Protein AF-A0A9W9X9X0-F1 (afdb_monomer)

InterPro domains:
  IPR000999 Ribonuclease III domain [PF00636] (218-298)
  IPR000999 Ribonuclease III domain [PF00636] (373-520)
  IPR000999 Ribonuclease III domain [PS00517] (373-381)
  IPR000999 Ribonuclease III domain [PS50142] (193-298)
  IPR000999 Ribonuclease III domain [PS50142] (337-520)
  IPR000999 Ribonuclease III domain [SM00535] (200-318)
  IPR000999 Ribonuclease III domain [SM00535] (352-544)
  IPR000999 Ribonuclease III domain [cd00593] (203-317)
  IPR000999 Ribonuclease III domain [cd00593] (353-532)
  IPR036389 Ribonuclease III, endonuclease domain superfamily [G3DSA:1.10.1520.10] (175-314)
  IPR036389 Ribonuclease III, endonuclease domain superfamily [G3DSA:1.10.1520.10] (335-546)
  IPR036389 Ribonuclease III, endonuclease domain superfamily [SSF69065] (193-311)
  IPR036389 Ribonuclease III, endonuclease domain superfamily [SSF69065] (336-536)

Structure (mmCIF, N/CA/C/O backbone):
data_AF-A0A9W9X9X0-F1
#
_entry.id   AF-A0A9W9X9X0-F1
#
loop_
_atom_site.group_PDB
_atom_site.id
_atom_site.type_symbol
_atom_site.label_atom_id
_atom_site.label_alt_id
_atom_site.label_comp_id
_atom_site.label_asym_id
_atom_site.label_entity_id
_atom_site.label_seq_id
_atom_site.pdbx_PDB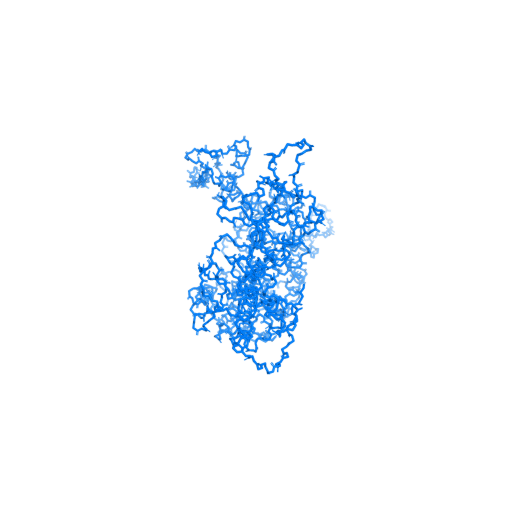_ins_code
_atom_site.Cartn_x
_atom_site.Cartn_y
_atom_site.Cartn_z
_atom_site.occupancy
_atom_site.B_iso_or_equiv
_atom_site.auth_seq_id
_atom_site.auth_comp_id
_atom_site.auth_asym_id
_atom_site.auth_atom_id
_atom_site.pdbx_PDB_model_num
ATOM 1 N N . MET A 1 1 ? 9.976 -15.017 -23.205 1.00 27.47 1 MET A N 1
ATOM 2 C CA . MET A 1 1 ? 11.217 -15.591 -23.759 1.00 27.47 1 MET A CA 1
ATOM 3 C C . MET A 1 1 ? 12.134 -15.856 -22.586 1.00 27.47 1 MET A C 1
ATOM 5 O O . MET A 1 1 ? 12.754 -14.927 -22.081 1.00 27.47 1 MET A O 1
ATOM 9 N N . GLU A 1 2 ? 12.108 -17.084 -22.085 1.00 23.12 2 GLU A N 1
ATOM 10 C CA . GLU A 1 2 ? 12.959 -17.511 -20.978 1.00 23.12 2 GLU A CA 1
ATOM 11 C C . GLU A 1 2 ? 14.360 -17.771 -21.530 1.00 23.12 2 GLU A C 1
ATOM 13 O O . GLU A 1 2 ? 14.533 -18.520 -22.491 1.00 23.12 2 GLU A O 1
ATOM 18 N N . LEU A 1 3 ? 15.359 -17.090 -20.971 1.00 28.30 3 LEU A N 1
ATOM 19 C CA . LEU A 1 3 ? 16.757 -17.308 -21.322 1.00 28.30 3 LEU A CA 1
ATOM 20 C C . LEU A 1 3 ? 17.283 -18.459 -20.468 1.00 28.30 3 LEU A C 1
ATOM 22 O O . LEU A 1 3 ? 17.826 -18.236 -19.388 1.00 28.30 3 LEU A O 1
ATOM 26 N N . HIS A 1 4 ? 17.109 -19.688 -20.956 1.00 26.77 4 HIS A N 1
ATOM 27 C CA . HIS A 1 4 ? 17.802 -20.845 -20.398 1.00 26.77 4 HIS A CA 1
ATOM 28 C C . HIS A 1 4 ? 19.314 -20.667 -20.577 1.00 26.77 4 HIS A C 1
ATOM 30 O O . HIS A 1 4 ? 19.870 -20.949 -21.637 1.00 26.77 4 HIS A O 1
ATOM 36 N N . PHE A 1 5 ? 19.978 -20.210 -19.517 1.00 37.19 5 PHE A N 1
ATOM 37 C CA . PHE A 1 5 ? 21.408 -20.422 -19.343 1.00 37.19 5 PHE A CA 1
ATOM 38 C C . PHE A 1 5 ? 21.626 -21.910 -19.057 1.00 37.19 5 PHE A C 1
ATOM 40 O O . PHE A 1 5 ? 21.462 -22.356 -17.924 1.00 37.19 5 PHE A O 1
ATOM 47 N N . ASP A 1 6 ? 21.980 -22.669 -20.091 1.00 35.34 6 ASP A N 1
ATOM 48 C CA . ASP A 1 6 ? 22.650 -23.957 -19.931 1.00 35.34 6 ASP A CA 1
ATOM 49 C C . ASP A 1 6 ? 24.161 -23.680 -19.820 1.00 35.34 6 ASP A C 1
ATOM 51 O O . ASP A 1 6 ? 24.776 -23.273 -20.812 1.00 35.34 6 ASP A O 1
ATOM 55 N N . PRO A 1 7 ? 24.779 -23.802 -18.628 1.00 39.12 7 PRO A N 1
ATOM 56 C CA . PRO A 1 7 ? 26.187 -23.497 -18.424 1.00 39.12 7 PRO A CA 1
ATOM 57 C C . PRO A 1 7 ? 27.058 -24.659 -18.918 1.00 39.12 7 PRO A C 1
ATOM 59 O O . PRO A 1 7 ? 27.797 -25.276 -18.148 1.00 39.12 7 PRO A O 1
ATOM 62 N N . GLN A 1 8 ? 27.001 -24.950 -20.219 1.00 38.78 8 GLN A N 1
ATOM 63 C CA . GLN A 1 8 ? 27.966 -25.830 -20.866 1.00 38.78 8 GLN A CA 1
ATOM 64 C C . GLN A 1 8 ? 29.332 -25.145 -20.838 1.00 38.78 8 GLN A C 1
ATOM 66 O O . GLN A 1 8 ? 29.659 -24.329 -21.700 1.00 38.78 8 GLN A O 1
ATOM 71 N N . ILE A 1 9 ? 30.138 -25.476 -19.823 1.00 44.56 9 ILE A N 1
ATOM 72 C CA . ILE A 1 9 ? 31.536 -25.050 -19.706 1.00 44.56 9 ILE A CA 1
ATOM 73 C C . ILE A 1 9 ? 32.367 -25.836 -20.730 1.00 44.56 9 ILE A C 1
ATOM 75 O O . ILE A 1 9 ? 33.172 -26.706 -20.398 1.00 44.56 9 ILE A O 1
ATOM 79 N N . LEU A 1 10 ? 32.151 -25.520 -22.005 1.00 43.50 10 LEU A N 1
ATOM 80 C CA . LEU A 1 10 ? 33.090 -25.806 -23.073 1.00 43.50 10 LEU A CA 1
ATOM 81 C C . LEU A 1 10 ? 34.340 -24.971 -22.789 1.00 43.50 10 LEU A C 1
ATOM 83 O O . LEU A 1 10 ? 34.309 -23.742 -22.856 1.00 43.50 10 LEU A O 1
ATOM 87 N N . SER A 1 11 ? 35.436 -25.638 -22.430 1.00 45.41 11 SER A N 1
ATOM 88 C CA . SER A 1 11 ? 36.744 -25.009 -22.246 1.00 45.41 11 SER A CA 1
ATOM 89 C C . SER A 1 11 ? 37.232 -24.462 -23.590 1.00 45.41 11 SER A C 1
ATOM 91 O O . SER A 1 11 ? 37.783 -25.193 -24.411 1.00 45.41 11 SER A O 1
ATOM 93 N N . PHE A 1 12 ? 36.950 -23.184 -23.833 1.00 55.22 12 PHE A N 1
ATOM 94 C CA . PHE A 1 12 ? 37.101 -22.538 -25.132 1.00 55.22 12 PHE A CA 1
ATOM 95 C C . PHE A 1 12 ? 38.526 -22.005 -25.329 1.00 55.22 12 PHE A C 1
ATOM 97 O O . PHE A 1 12 ? 38.893 -20.968 -24.777 1.00 55.22 12 PHE A O 1
ATOM 104 N N . GLU A 1 13 ? 39.330 -22.699 -26.138 1.00 54.78 13 GLU A N 1
ATOM 105 C CA . GLU A 1 13 ? 40.667 -22.244 -26.544 1.00 54.78 13 GLU A CA 1
ATOM 106 C C . GLU A 1 13 ? 40.566 -21.121 -27.594 1.00 54.78 13 GLU A C 1
ATOM 108 O O . GLU A 1 13 ? 40.696 -21.334 -28.798 1.00 54.78 13 GLU A O 1
ATOM 113 N N . THR A 1 14 ? 40.296 -19.893 -27.142 1.00 64.69 14 THR A N 1
ATOM 114 C CA . THR A 1 14 ? 40.203 -18.722 -28.026 1.00 64.69 14 THR A CA 1
ATOM 115 C C . THR A 1 14 ? 41.582 -18.296 -28.529 1.00 64.69 14 THR A C 1
ATOM 117 O O . THR A 1 14 ? 42.473 -17.999 -27.731 1.00 64.69 14 THR A O 1
ATOM 120 N N . THR A 1 15 ? 41.756 -18.149 -29.845 1.00 80.31 15 THR A N 1
ATOM 121 C CA . THR A 1 15 ? 42.927 -17.429 -30.373 1.00 80.31 15 THR A CA 1
ATOM 122 C C . THR A 1 15 ? 42.767 -15.916 -30.175 1.00 80.31 15 THR A C 1
ATOM 124 O O . THR A 1 15 ? 41.651 -15.389 -30.144 1.00 80.31 15 THR A O 1
ATOM 127 N N . VAL A 1 16 ? 43.883 -15.184 -30.088 1.00 82.19 16 VAL A N 1
ATOM 128 C CA . VAL A 1 16 ? 43.871 -13.709 -29.988 1.00 82.19 16 VAL A CA 1
ATOM 129 C C . VAL A 1 16 ? 43.179 -13.069 -31.201 1.00 82.19 16 VAL A C 1
ATOM 131 O O . VAL A 1 16 ? 42.487 -12.063 -31.057 1.00 82.19 16 VAL A O 1
ATOM 134 N N . GLU A 1 17 ? 43.318 -13.676 -32.382 1.00 85.00 17 GLU A N 1
ATOM 135 C CA . GLU A 1 17 ? 42.682 -13.215 -33.617 1.00 85.00 17 GLU A CA 1
ATOM 136 C C . GLU A 1 17 ? 41.160 -13.421 -33.588 1.00 85.00 17 GLU A C 1
ATOM 138 O O . GLU A 1 17 ? 40.409 -12.484 -33.860 1.00 85.00 17 GLU A O 1
ATOM 143 N N . THR A 1 18 ? 40.691 -14.599 -33.163 1.00 85.44 18 THR A N 1
ATOM 144 C CA . THR A 1 18 ? 39.258 -14.873 -32.962 1.00 85.44 18 THR A CA 1
ATOM 145 C C . THR A 1 18 ? 38.640 -13.853 -31.999 1.00 85.44 18 THR A C 1
ATOM 147 O O . THR A 1 18 ? 37.559 -13.329 -32.262 1.00 85.44 18 THR A O 1
ATOM 150 N N . LEU A 1 19 ? 39.346 -13.500 -30.917 1.00 86.19 19 LEU A N 1
ATOM 151 C CA . LEU A 1 19 ? 38.871 -12.517 -29.941 1.00 86.19 19 LEU A CA 1
ATOM 152 C C . LEU A 1 19 ? 38.735 -11.097 -30.533 1.00 86.19 19 LEU A C 1
ATOM 154 O O . LEU A 1 19 ? 37.760 -10.408 -30.222 1.00 86.19 19 LEU A O 1
ATOM 158 N N . ASP A 1 20 ? 39.650 -10.652 -31.407 1.00 88.00 20 ASP A N 1
ATOM 159 C CA . ASP A 1 20 ? 39.483 -9.379 -32.134 1.00 88.00 20 ASP A CA 1
ATOM 160 C C . ASP A 1 20 ? 38.297 -9.431 -33.107 1.00 88.00 20 ASP A C 1
ATOM 162 O O . ASP A 1 20 ? 37.497 -8.497 -33.145 1.00 88.00 20 ASP A O 1
ATOM 166 N N . GLN A 1 21 ? 38.103 -10.538 -33.830 1.00 90.12 21 GLN A N 1
ATOM 167 C CA . GLN A 1 21 ? 36.950 -10.703 -34.723 1.00 90.12 21 GLN A CA 1
ATOM 168 C C . GLN A 1 21 ? 35.612 -10.645 -33.948 1.00 90.12 21 GLN A C 1
ATOM 170 O O . GLN A 1 21 ? 34.657 -9.992 -34.386 1.00 90.12 21 GLN A O 1
ATOM 175 N N . MET A 1 22 ? 35.544 -11.230 -32.746 1.00 89.81 22 MET A N 1
ATOM 176 C CA . MET A 1 22 ? 34.382 -11.121 -31.847 1.00 89.81 22 MET A CA 1
ATOM 177 C C . MET A 1 22 ? 34.167 -9.684 -31.338 1.00 89.81 22 MET A C 1
ATOM 179 O O . MET A 1 22 ? 33.037 -9.179 -31.344 1.00 89.81 22 MET A O 1
ATOM 183 N N . ARG A 1 23 ? 35.243 -8.981 -30.953 1.00 89.94 23 ARG A N 1
ATOM 184 C CA . ARG A 1 23 ? 35.201 -7.559 -30.564 1.00 89.94 23 ARG A CA 1
ATOM 185 C C . ARG A 1 23 ? 34.741 -6.665 -31.719 1.00 89.94 23 ARG A C 1
ATOM 187 O O . ARG A 1 23 ? 33.843 -5.846 -31.530 1.00 89.94 23 ARG A O 1
ATOM 194 N N . ARG A 1 24 ? 35.274 -6.845 -32.931 1.00 89.94 24 ARG A N 1
ATOM 195 C CA . ARG A 1 24 ? 34.877 -6.104 -34.145 1.00 89.94 24 ARG A CA 1
ATOM 196 C C . ARG A 1 24 ? 33.416 -6.329 -34.508 1.00 89.94 24 ARG A C 1
ATOM 198 O O . ARG A 1 24 ? 32.716 -5.361 -34.786 1.00 89.94 24 ARG A O 1
ATOM 205 N N . SER A 1 25 ? 32.927 -7.563 -34.406 1.00 90.56 25 SER A N 1
ATOM 206 C CA . SER A 1 25 ? 31.508 -7.883 -34.620 1.00 90.56 25 SER A CA 1
ATOM 207 C C . SER A 1 25 ? 30.608 -7.153 -33.617 1.00 90.56 25 SER A C 1
ATOM 209 O O . SER A 1 25 ? 29.656 -6.472 -34.003 1.00 90.56 25 SER A O 1
ATOM 211 N N . THR A 1 26 ? 30.981 -7.180 -32.333 1.00 89.81 26 THR A N 1
ATOM 212 C CA . THR A 1 26 ? 30.288 -6.451 -31.256 1.00 89.81 26 THR A CA 1
ATOM 213 C C . THR A 1 26 ? 30.296 -4.933 -31.495 1.00 89.81 26 THR A C 1
ATOM 215 O O . THR A 1 26 ? 29.278 -4.256 -31.326 1.00 89.81 26 THR A O 1
ATOM 218 N N . ALA A 1 27 ? 31.432 -4.384 -31.938 1.00 88.31 27 ALA A N 1
ATOM 219 C CA . ALA A 1 27 ? 31.572 -2.973 -32.281 1.00 88.31 27 ALA A CA 1
ATOM 220 C C . ALA A 1 27 ? 30.703 -2.583 -33.489 1.00 88.31 27 ALA A C 1
ATOM 222 O O . ALA A 1 27 ? 30.034 -1.552 -33.431 1.00 88.31 27 ALA A O 1
ATOM 223 N N . LEU A 1 28 ? 30.652 -3.412 -34.537 1.00 90.06 28 LEU A N 1
ATOM 224 C CA . LEU A 1 28 ? 29.840 -3.202 -35.740 1.00 90.06 28 LEU A CA 1
ATOM 225 C C . LEU A 1 28 ? 28.339 -3.156 -35.406 1.00 90.06 28 LEU A C 1
ATOM 227 O O . LEU A 1 28 ? 27.656 -2.205 -35.802 1.00 90.06 28 LEU A O 1
ATOM 231 N N . TYR A 1 29 ? 27.845 -4.103 -34.595 1.00 89.06 29 TYR A N 1
ATOM 232 C CA . TYR A 1 29 ? 26.467 -4.086 -34.090 1.00 89.06 29 TYR A CA 1
ATOM 233 C C . TYR A 1 29 ? 26.147 -2.807 -33.304 1.00 89.06 29 TYR A C 1
ATOM 235 O O . TYR A 1 29 ? 25.106 -2.198 -33.528 1.00 89.06 29 TYR A O 1
ATOM 243 N N . LEU A 1 30 ? 27.032 -2.363 -32.405 1.00 84.94 30 LEU A N 1
ATOM 244 C CA . LEU A 1 30 ? 26.803 -1.169 -31.578 1.00 84.94 30 LEU A CA 1
ATOM 245 C C . LEU A 1 30 ? 26.976 0.156 -32.347 1.00 84.94 30 LEU A C 1
ATOM 247 O O . LEU A 1 30 ? 26.363 1.165 -31.989 1.00 84.94 30 LEU A O 1
ATOM 251 N N . GLN A 1 31 ? 27.794 0.170 -33.402 1.00 85.19 31 GLN A N 1
ATOM 252 C CA . GLN A 1 31 ? 28.084 1.354 -34.212 1.00 85.19 31 GLN A CA 1
ATOM 253 C C . GLN A 1 31 ? 27.039 1.593 -35.312 1.00 85.19 31 GLN A C 1
ATOM 255 O O . GLN A 1 31 ? 26.758 2.753 -35.631 1.00 85.19 31 GLN A O 1
ATOM 260 N N . SER A 1 32 ? 26.433 0.547 -35.885 1.00 86.19 32 SER A N 1
ATOM 261 C CA . SER A 1 32 ? 25.466 0.718 -36.977 1.00 86.19 32 SER A CA 1
ATOM 262 C C . SER A 1 32 ? 24.240 1.576 -36.581 1.00 86.19 32 SER A C 1
ATOM 264 O O . SER A 1 32 ? 24.042 2.629 -37.192 1.00 86.19 32 SER A O 1
ATOM 266 N N . PRO A 1 33 ? 23.491 1.312 -35.492 1.00 82.94 33 PRO A N 1
ATOM 267 C CA . PRO A 1 33 ? 22.364 2.156 -35.079 1.00 82.94 33 PRO A CA 1
ATOM 268 C C . PRO A 1 33 ? 22.775 3.480 -34.391 1.00 82.94 33 PRO A C 1
ATOM 270 O O . PRO A 1 33 ? 21.943 4.131 -33.753 1.00 82.94 33 PRO A O 1
ATOM 273 N N . SER A 1 34 ? 24.044 3.896 -34.484 1.00 78.25 34 SER A N 1
ATOM 274 C CA . SER A 1 34 ? 24.569 5.154 -33.935 1.00 78.25 34 SER A CA 1
ATOM 275 C C . SER A 1 34 ? 24.926 6.156 -35.040 1.00 78.25 34 SER A C 1
ATOM 277 O O . SER A 1 34 ? 25.466 5.784 -36.083 1.00 78.25 34 SER A O 1
ATOM 279 N N . SER A 1 35 ? 24.673 7.446 -34.797 1.00 75.06 35 SER A N 1
ATOM 280 C CA . SER A 1 35 ? 25.245 8.565 -35.568 1.00 75.06 35 SER A CA 1
ATOM 281 C C . SER A 1 35 ? 26.595 9.042 -35.017 1.00 75.06 35 SER A C 1
ATOM 283 O O . SER A 1 35 ? 27.400 9.601 -35.756 1.00 75.06 35 SER A O 1
ATOM 285 N N . ARG A 1 36 ? 26.881 8.798 -33.730 1.00 68.38 36 ARG A N 1
ATOM 286 C CA . ARG A 1 36 ? 28.192 9.079 -33.125 1.00 68.38 36 ARG A CA 1
ATOM 287 C C . ARG A 1 36 ? 29.185 7.998 -33.537 1.00 68.38 36 ARG A C 1
ATOM 289 O O . ARG A 1 36 ? 28.870 6.815 -33.384 1.00 68.38 36 ARG A O 1
ATOM 296 N N . GLN A 1 37 ? 30.370 8.400 -33.988 1.00 65.00 37 GLN A N 1
ATOM 297 C CA . GLN A 1 37 ? 31.531 7.513 -34.072 1.00 65.00 37 GLN A CA 1
ATOM 298 C C . GLN A 1 37 ? 31.999 7.154 -32.653 1.00 65.00 37 GLN A C 1
ATOM 300 O O . GLN A 1 37 ? 32.090 8.028 -31.789 1.00 65.00 37 GLN A O 1
ATOM 305 N N . ARG A 1 38 ? 32.282 5.873 -32.411 1.00 63.00 38 ARG A N 1
ATOM 306 C CA . ARG A 1 38 ? 33.131 5.425 -31.299 1.00 63.00 38 ARG A CA 1
ATOM 307 C C . ARG A 1 38 ? 34.608 5.627 -31.659 1.00 63.00 38 ARG A C 1
ATOM 309 O O . ARG A 1 38 ? 34.950 5.691 -32.837 1.00 63.00 38 ARG A O 1
ATOM 316 N N . GLY A 1 39 ? 35.463 5.729 -30.641 1.00 61.41 39 GLY A N 1
ATOM 317 C CA . GLY A 1 39 ? 36.909 5.558 -30.815 1.00 61.41 39 GLY A CA 1
ATOM 318 C C . GLY A 1 39 ? 37.282 4.078 -30.953 1.00 61.41 39 GLY A C 1
ATOM 319 O O . GLY A 1 39 ? 36.415 3.211 -30.864 1.00 61.41 39 GLY A O 1
ATOM 320 N N . ASP A 1 40 ? 38.574 3.791 -31.114 1.00 63.09 40 ASP A N 1
ATOM 321 C CA . ASP A 1 40 ? 39.097 2.425 -31.289 1.00 63.09 40 ASP A CA 1
ATOM 322 C C . ASP A 1 40 ? 39.133 1.561 -30.015 1.00 63.09 40 ASP A C 1
ATOM 324 O O . ASP A 1 40 ? 39.643 0.442 -30.049 1.00 63.09 40 ASP A O 1
ATOM 328 N N . ASP A 1 41 ? 38.557 2.032 -28.907 1.00 66.25 41 ASP A N 1
ATOM 329 C CA . ASP A 1 41 ? 38.332 1.188 -27.735 1.00 66.25 41 ASP A CA 1
ATOM 330 C C . ASP A 1 41 ? 37.233 0.150 -28.026 1.00 66.25 41 ASP A C 1
ATOM 332 O O . ASP A 1 41 ? 36.108 0.475 -28.431 1.00 66.25 41 ASP A O 1
ATOM 336 N N . ARG A 1 42 ? 37.601 -1.121 -27.861 1.00 77.94 42 ARG A N 1
ATOM 337 C CA . ARG A 1 42 ? 36.805 -2.305 -28.205 1.00 77.94 42 ARG A CA 1
ATOM 338 C C . ARG A 1 42 ? 36.782 -3.326 -27.070 1.00 77.94 42 ARG A C 1
ATOM 340 O O . ARG A 1 42 ? 36.499 -4.497 -27.325 1.00 77.94 42 ARG A O 1
ATOM 347 N N . ASP A 1 43 ? 37.106 -2.923 -25.840 1.00 78.06 43 ASP A N 1
ATOM 348 C CA . ASP A 1 43 ? 36.960 -3.827 -24.704 1.00 78.06 43 ASP A CA 1
ATOM 349 C C . ASP A 1 43 ? 35.498 -3.875 -24.237 1.00 78.06 43 ASP A C 1
ATOM 351 O O . ASP A 1 43 ? 34.859 -2.851 -23.982 1.00 78.06 43 ASP A O 1
ATOM 355 N N . PHE A 1 44 ? 34.928 -5.080 -24.196 1.00 79.31 44 PHE A N 1
ATOM 356 C CA . PHE A 1 44 ? 33.503 -5.300 -23.957 1.00 79.31 44 PHE A CA 1
ATOM 357 C C . PHE A 1 44 ? 33.308 -6.439 -22.957 1.00 79.31 44 PHE A C 1
ATOM 359 O O . PHE A 1 44 ? 33.818 -7.537 -23.155 1.00 79.31 44 PHE A O 1
ATOM 366 N N . VAL A 1 45 ? 32.510 -6.183 -21.916 1.00 71.94 45 VAL A N 1
ATOM 367 C CA . VAL A 1 45 ? 32.208 -7.147 -20.838 1.00 71.94 45 VAL A CA 1
ATOM 368 C C . VAL A 1 45 ? 31.472 -8.393 -21.355 1.00 71.94 45 VAL A C 1
ATOM 370 O O . VAL A 1 45 ? 31.616 -9.472 -20.790 1.00 71.94 45 VAL A O 1
ATOM 373 N N . ALA A 1 46 ? 30.720 -8.264 -22.452 1.00 81.69 46 ALA A N 1
ATOM 374 C CA . ALA A 1 46 ? 30.180 -9.389 -23.208 1.00 81.69 46 ALA A CA 1
ATOM 375 C C . ALA A 1 46 ? 30.308 -9.126 -24.714 1.00 81.69 46 ALA A C 1
ATOM 377 O O . ALA A 1 46 ? 30.185 -7.985 -25.171 1.00 81.69 46 ALA A O 1
ATOM 378 N N . LEU A 1 47 ? 30.540 -10.195 -25.474 1.00 86.94 47 LEU A N 1
ATOM 379 C CA . LEU A 1 47 ? 30.742 -10.163 -26.920 1.00 86.94 47 LEU A CA 1
ATOM 380 C C . LEU A 1 47 ? 29.492 -10.685 -27.632 1.00 86.94 47 LEU A C 1
ATOM 382 O O . LEU A 1 47 ? 28.927 -11.705 -27.247 1.00 86.94 47 LEU A O 1
ATOM 386 N N . PHE A 1 48 ? 29.075 -9.982 -28.681 1.00 88.25 48 PHE A N 1
ATOM 387 C CA . PHE A 1 48 ? 27.894 -10.293 -29.480 1.00 88.25 48 PHE A CA 1
ATOM 388 C C . PHE A 1 48 ? 28.325 -10.593 -30.916 1.00 88.25 48 PHE A C 1
ATOM 390 O O . PHE A 1 48 ? 28.828 -9.715 -31.622 1.00 88.25 48 PHE A O 1
ATOM 397 N N . ILE A 1 49 ? 28.119 -11.838 -31.344 1.00 90.12 49 ILE A N 1
ATOM 398 C CA . ILE A 1 49 ? 28.452 -12.335 -32.683 1.00 90.12 49 ILE A CA 1
ATOM 399 C C . ILE A 1 49 ? 27.192 -12.789 -33.437 1.00 90.12 49 ILE A C 1
ATOM 401 O O . ILE A 1 49 ? 26.178 -13.085 -32.805 1.00 90.12 49 ILE A O 1
ATOM 405 N N . PRO A 1 50 ? 27.212 -12.811 -34.784 1.00 87.44 50 PRO A N 1
ATOM 406 C CA . PRO A 1 50 ? 26.261 -13.608 -35.564 1.00 87.44 50 PRO A CA 1
ATOM 407 C C . PRO A 1 50 ? 26.299 -15.099 -35.180 1.00 87.44 50 PRO A C 1
ATOM 409 O O . PRO A 1 50 ? 27.322 -15.606 -34.728 1.00 87.44 50 PRO A O 1
ATOM 412 N N . ASP A 1 51 ? 25.187 -15.793 -35.421 1.00 87.56 51 ASP A N 1
ATOM 413 C CA . ASP A 1 51 ? 25.016 -17.236 -35.205 1.00 87.56 51 ASP A CA 1
ATOM 414 C C . ASP A 1 51 ? 25.704 -18.050 -36.325 1.00 87.56 51 ASP A C 1
ATOM 416 O O . ASP A 1 51 ? 25.076 -18.462 -37.300 1.00 87.56 51 ASP A O 1
ATOM 420 N N . ILE A 1 52 ? 27.035 -18.166 -36.234 1.00 86.88 52 ILE A N 1
ATOM 421 C CA . ILE A 1 52 ? 27.937 -18.885 -37.155 1.00 86.88 52 ILE A CA 1
ATOM 422 C C . ILE A 1 52 ? 29.141 -19.459 -36.382 1.00 86.88 52 ILE A C 1
ATOM 424 O O . ILE A 1 52 ? 29.443 -19.004 -35.278 1.00 86.88 52 ILE A O 1
ATOM 428 N N . SER A 1 53 ? 29.887 -20.407 -36.976 1.00 85.00 53 SER A N 1
ATOM 429 C CA . SER A 1 53 ? 31.207 -20.792 -36.434 1.00 85.00 53 SER A CA 1
ATOM 430 C C . SER A 1 53 ? 32.130 -19.572 -36.370 1.00 85.00 53 SER A C 1
ATOM 432 O O . SER A 1 53 ? 32.207 -18.785 -37.318 1.00 85.00 53 SER A O 1
ATOM 434 N N . HIS A 1 54 ? 32.865 -19.453 -35.266 1.00 81.25 54 HIS A N 1
ATOM 435 C CA . HIS A 1 54 ? 33.821 -18.377 -35.012 1.00 81.25 54 HIS A CA 1
ATOM 436 C C . HIS A 1 54 ? 34.985 -18.351 -36.019 1.00 81.25 54 HIS A C 1
ATOM 438 O O . HIS A 1 54 ? 35.601 -17.306 -36.199 1.00 81.25 54 HIS A O 1
ATOM 444 N N . GLU A 1 55 ? 35.247 -19.457 -36.721 1.00 82.12 55 GLU A N 1
ATOM 445 C CA . GLU A 1 55 ? 36.227 -19.544 -37.814 1.00 82.12 55 GLU A CA 1
ATOM 446 C C . GLU A 1 55 ? 35.821 -18.689 -39.031 1.00 82.12 55 GLU A C 1
ATOM 448 O O . GLU A 1 55 ? 36.660 -18.036 -39.645 1.00 82.12 55 GLU A O 1
ATOM 453 N N . HIS A 1 56 ? 34.520 -18.621 -39.343 1.00 87.88 56 HIS A N 1
ATOM 454 C CA . HIS A 1 56 ? 33.985 -17.843 -40.470 1.00 87.88 56 HIS A CA 1
ATOM 455 C C . HIS A 1 56 ? 33.749 -16.361 -40.122 1.00 87.88 56 HIS A C 1
ATOM 457 O O . HIS A 1 56 ? 33.244 -15.590 -40.943 1.00 87.88 56 HIS A O 1
ATOM 463 N N . LEU A 1 57 ? 34.088 -15.928 -38.903 1.00 87.56 57 LEU A N 1
ATOM 464 C CA . LEU A 1 57 ? 33.780 -14.579 -38.427 1.00 87.56 57 LEU A CA 1
ATOM 465 C C . LEU A 1 57 ? 34.606 -13.500 -39.149 1.00 87.56 57 LEU A C 1
ATOM 467 O O . LEU A 1 57 ? 34.097 -12.408 -39.409 1.00 87.56 57 LEU A O 1
ATOM 471 N N . GLY A 1 58 ? 35.838 -13.820 -39.556 1.00 88.88 58 GLY A N 1
ATOM 472 C CA . GLY A 1 58 ? 36.668 -12.963 -40.407 1.00 88.88 58 GLY A CA 1
ATOM 473 C C . GLY A 1 58 ? 36.079 -12.750 -41.808 1.00 88.88 58 GLY A C 1
ATOM 474 O O . GLY A 1 58 ? 36.043 -11.618 -42.294 1.00 88.88 58 GLY A O 1
ATOM 475 N N . GLU A 1 59 ? 35.543 -13.806 -42.430 1.00 91.94 59 GLU A N 1
ATOM 476 C CA . GLU A 1 59 ? 34.845 -13.716 -43.723 1.00 91.94 59 GLU A CA 1
ATOM 477 C C . GLU A 1 59 ? 33.554 -12.897 -43.597 1.00 91.94 59 GLU A C 1
ATOM 479 O O . GLU A 1 59 ? 33.288 -12.002 -44.405 1.00 91.94 59 GLU A O 1
ATOM 484 N N . TRP A 1 60 ? 32.781 -13.143 -42.534 1.00 93.31 60 TRP A N 1
ATOM 485 C CA . TRP A 1 60 ? 31.570 -12.383 -42.238 1.00 93.31 60 TRP A CA 1
ATOM 486 C C . TRP A 1 60 ? 31.867 -10.888 -42.058 1.00 93.31 60 TRP A C 1
ATOM 488 O O . TRP A 1 60 ? 31.151 -10.059 -42.625 1.00 93.31 60 TRP A O 1
ATOM 498 N N . LEU A 1 61 ? 32.938 -10.527 -41.343 1.00 91.19 61 LEU A N 1
ATOM 499 C CA . LEU A 1 61 ? 33.377 -9.135 -41.210 1.00 91.19 61 LEU A CA 1
ATOM 500 C C . LEU A 1 61 ? 33.778 -8.526 -42.560 1.00 91.19 61 LEU A C 1
ATOM 502 O O . LEU A 1 61 ? 33.343 -7.419 -42.867 1.00 91.19 61 LEU A O 1
ATOM 506 N N . ALA A 1 62 ? 34.536 -9.237 -43.400 1.00 91.31 62 ALA A N 1
ATOM 507 C CA . ALA A 1 62 ? 34.945 -8.731 -44.715 1.00 91.31 62 ALA A CA 1
ATOM 508 C C . ALA A 1 62 ? 33.746 -8.377 -45.625 1.00 91.31 62 ALA A C 1
ATOM 510 O O . ALA A 1 62 ? 33.796 -7.395 -46.377 1.00 91.31 62 ALA A O 1
ATOM 511 N N . VAL A 1 63 ? 32.648 -9.135 -45.520 1.00 92.06 63 VAL A N 1
ATOM 512 C CA . VAL A 1 63 ? 31.391 -8.864 -46.234 1.00 92.06 63 VAL A CA 1
ATOM 513 C C . VAL A 1 63 ? 30.604 -7.709 -45.601 1.00 92.06 63 VAL A C 1
ATOM 515 O O . VAL A 1 63 ? 30.140 -6.832 -46.327 1.00 92.06 63 VAL A O 1
ATOM 518 N N . HIS A 1 64 ? 30.453 -7.677 -44.274 1.00 91.25 64 HIS A N 1
ATOM 519 C CA . HIS A 1 64 ? 29.494 -6.792 -43.591 1.00 91.25 64 HIS A CA 1
ATOM 520 C C . HIS A 1 64 ? 30.085 -5.490 -43.023 1.00 91.25 64 HIS A C 1
ATOM 522 O O . HIS A 1 64 ? 29.330 -4.591 -42.643 1.00 91.25 64 HIS A O 1
ATOM 528 N N . GLU A 1 65 ? 31.411 -5.348 -42.976 1.00 88.81 65 GLU A N 1
ATOM 529 C CA . GLU A 1 65 ? 32.086 -4.137 -42.509 1.00 88.81 65 GLU A CA 1
ATOM 530 C C . GLU A 1 65 ? 32.205 -3.079 -43.627 1.00 88.81 65 GLU A C 1
ATOM 532 O O . GLU A 1 65 ? 32.496 -3.365 -44.796 1.00 88.81 65 GLU A O 1
ATOM 537 N N . GLY A 1 66 ? 31.974 -1.816 -43.259 1.00 89.44 66 GLY A N 1
ATOM 538 C CA . GLY A 1 66 ? 31.999 -0.672 -44.172 1.00 89.44 66 GLY A CA 1
ATOM 539 C C . GLY A 1 66 ? 30.632 -0.284 -44.747 1.00 89.44 66 GLY A C 1
ATOM 540 O O . GLY A 1 66 ? 29.575 -0.648 -44.226 1.00 89.44 66 GLY A O 1
ATOM 541 N N . LYS A 1 67 ? 30.667 0.549 -45.794 1.00 91.25 67 LYS A N 1
ATOM 542 C CA . LYS A 1 67 ? 29.500 1.218 -46.393 1.00 91.25 67 LYS A CA 1
ATOM 543 C C . LYS A 1 67 ? 29.686 1.367 -47.901 1.00 91.25 67 LYS A C 1
ATOM 545 O O . LYS A 1 67 ? 30.823 1.451 -48.357 1.00 91.25 67 LYS A O 1
ATOM 550 N N . GLU A 1 68 ? 28.588 1.467 -48.638 1.00 91.94 68 GLU A N 1
ATOM 551 C CA . GLU A 1 68 ? 28.567 1.691 -50.090 1.00 91.94 68 GLU A CA 1
ATOM 552 C C . GLU A 1 68 ? 27.783 2.978 -50.434 1.00 91.94 68 GLU A C 1
ATOM 554 O O . GLU A 1 68 ? 26.826 3.315 -49.726 1.00 91.94 68 GLU A O 1
ATOM 559 N N . PRO A 1 69 ? 28.140 3.727 -51.495 1.00 93.25 69 PRO A N 1
ATOM 560 C CA . PRO A 1 69 ? 27.341 4.853 -51.985 1.00 93.25 69 PRO A CA 1
ATOM 561 C C . PRO A 1 69 ? 25.949 4.404 -52.441 1.00 93.25 69 PRO A C 1
ATOM 563 O O . PRO A 1 69 ? 25.820 3.461 -53.220 1.00 93.25 69 PRO A O 1
ATOM 566 N N . ALA A 1 70 ? 24.887 5.098 -52.016 1.00 90.12 70 ALA A N 1
ATOM 567 C CA . ALA A 1 70 ? 23.517 4.666 -52.318 1.00 90.12 70 ALA A CA 1
ATOM 568 C C . ALA A 1 70 ? 23.210 4.644 -53.830 1.00 90.12 70 ALA A C 1
ATOM 570 O O . ALA A 1 70 ? 22.436 3.806 -54.287 1.00 90.12 70 ALA A O 1
ATOM 571 N N . LEU A 1 71 ? 23.860 5.514 -54.616 1.00 88.56 71 LEU A N 1
ATOM 572 C CA . LEU A 1 71 ? 23.796 5.481 -56.081 1.00 88.56 71 LEU A CA 1
ATOM 573 C C . LEU A 1 71 ? 24.404 4.203 -56.677 1.00 88.56 71 LEU A C 1
ATOM 575 O O . LEU A 1 71 ? 23.833 3.655 -57.612 1.00 88.56 71 LEU A O 1
ATOM 579 N N . GLU A 1 72 ? 25.528 3.711 -56.155 1.00 89.44 72 GLU A N 1
ATOM 580 C CA . GLU A 1 72 ? 26.172 2.488 -56.661 1.00 89.44 72 GLU A CA 1
ATOM 581 C C . GLU A 1 72 ? 25.330 1.251 -56.336 1.00 89.44 72 GLU A C 1
ATOM 583 O O . GLU A 1 72 ? 25.142 0.389 -57.193 1.00 89.44 72 GLU A O 1
ATOM 588 N N . VAL A 1 73 ? 24.735 1.211 -55.138 1.00 89.00 73 VAL A N 1
ATOM 589 C CA . VAL A 1 73 ? 23.793 0.153 -54.746 1.00 89.00 73 VAL A CA 1
ATOM 590 C C . VAL A 1 73 ? 22.568 0.135 -55.670 1.00 89.00 73 VAL A C 1
ATOM 592 O O . VAL A 1 73 ? 22.207 -0.933 -56.158 1.00 89.00 73 VAL A O 1
ATOM 595 N N . TYR A 1 74 ? 21.983 1.300 -55.978 1.00 87.31 74 TYR A N 1
ATOM 596 C CA . TYR A 1 74 ? 20.870 1.414 -56.931 1.00 87.31 74 TYR A CA 1
ATOM 597 C C . TYR A 1 74 ? 21.263 1.013 -58.362 1.00 87.31 74 TYR A C 1
ATOM 599 O O . TYR A 1 74 ? 20.511 0.315 -59.030 1.00 87.31 74 TYR A O 1
ATOM 607 N N . MET A 1 75 ? 22.435 1.429 -58.854 1.00 86.50 75 MET A N 1
ATOM 608 C CA . MET A 1 75 ? 22.882 1.084 -60.214 1.00 86.50 75 MET A CA 1
ATOM 609 C C . MET A 1 75 ? 23.222 -0.406 -60.366 1.00 86.50 75 MET A C 1
ATOM 611 O O . MET A 1 75 ? 23.164 -0.929 -61.478 1.00 86.50 75 MET A O 1
ATOM 615 N N . ARG A 1 76 ? 23.564 -1.087 -59.264 1.00 89.50 76 ARG A N 1
ATOM 616 C CA . ARG A 1 76 ? 23.808 -2.535 -59.214 1.00 89.50 76 ARG A CA 1
ATOM 617 C C . ARG A 1 76 ? 22.511 -3.347 -59.247 1.00 89.50 76 ARG A C 1
ATOM 619 O O . ARG A 1 76 ? 22.459 -4.342 -59.963 1.00 89.50 76 ARG A O 1
ATOM 626 N N . ASP A 1 77 ? 21.486 -2.928 -58.504 1.00 85.12 77 ASP A N 1
ATOM 627 C CA . ASP A 1 77 ? 20.131 -3.488 -58.591 1.00 85.12 77 ASP A CA 1
ATOM 628 C C . ASP A 1 77 ? 19.068 -2.417 -58.247 1.00 85.12 77 ASP A C 1
ATOM 630 O O . ASP A 1 77 ? 18.856 -2.109 -57.070 1.00 85.12 77 ASP A O 1
ATOM 634 N N . PRO A 1 78 ? 18.368 -1.854 -59.253 1.00 81.06 78 PRO A N 1
ATOM 635 C CA . PRO A 1 78 ? 17.287 -0.889 -59.033 1.00 81.06 78 PRO A CA 1
ATOM 636 C C . PRO A 1 78 ? 16.021 -1.483 -58.395 1.00 81.06 78 PRO A C 1
ATOM 638 O O . PRO A 1 78 ? 15.137 -0.733 -57.976 1.00 81.06 78 PRO A O 1
ATOM 641 N N . THR A 1 79 ? 15.885 -2.813 -58.395 1.00 76.75 79 THR A N 1
ATOM 642 C CA . THR A 1 79 ? 14.656 -3.538 -58.039 1.00 76.75 79 THR A CA 1
ATOM 643 C C . THR A 1 79 ? 14.703 -4.147 -56.642 1.00 76.75 79 THR A C 1
ATOM 645 O O . THR A 1 79 ? 13.671 -4.211 -55.971 1.00 76.75 79 THR A O 1
ATOM 648 N N . ALA A 1 80 ? 15.886 -4.540 -56.168 1.00 81.38 80 ALA A N 1
ATOM 649 C CA . ALA A 1 80 ? 16.078 -5.001 -54.802 1.00 81.38 80 ALA A CA 1
ATOM 650 C C . ALA A 1 80 ? 16.091 -3.832 -53.794 1.00 81.38 80 ALA A C 1
ATOM 652 O O . ALA A 1 80 ? 16.677 -2.773 -54.051 1.00 81.38 80 ALA A O 1
ATOM 653 N N . PRO A 1 81 ? 15.504 -4.009 -52.594 1.00 82.62 81 PRO A N 1
ATOM 654 C CA . PRO A 1 81 ? 15.786 -3.122 -51.478 1.00 82.62 81 PRO A CA 1
ATOM 655 C C . PRO A 1 81 ? 17.240 -3.334 -51.008 1.00 82.62 81 PRO A C 1
ATOM 657 O O . PRO A 1 81 ? 17.703 -4.477 -50.942 1.00 82.62 81 PRO A O 1
ATOM 660 N N . PRO A 1 82 ? 17.973 -2.271 -50.633 1.00 84.69 82 PRO A N 1
ATOM 661 C CA . PRO A 1 82 ? 19.292 -2.409 -50.034 1.00 84.69 82 PRO A CA 1
ATOM 662 C C . PRO A 1 82 ? 19.231 -3.196 -48.720 1.00 84.69 82 PRO A C 1
ATOM 664 O O . PRO A 1 82 ? 18.294 -3.058 -47.934 1.00 84.69 82 PRO A O 1
ATOM 667 N N . LEU A 1 83 ? 20.270 -3.995 -48.467 1.00 82.69 83 LEU A N 1
ATOM 668 C CA . LEU A 1 83 ? 20.355 -4.865 -47.291 1.00 82.69 83 LEU A CA 1
ATOM 669 C C . LEU A 1 83 ? 20.369 -4.080 -45.973 1.00 82.69 83 LEU A C 1
ATOM 671 O O . LEU A 1 83 ? 19.691 -4.471 -45.020 1.00 82.69 83 LEU A O 1
ATOM 675 N N . GLY A 1 84 ? 21.167 -3.011 -45.904 1.00 87.88 84 GLY A N 1
ATOM 676 C CA . GLY A 1 84 ? 21.460 -2.274 -44.676 1.00 87.88 84 GLY A CA 1
ATOM 677 C C . GLY A 1 84 ? 20.774 -0.918 -44.534 1.00 87.88 84 GLY A C 1
ATOM 678 O O . GLY A 1 84 ? 19.891 -0.534 -45.301 1.00 87.88 84 GLY A O 1
ATOM 679 N N . ILE A 1 85 ? 21.173 -0.189 -43.492 1.00 91.12 85 ILE A N 1
ATOM 680 C CA . ILE A 1 85 ? 20.599 1.118 -43.149 1.00 91.12 85 ILE A CA 1
ATOM 681 C C . ILE A 1 85 ? 21.160 2.251 -44.016 1.00 91.1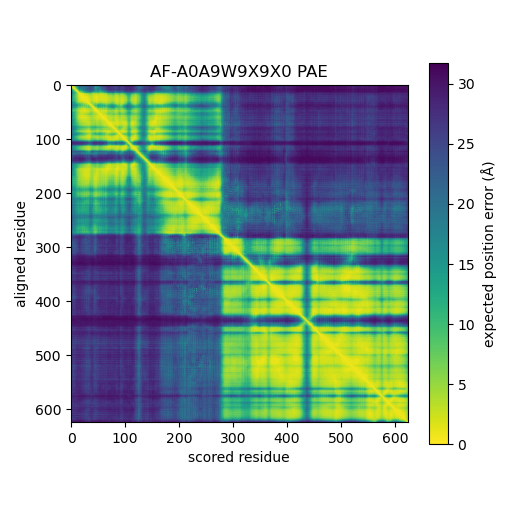2 85 ILE A C 1
ATOM 683 O O . ILE A 1 85 ? 22.343 2.280 -44.346 1.00 91.12 85 ILE A O 1
ATOM 687 N N . VAL A 1 86 ? 20.307 3.227 -44.324 1.00 91.50 86 VAL A N 1
ATOM 688 C CA . VAL A 1 86 ? 20.643 4.448 -45.068 1.00 91.50 86 VAL A CA 1
ATOM 689 C C . VAL A 1 86 ? 21.192 5.501 -44.102 1.00 91.50 86 VAL A C 1
ATOM 691 O O . VAL A 1 86 ? 20.691 5.646 -42.986 1.00 91.50 86 VAL A O 1
ATOM 694 N N . ARG A 1 87 ? 22.194 6.276 -44.524 1.00 89.19 87 ARG A N 1
ATOM 695 C CA . ARG A 1 87 ? 22.735 7.418 -43.774 1.00 89.19 87 ARG A CA 1
ATOM 696 C C . ARG A 1 87 ? 22.848 8.660 -44.639 1.00 89.19 87 ARG A C 1
ATOM 698 O O . ARG A 1 87 ? 23.495 8.629 -45.682 1.00 89.19 87 ARG A O 1
ATOM 705 N N . ASP A 1 88 ? 22.305 9.760 -44.136 1.00 86.44 88 ASP A N 1
ATOM 706 C CA . ASP A 1 88 ? 22.437 11.093 -44.720 1.00 86.44 88 ASP A CA 1
ATOM 707 C C . ASP A 1 88 ? 23.795 11.709 -44.339 1.00 86.44 88 ASP A C 1
ATOM 709 O O . ASP A 1 88 ? 24.014 12.069 -43.177 1.00 86.44 88 ASP A O 1
ATOM 713 N N . GLN A 1 89 ? 24.719 11.846 -45.296 1.00 82.19 89 GLN A N 1
ATOM 714 C CA . GLN A 1 89 ? 26.024 12.460 -45.022 1.00 82.19 89 GLN A CA 1
ATOM 715 C C . GLN A 1 89 ? 25.916 13.956 -44.684 1.00 82.19 89 GLN A C 1
ATOM 717 O O . GLN A 1 89 ? 26.714 14.455 -43.892 1.00 82.19 89 GLN A O 1
ATOM 722 N N . SER A 1 90 ? 24.906 14.660 -45.208 1.00 76.06 90 SER A N 1
ATOM 723 C CA . SER A 1 90 ? 24.667 16.083 -44.925 1.00 76.06 90 SER A CA 1
ATOM 724 C C . SER A 1 90 ? 24.083 16.338 -43.530 1.00 76.06 90 SER A C 1
ATOM 726 O O . SER A 1 90 ? 24.201 17.443 -43.003 1.00 76.06 90 SER A O 1
ATOM 728 N N . LYS A 1 91 ? 23.486 15.314 -42.902 1.00 69.00 91 LYS A N 1
ATOM 729 C CA . LYS A 1 91 ? 22.880 15.376 -41.560 1.00 69.00 91 LYS A CA 1
ATOM 730 C C . LYS A 1 91 ? 23.565 14.413 -40.591 1.00 69.00 91 LYS A C 1
ATOM 732 O O . LYS A 1 91 ? 22.954 13.479 -40.075 1.00 69.00 91 LYS A O 1
ATOM 737 N N . PHE A 1 92 ? 24.852 14.654 -40.339 1.00 74.75 92 PHE A N 1
ATOM 738 C CA . PHE A 1 92 ? 25.644 13.974 -39.302 1.00 74.75 92 PHE A CA 1
ATOM 739 C C . PHE A 1 92 ? 25.618 12.428 -39.373 1.00 74.75 92 PHE A C 1
ATOM 741 O O . PHE A 1 92 ? 25.714 11.757 -38.346 1.00 74.75 92 PHE A O 1
ATOM 748 N N . SER A 1 93 ? 25.486 11.844 -40.574 1.00 79.88 93 SER A N 1
ATOM 749 C CA . SER A 1 93 ? 25.396 10.386 -40.787 1.00 79.88 93 SER A CA 1
ATOM 750 C C . SER A 1 93 ? 24.256 9.693 -40.016 1.00 79.88 93 SER A C 1
ATOM 752 O O . SER A 1 93 ? 24.396 8.533 -39.603 1.00 79.88 93 SER A O 1
ATOM 754 N N . GLU A 1 94 ? 23.129 10.391 -39.820 1.00 82.25 94 GLU A N 1
ATOM 755 C CA . GLU A 1 94 ? 21.960 9.889 -39.086 1.00 82.25 94 GLU A CA 1
ATOM 756 C C . GLU A 1 94 ? 21.412 8.577 -39.700 1.00 82.25 94 GLU A C 1
ATOM 758 O O . GLU A 1 94 ? 21.050 8.568 -40.881 1.00 82.25 94 GLU A O 1
ATOM 763 N N . PRO A 1 95 ? 21.341 7.474 -38.923 1.00 87.69 95 PRO A N 1
ATOM 764 C CA . PRO A 1 95 ? 20.945 6.154 -39.416 1.00 87.69 95 PRO A CA 1
ATOM 765 C C . PRO A 1 95 ? 19.422 5.992 -39.575 1.00 87.69 95 PRO A C 1
ATOM 767 O O . PRO A 1 95 ? 18.640 6.304 -38.672 1.00 87.69 95 PRO A O 1
ATOM 770 N N . ARG A 1 96 ? 18.997 5.490 -40.740 1.00 89.19 96 ARG A N 1
ATOM 771 C CA . ARG A 1 96 ? 17.605 5.464 -41.223 1.00 89.19 96 ARG A CA 1
ATOM 772 C C . ARG A 1 96 ? 17.276 4.127 -41.901 1.00 89.19 96 ARG A C 1
ATOM 774 O O . ARG A 1 96 ? 18.143 3.498 -42.502 1.00 89.19 96 ARG A O 1
ATOM 781 N N . LEU A 1 97 ? 16.023 3.688 -41.816 1.00 88.94 97 LEU A N 1
ATOM 782 C CA . LEU A 1 97 ? 15.528 2.487 -42.496 1.00 88.94 97 LEU A CA 1
ATOM 783 C C . LEU A 1 97 ? 15.078 2.835 -43.916 1.00 88.94 97 LEU A C 1
ATOM 785 O O . LEU A 1 97 ? 14.370 3.819 -44.110 1.00 88.94 97 LEU A O 1
ATOM 789 N N . PHE A 1 98 ? 15.467 2.031 -44.903 1.00 90.94 98 PHE A N 1
ATOM 790 C CA . PHE A 1 98 ? 14.990 2.166 -46.280 1.00 90.94 98 PHE A CA 1
ATOM 791 C C . PHE A 1 98 ? 13.491 1.834 -46.383 1.00 90.94 98 PHE A C 1
ATOM 793 O O . PHE A 1 98 ? 13.056 0.814 -45.852 1.00 90.94 98 PHE A O 1
ATOM 800 N N . ASN A 1 99 ? 12.725 2.662 -47.103 1.00 87.31 99 ASN A N 1
ATOM 801 C CA . ASN A 1 99 ? 11.343 2.362 -47.488 1.00 87.31 99 ASN A CA 1
ATOM 802 C C . ASN A 1 99 ? 11.278 1.936 -48.967 1.00 87.31 99 ASN A C 1
ATOM 804 O O . ASN A 1 99 ? 10.772 0.860 -49.278 1.00 87.31 99 ASN A O 1
ATOM 808 N N . ARG A 1 100 ? 11.758 2.798 -49.878 1.00 87.25 100 ARG A N 1
ATOM 809 C CA . ARG A 1 100 ? 11.768 2.592 -51.341 1.00 87.25 100 ARG A CA 1
ATOM 810 C C . ARG A 1 100 ? 12.700 3.582 -52.044 1.00 87.25 100 ARG A C 1
ATOM 812 O O . ARG A 1 100 ? 12.977 4.660 -51.519 1.00 87.25 100 ARG A O 1
ATOM 819 N N . TRP A 1 101 ? 13.100 3.259 -53.271 1.00 88.81 101 TRP A N 1
ATOM 820 C CA . TRP A 1 101 ? 13.638 4.244 -54.210 1.00 88.81 101 TRP A CA 1
ATOM 821 C C . TRP A 1 101 ? 12.498 5.121 -54.748 1.00 88.81 101 TRP A C 1
ATOM 823 O O . TRP A 1 101 ? 11.420 4.612 -55.057 1.00 88.81 101 TRP A O 1
ATOM 833 N N . ASN A 1 102 ? 12.729 6.428 -54.864 1.00 84.56 102 ASN A N 1
ATOM 834 C CA . ASN A 1 102 ? 11.838 7.365 -55.541 1.00 84.56 102 ASN A CA 1
ATOM 835 C C . ASN A 1 102 ? 12.528 7.855 -56.822 1.00 84.56 102 ASN A C 1
ATOM 837 O O . ASN A 1 102 ? 13.604 8.454 -56.775 1.00 84.56 102 ASN A O 1
ATOM 841 N N . VAL A 1 103 ? 11.925 7.551 -57.972 1.00 81.19 103 VAL A N 1
ATOM 842 C CA . VAL A 1 103 ? 12.500 7.805 -59.299 1.00 81.19 103 VAL A CA 1
ATOM 843 C C . VAL A 1 103 ? 11.460 8.557 -60.137 1.00 81.19 103 VAL A C 1
ATOM 845 O O . VAL A 1 103 ? 10.409 7.989 -60.443 1.00 81.19 103 VAL A O 1
ATOM 848 N N . PRO A 1 104 ? 11.694 9.832 -60.498 1.00 71.94 104 PRO A N 1
ATOM 849 C CA . PRO A 1 104 ? 10.714 10.622 -61.236 1.00 71.94 104 PRO A CA 1
ATOM 850 C C . PRO A 1 104 ? 10.557 10.118 -62.679 1.00 71.94 104 PRO A C 1
ATOM 852 O O . PRO A 1 104 ? 11.534 9.949 -63.403 1.00 71.94 104 PRO A O 1
ATOM 855 N N . ALA A 1 105 ? 9.309 9.929 -63.118 1.00 59.97 105 ALA A N 1
ATOM 856 C CA . ALA A 1 105 ? 8.982 9.283 -64.396 1.00 59.97 105 ALA A CA 1
ATOM 857 C C . ALA A 1 105 ? 9.425 10.053 -65.663 1.00 59.97 105 ALA A C 1
ATOM 859 O O . ALA A 1 105 ? 9.522 9.463 -66.738 1.00 59.97 105 ALA A O 1
ATOM 860 N N . ASN A 1 106 ? 9.707 11.356 -65.558 1.00 57.00 106 ASN A N 1
ATOM 861 C CA . ASN A 1 106 ? 10.182 12.168 -66.681 1.00 57.00 106 ASN A CA 1
ATOM 862 C C . ASN A 1 106 ? 11.711 12.106 -66.787 1.00 57.00 106 ASN A C 1
ATOM 864 O O . ASN A 1 106 ? 12.427 12.856 -66.123 1.00 57.00 106 ASN A O 1
ATOM 868 N N . VAL A 1 107 ? 12.202 11.222 -67.658 1.00 52.44 107 VAL A N 1
ATOM 869 C CA . VAL A 1 107 ? 13.636 10.985 -67.868 1.00 52.44 107 VAL A CA 1
ATOM 870 C C . VAL A 1 107 ? 14.312 12.183 -68.545 1.00 52.44 107 VAL A C 1
ATOM 872 O O . VAL A 1 107 ? 14.326 12.318 -69.768 1.00 52.44 107 VAL A O 1
ATOM 875 N N . SER A 1 108 ? 14.959 13.015 -67.733 1.00 48.47 108 SER A N 1
ATOM 876 C CA . SER A 1 108 ? 16.065 13.879 -68.154 1.00 48.47 108 SER A CA 1
ATOM 877 C C . SER A 1 108 ? 17.346 13.434 -67.442 1.00 48.47 108 SER A C 1
ATOM 879 O O . SER A 1 108 ? 17.287 12.906 -66.332 1.00 48.47 108 SER A O 1
ATOM 881 N N . LYS A 1 109 ? 18.522 13.644 -68.050 1.00 51.81 109 LYS A N 1
ATOM 882 C CA . LYS A 1 109 ? 19.818 13.160 -67.518 1.00 51.81 109 LYS A CA 1
ATOM 883 C C . LYS A 1 109 ? 20.292 13.846 -66.217 1.00 51.81 109 LYS A C 1
ATOM 885 O O . LYS A 1 109 ? 21.424 13.621 -65.804 1.00 51.81 109 LYS A O 1
ATOM 890 N N . SER A 1 110 ? 19.466 14.682 -65.590 1.00 50.22 110 SER A N 1
ATOM 891 C CA . SER A 1 110 ? 19.797 15.465 -64.390 1.00 50.22 110 SER A CA 1
ATOM 892 C C . SER A 1 110 ? 18.765 15.363 -63.260 1.00 50.22 110 SER A C 1
ATOM 894 O O . SER A 1 110 ? 18.923 16.036 -62.243 1.00 50.22 110 SER A O 1
ATOM 896 N N . SER A 1 111 ? 17.724 14.536 -63.394 1.00 55.59 111 SER A N 1
ATOM 897 C CA . SER A 1 111 ? 16.783 14.278 -62.298 1.00 55.59 111 SER A CA 1
ATOM 898 C C . SER A 1 111 ? 17.450 13.388 -61.234 1.00 55.59 111 SER A C 1
ATOM 900 O O . SER A 1 111 ? 17.856 12.273 -61.569 1.00 55.59 111 SER A O 1
ATOM 902 N N . PRO A 1 112 ? 17.606 13.839 -59.973 1.00 75.12 112 PRO A N 1
ATOM 903 C CA . PRO A 1 112 ? 18.278 13.048 -58.948 1.00 75.12 112 PRO A CA 1
ATOM 904 C C . PRO A 1 112 ? 17.438 11.828 -58.559 1.00 75.12 112 PRO A C 1
ATOM 906 O O . PRO A 1 112 ? 16.226 11.929 -58.380 1.00 75.12 112 PRO A O 1
ATOM 909 N N . ILE A 1 113 ? 18.098 10.681 -58.387 1.00 85.00 113 ILE A N 1
ATOM 910 C CA . ILE A 1 113 ? 17.502 9.519 -57.720 1.00 85.00 113 ILE A CA 1
ATOM 911 C C . ILE A 1 113 ? 17.365 9.859 -56.238 1.00 85.00 113 ILE A C 1
ATOM 913 O O . ILE A 1 113 ? 18.316 10.340 -55.611 1.00 85.00 113 ILE A O 1
ATOM 917 N N . GLU A 1 114 ? 16.198 9.588 -55.671 1.00 89.88 114 GLU A N 1
ATOM 918 C CA . GLU A 1 114 ? 15.906 9.817 -54.264 1.00 89.88 114 GLU A CA 1
ATOM 919 C C . GLU A 1 114 ? 15.679 8.489 -53.535 1.00 89.88 114 GLU A C 1
ATOM 921 O O . GLU A 1 114 ? 15.238 7.492 -54.108 1.00 89.88 114 GLU A O 1
ATOM 926 N N . VAL A 1 115 ? 15.973 8.475 -52.239 1.00 88.81 115 VAL A N 1
ATOM 927 C CA . VAL A 1 115 ? 15.643 7.383 -51.328 1.00 88.81 115 VAL A CA 1
ATOM 928 C C . VAL A 1 115 ? 14.599 7.873 -50.335 1.00 88.81 115 VAL A C 1
ATOM 930 O O . VAL A 1 115 ? 14.809 8.857 -49.622 1.00 88.81 115 VAL A O 1
ATOM 933 N N . GLU A 1 116 ? 13.458 7.190 -50.288 1.00 89.75 116 GLU A N 1
ATOM 934 C CA . GLU A 1 116 ? 12.508 7.354 -49.200 1.00 89.75 116 GLU A CA 1
ATOM 935 C C . GLU A 1 116 ? 12.923 6.443 -48.045 1.00 89.75 116 GLU A C 1
ATOM 937 O O . GLU A 1 116 ? 13.160 5.244 -48.217 1.00 89.75 116 GLU A O 1
ATOM 942 N N . CYS A 1 117 ? 13.003 7.018 -46.852 1.00 89.50 117 CYS A N 1
ATOM 943 C CA . CYS A 1 117 ? 13.427 6.335 -45.644 1.00 89.50 117 CYS A CA 1
ATOM 944 C C . CYS A 1 117 ? 12.605 6.774 -44.428 1.00 89.50 117 CYS A C 1
ATOM 946 O O . CYS A 1 117 ? 12.037 7.867 -44.382 1.00 89.50 117 CYS A O 1
ATOM 948 N N . SER A 1 118 ? 12.565 5.924 -43.412 1.00 88.12 118 SER A N 1
ATOM 949 C CA . SER A 1 118 ? 11.978 6.202 -42.102 1.00 88.12 118 SER A CA 1
ATOM 950 C C . SER A 1 118 ? 13.074 6.282 -41.034 1.00 88.12 118 SER A C 1
ATOM 952 O O . SER A 1 118 ? 14.171 5.742 -41.192 1.00 88.12 118 SER A O 1
ATOM 954 N N . SER A 1 119 ? 12.820 6.993 -39.934 1.00 83.25 119 SER A N 1
ATOM 955 C CA . SER A 1 119 ? 13.722 6.938 -38.775 1.00 83.25 119 SER A CA 1
ATOM 956 C C . SER A 1 119 ? 13.784 5.513 -38.216 1.00 83.25 119 SER A C 1
ATOM 958 O O . SER A 1 119 ? 12.766 4.822 -38.173 1.00 83.25 119 SER A O 1
ATOM 960 N N . LEU A 1 120 ? 14.956 5.099 -37.719 1.00 75.31 120 LEU A N 1
ATOM 961 C CA . LEU A 1 120 ? 15.054 3.906 -36.871 1.00 75.31 120 LEU A CA 1
ATOM 962 C C . LEU A 1 120 ? 14.064 3.991 -35.690 1.00 75.31 120 LEU A C 1
ATOM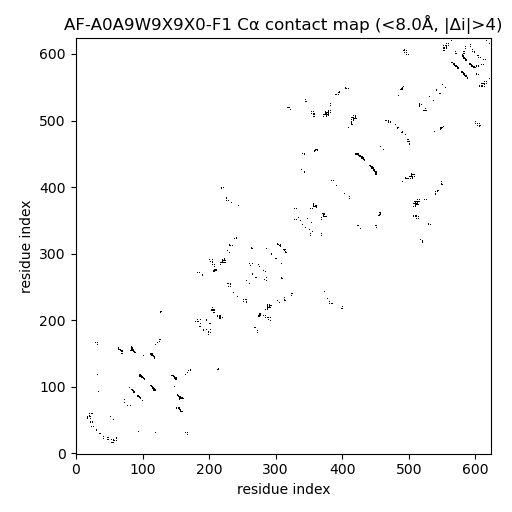 964 O O . LEU A 1 120 ? 13.754 5.100 -35.232 1.00 75.31 120 LEU A O 1
ATOM 968 N N . PRO A 1 121 ? 13.606 2.845 -35.145 1.00 67.88 121 PRO A N 1
ATOM 969 C CA . PRO A 1 121 ? 12.851 2.823 -33.900 1.00 67.88 121 PRO A CA 1
ATOM 970 C C . PRO A 1 121 ? 13.599 3.622 -32.830 1.00 67.88 121 PRO A C 1
ATOM 972 O O . PRO A 1 121 ? 14.773 3.365 -32.550 1.00 67.88 121 PRO A O 1
ATOM 975 N N . ARG A 1 122 ? 12.933 4.622 -32.237 1.00 55.25 122 ARG A N 1
ATOM 976 C CA . ARG A 1 122 ? 13.518 5.369 -31.115 1.00 55.25 122 ARG A CA 1
ATOM 977 C C . ARG A 1 122 ? 13.872 4.380 -30.005 1.00 55.25 122 ARG A C 1
ATOM 979 O O . ARG A 1 122 ? 13.117 3.438 -29.772 1.00 55.25 122 ARG A O 1
ATOM 986 N N . ARG A 1 123 ? 14.951 4.658 -29.265 1.00 52.75 123 ARG A N 1
ATOM 987 C CA . ARG A 1 123 ? 15.294 3.975 -28.004 1.00 52.75 123 ARG A CA 1
ATOM 988 C C . ARG A 1 123 ? 14.233 4.267 -26.925 1.00 52.75 123 ARG A C 1
ATOM 990 O O . ARG A 1 123 ? 14.480 5.024 -25.992 1.00 52.75 123 ARG A O 1
ATOM 997 N N . ARG A 1 124 ? 13.027 3.712 -27.090 1.00 50.75 124 ARG A N 1
ATOM 998 C CA . ARG A 1 124 ? 12.049 3.522 -26.012 1.00 50.75 124 ARG A CA 1
ATOM 999 C C . ARG A 1 124 ? 12.650 2.524 -25.014 1.00 50.75 124 ARG A C 1
ATOM 1001 O O . ARG A 1 124 ? 13.545 1.758 -25.367 1.00 50.75 124 ARG A O 1
ATOM 1008 N N . ASN A 1 125 ? 12.175 2.536 -23.774 1.00 48.25 125 ASN A N 1
ATOM 1009 C CA . ASN A 1 125 ? 12.646 1.600 -22.759 1.00 48.25 125 ASN A CA 1
ATOM 1010 C C . ASN A 1 125 ? 12.140 0.179 -23.082 1.00 48.25 125 ASN A C 1
ATOM 1012 O O . ASN A 1 125 ? 11.013 -0.164 -22.740 1.00 48.25 125 ASN A O 1
ATOM 1016 N N . LEU A 1 126 ? 12.963 -0.635 -23.753 1.00 49.94 126 LEU A N 1
ATOM 1017 C CA . LEU A 1 126 ? 12.619 -2.000 -24.193 1.00 49.94 126 LEU A CA 1
ATOM 1018 C C . LEU A 1 126 ? 12.392 -2.987 -23.027 1.00 49.94 126 LEU A C 1
ATOM 1020 O O . LEU A 1 126 ? 11.970 -4.121 -23.249 1.00 49.94 126 LEU A O 1
ATOM 1024 N N . LEU A 1 127 ? 12.642 -2.557 -21.787 1.00 46.72 127 LEU A N 1
ATOM 1025 C CA . LEU A 1 127 ? 12.308 -3.296 -20.570 1.00 46.72 127 LEU A CA 1
ATOM 1026 C C . LEU A 1 127 ? 10.813 -3.181 -20.213 1.00 46.72 127 LEU A C 1
ATOM 1028 O O . LEU A 1 127 ? 10.290 -4.052 -19.521 1.00 46.72 127 LEU A O 1
ATOM 1032 N N . GLN A 1 128 ? 10.117 -2.140 -20.690 1.00 46.03 128 GLN A N 1
ATOM 1033 C CA . GLN A 1 128 ? 8.689 -1.925 -20.439 1.00 46.03 128 GLN A CA 1
ATOM 1034 C C . GLN A 1 128 ? 7.831 -2.767 -21.389 1.00 46.03 128 GLN A C 1
ATOM 1036 O O . GLN A 1 128 ? 7.941 -2.654 -22.609 1.00 46.03 128 GLN A O 1
ATOM 1041 N N . MET A 1 129 ? 6.917 -3.565 -20.830 1.00 40.06 129 MET A N 1
ATOM 1042 C CA . MET A 1 129 ? 6.109 -4.532 -21.588 1.00 40.06 129 MET A CA 1
ATOM 1043 C C . MET A 1 129 ? 5.235 -3.881 -22.681 1.00 40.06 129 MET A C 1
ATOM 1045 O O . MET A 1 129 ? 5.073 -4.456 -23.753 1.00 40.06 129 MET A O 1
ATOM 1049 N N . ARG A 1 130 ? 4.810 -2.619 -22.486 1.00 40.12 130 ARG A N 1
ATOM 1050 C CA . ARG A 1 130 ? 4.113 -1.790 -23.497 1.00 40.12 130 ARG A CA 1
ATOM 1051 C C . ARG A 1 130 ? 4.886 -1.596 -24.815 1.00 40.12 130 ARG A C 1
ATOM 1053 O O . ARG A 1 130 ? 4.307 -1.127 -25.787 1.00 40.12 130 ARG A O 1
ATOM 1060 N N . ALA A 1 131 ? 6.175 -1.939 -24.882 1.00 39.38 131 ALA A N 1
ATOM 1061 C CA . ALA A 1 131 ? 6.943 -1.947 -26.129 1.00 39.38 131 ALA A CA 1
ATOM 1062 C C . ALA A 1 131 ? 6.703 -3.195 -27.010 1.00 39.38 131 ALA A C 1
ATOM 1064 O O . ALA A 1 131 ? 7.186 -3.217 -28.141 1.00 39.38 131 ALA A O 1
ATOM 1065 N N . MET A 1 132 ? 5.995 -4.220 -26.512 1.00 33.56 132 MET A N 1
ATOM 1066 C CA . MET A 1 132 ? 5.772 -5.503 -27.201 1.00 33.56 132 MET A CA 1
ATOM 1067 C C . MET A 1 132 ? 4.295 -5.868 -27.434 1.00 33.56 132 MET A C 1
ATOM 1069 O O . MET A 1 132 ? 4.039 -6.922 -28.012 1.00 33.56 132 MET A O 1
ATOM 1073 N N . ASN A 1 133 ? 3.333 -4.999 -27.094 1.00 29.72 133 ASN A N 1
ATOM 1074 C CA . ASN A 1 133 ? 1.940 -5.143 -27.544 1.00 29.72 133 ASN A CA 1
ATOM 1075 C C . ASN A 1 133 ? 1.845 -4.837 -29.050 1.00 29.72 133 ASN A C 1
ATOM 1077 O O . ASN A 1 133 ? 1.470 -3.742 -29.469 1.00 29.72 133 ASN A O 1
ATOM 1081 N N . ILE A 1 134 ? 2.224 -5.811 -29.877 1.00 37.00 134 ILE A N 1
ATOM 1082 C CA . ILE A 1 134 ? 1.987 -5.788 -31.319 1.00 37.00 134 ILE A CA 1
ATOM 1083 C C . ILE A 1 134 ? 0.528 -6.193 -31.548 1.00 37.00 134 ILE A C 1
ATOM 1085 O O . ILE A 1 134 ? 0.230 -7.375 -31.658 1.00 37.00 134 ILE A O 1
ATOM 1089 N N . ALA A 1 135 ? -0.331 -5.174 -31.639 1.00 35.72 135 ALA A N 1
ATOM 1090 C CA . ALA A 1 135 ? -1.746 -5.229 -32.012 1.00 35.72 135 ALA A CA 1
ATOM 1091 C C . ALA A 1 135 ? -2.674 -6.070 -31.111 1.00 35.72 135 ALA A C 1
ATOM 1093 O O . ALA A 1 135 ? -2.818 -7.271 -31.302 1.00 35.72 135 ALA A O 1
ATOM 1094 N N . GLU A 1 136 ? -3.429 -5.378 -30.251 1.00 32.59 136 GLU A N 1
ATOM 1095 C CA . GLU A 1 136 ? -4.850 -5.713 -30.039 1.00 32.59 136 GLU A CA 1
ATOM 1096 C C . GLU A 1 136 ? -5.656 -4.462 -29.634 1.00 32.59 136 GLU A C 1
ATOM 1098 O O . GLU A 1 136 ? -6.734 -4.232 -30.177 1.00 32.59 136 GLU A O 1
ATOM 1103 N N . ASP A 1 137 ? -5.074 -3.558 -28.832 1.00 28.03 137 ASP A N 1
ATOM 1104 C CA . ASP A 1 137 ? -5.619 -2.207 -28.622 1.00 28.03 137 ASP A CA 1
ATOM 1105 C C . ASP A 1 137 ? -5.435 -1.294 -29.849 1.00 28.03 137 ASP A C 1
ATOM 1107 O O . ASP A 1 137 ? -4.347 -1.174 -30.417 1.00 28.03 137 ASP A O 1
ATOM 1111 N N . GLY A 1 138 ? -6.512 -0.603 -30.232 1.00 33.84 138 GLY A N 1
ATOM 1112 C CA . GLY A 1 138 ? -6.630 0.180 -31.468 1.00 33.84 138 GLY A CA 1
ATOM 1113 C C . GLY A 1 138 ? -5.966 1.565 -31.490 1.00 33.84 138 GLY A C 1
ATOM 1114 O O . GLY A 1 138 ? -6.430 2.429 -32.235 1.00 33.84 138 GLY A O 1
ATOM 1115 N N . GLU A 1 139 ? -4.906 1.818 -30.714 1.00 29.58 139 GLU A N 1
ATOM 1116 C CA . GLU A 1 139 ? -4.131 3.060 -30.865 1.00 29.58 139 GLU A CA 1
ATOM 1117 C C . GLU A 1 139 ? -3.329 3.035 -32.177 1.00 29.58 139 GLU A C 1
ATOM 1119 O O . GLU A 1 139 ? -2.327 2.332 -32.320 1.00 29.58 139 GLU A O 1
ATOM 1124 N N . THR A 1 140 ? -3.750 3.835 -33.160 1.00 29.91 140 THR A N 1
ATOM 1125 C CA . THR A 1 140 ? -3.028 3.978 -34.430 1.00 29.91 140 THR A CA 1
ATOM 1126 C C . THR A 1 140 ? -1.657 4.628 -34.205 1.00 29.91 140 THR A C 1
ATOM 1128 O O . THR A 1 140 ? -1.587 5.835 -33.962 1.00 29.91 140 THR A O 1
ATOM 1131 N N . ASP A 1 141 ? -0.575 3.843 -34.320 1.00 38.09 141 ASP A N 1
ATOM 1132 C CA . ASP A 1 141 ? 0.819 4.311 -34.207 1.00 38.09 141 ASP A CA 1
ATOM 1133 C C . ASP A 1 141 ? 1.034 5.564 -35.072 1.00 38.09 141 ASP A C 1
ATOM 1135 O O . ASP A 1 141 ? 0.844 5.539 -36.293 1.00 38.09 141 ASP A O 1
ATOM 1139 N N . ALA A 1 142 ? 1.375 6.681 -34.419 1.00 39.06 142 ALA A N 1
ATOM 1140 C CA . ALA A 1 142 ? 1.372 8.003 -35.040 1.00 39.06 142 ALA A CA 1
ATOM 1141 C C . ALA A 1 142 ? 2.242 8.013 -36.312 1.00 39.06 142 ALA A C 1
ATOM 1143 O O . ALA A 1 142 ? 3.361 7.489 -36.286 1.00 39.06 142 ALA A O 1
ATOM 1144 N N . PRO A 1 143 ? 1.760 8.603 -37.427 1.00 45.81 143 PRO A N 1
ATOM 1145 C CA . PRO A 1 143 ? 2.253 8.306 -38.768 1.00 45.81 143 PRO A CA 1
ATOM 1146 C C . PRO A 1 143 ? 3.773 8.436 -38.866 1.00 45.81 143 PRO A C 1
ATOM 1148 O O . PRO A 1 143 ? 4.339 9.520 -38.690 1.00 45.81 143 PRO A O 1
ATOM 1151 N N . LYS A 1 144 ? 4.432 7.301 -39.140 1.00 58.88 144 LYS A N 1
ATOM 1152 C CA . LYS A 1 144 ? 5.893 7.181 -39.212 1.00 58.88 144 LYS A CA 1
ATOM 1153 C C . LYS A 1 144 ? 6.438 8.199 -40.202 1.00 58.88 144 LYS A C 1
ATOM 1155 O O . LYS A 1 144 ? 6.300 8.031 -41.410 1.00 58.88 144 LYS A O 1
ATOM 1160 N N . LYS A 1 145 ? 7.061 9.254 -39.669 1.00 69.75 145 LYS A N 1
ATOM 1161 C CA . LYS A 1 145 ? 7.596 10.366 -40.453 1.00 69.75 145 LYS A CA 1
ATOM 1162 C C . LYS A 1 145 ? 8.589 9.832 -41.486 1.00 69.75 145 LYS A C 1
ATOM 1164 O O . LYS A 1 145 ? 9.689 9.409 -41.129 1.00 69.75 145 LYS A O 1
ATOM 1169 N N . SER A 1 146 ? 8.171 9.827 -42.747 1.00 81.00 146 SER A N 1
ATOM 1170 C CA . SER A 1 146 ? 9.018 9.504 -43.885 1.00 81.00 146 SER A CA 1
ATOM 1171 C C . SER A 1 146 ? 9.861 10.718 -44.271 1.00 81.00 146 SER A C 1
ATOM 1173 O O . SER A 1 146 ? 9.529 11.873 -43.988 1.00 81.00 146 SER A O 1
ATOM 1175 N N . TYR A 1 147 ? 11.007 10.432 -44.871 1.00 84.44 147 TYR A N 1
ATOM 1176 C CA . TYR A 1 147 ? 12.003 11.399 -45.291 1.00 84.44 147 TYR A CA 1
ATOM 1177 C C . TYR A 1 147 ? 12.468 11.006 -46.687 1.00 84.44 147 TYR A C 1
ATOM 1179 O O . TYR A 1 147 ? 12.913 9.879 -46.896 1.00 84.44 147 TYR A O 1
ATOM 1187 N N . VAL A 1 148 ? 12.382 11.941 -47.626 1.00 87.50 148 VAL A N 1
ATOM 1188 C CA . VAL A 1 148 ? 12.926 11.791 -48.976 1.00 87.50 148 VAL A CA 1
ATOM 1189 C C . VAL A 1 148 ? 14.285 12.485 -49.004 1.00 87.50 148 VAL A C 1
ATOM 1191 O O . VAL A 1 148 ? 14.404 13.628 -48.557 1.00 87.50 148 VAL A O 1
ATOM 1194 N N . LEU A 1 149 ? 15.321 11.774 -49.448 1.00 88.12 149 LEU A N 1
ATOM 1195 C CA . LEU A 1 149 ? 16.708 12.242 -49.465 1.00 88.12 149 LEU A CA 1
ATOM 1196 C C . LEU A 1 149 ? 17.339 11.977 -50.842 1.00 88.12 149 LEU A C 1
ATOM 1198 O O . LEU A 1 149 ? 17.096 10.911 -51.405 1.00 88.12 149 LEU A O 1
ATOM 1202 N N . PRO A 1 150 ? 18.201 12.859 -51.379 1.00 89.19 150 PRO A N 1
ATOM 1203 C CA . PRO A 1 150 ? 18.958 12.551 -52.590 1.00 89.19 150 PRO A CA 1
ATOM 1204 C C . PRO A 1 150 ? 19.901 11.365 -52.352 1.00 89.19 150 PRO A C 1
ATOM 1206 O O . PRO A 1 150 ? 20.726 11.402 -51.435 1.00 89.19 150 PRO A O 1
ATOM 1209 N N . ALA A 1 151 ? 19.847 10.338 -53.203 1.00 87.88 151 ALA A N 1
ATOM 1210 C CA . ALA A 1 151 ? 20.733 9.176 -53.102 1.00 87.88 151 ALA A CA 1
ATOM 1211 C C . ALA A 1 151 ? 22.219 9.567 -53.241 1.00 87.88 151 ALA A C 1
ATOM 1213 O O . ALA A 1 151 ? 23.083 8.940 -52.637 1.00 87.88 151 ALA A O 1
ATOM 1214 N N . ALA A 1 152 ? 22.518 10.662 -53.950 1.00 87.88 152 ALA A N 1
ATOM 1215 C CA . ALA A 1 152 ? 23.867 11.222 -54.067 1.00 87.88 152 ALA A CA 1
ATOM 1216 C C . ALA A 1 152 ? 24.458 11.734 -52.733 1.00 87.88 152 ALA A C 1
ATOM 1218 O O . ALA A 1 152 ? 25.672 11.845 -52.609 1.00 87.88 152 ALA A O 1
ATOM 1219 N N . ALA A 1 153 ? 23.614 12.039 -51.739 1.00 87.50 153 ALA A N 1
ATOM 1220 C CA . ALA A 1 153 ? 24.025 12.462 -50.396 1.00 87.50 153 ALA A CA 1
ATOM 1221 C C . ALA A 1 153 ? 24.000 11.309 -49.370 1.00 87.50 153 ALA A C 1
ATOM 1223 O O . ALA A 1 153 ? 24.204 11.538 -48.174 1.00 87.50 153 ALA A O 1
ATOM 1224 N N . CYS A 1 154 ? 23.714 10.080 -49.817 1.00 91.25 154 CYS A N 1
ATOM 1225 C CA . CYS A 1 154 ? 23.469 8.935 -48.950 1.00 91.25 154 CYS A CA 1
ATOM 1226 C C . CYS A 1 154 ? 24.506 7.820 -49.136 1.00 91.25 154 CYS A C 1
ATOM 1228 O O . CYS A 1 154 ? 24.902 7.482 -50.252 1.00 91.25 154 CYS A O 1
ATOM 1230 N N . VAL A 1 155 ? 24.876 7.181 -48.027 1.00 93.06 155 VAL A N 1
ATOM 1231 C CA . VAL A 1 155 ? 25.570 5.882 -48.018 1.00 93.06 155 VAL A CA 1
ATOM 1232 C C . VAL A 1 155 ? 24.720 4.842 -47.306 1.00 93.06 155 VAL A C 1
ATOM 1234 O O . VAL A 1 155 ? 23.837 5.184 -46.518 1.00 93.06 155 VAL A O 1
ATOM 1237 N N . ILE A 1 156 ? 24.991 3.576 -47.588 1.00 92.25 156 ILE A N 1
ATOM 1238 C CA . ILE A 1 156 ? 24.278 2.423 -47.053 1.00 92.25 156 ILE A CA 1
ATOM 1239 C C . ILE A 1 156 ? 25.296 1.559 -46.305 1.00 92.25 156 ILE A C 1
ATOM 1241 O O . ILE A 1 156 ? 26.339 1.221 -46.863 1.00 92.25 156 ILE A O 1
ATOM 1245 N N . ASP A 1 157 ? 25.041 1.244 -45.033 1.00 92.50 157 ASP A N 1
ATOM 1246 C CA . ASP A 1 157 ? 25.876 0.294 -44.280 1.00 92.50 157 ASP A CA 1
ATOM 1247 C C . ASP A 1 157 ? 25.756 -1.102 -44.918 1.00 92.50 157 ASP A C 1
ATOM 1249 O O . ASP A 1 157 ? 24.657 -1.504 -45.296 1.00 92.50 157 ASP A O 1
ATOM 1253 N N . LYS A 1 158 ? 26.848 -1.873 -45.012 1.00 92.25 158 LYS A N 1
ATOM 1254 C CA . LYS A 1 158 ? 26.768 -3.246 -45.551 1.00 92.25 158 LYS A CA 1
ATOM 1255 C C . LYS A 1 158 ? 26.051 -4.225 -44.609 1.00 92.25 158 LYS A C 1
ATOM 1257 O O . LYS A 1 158 ? 25.487 -5.215 -45.068 1.00 92.25 158 LYS A O 1
ATOM 1262 N N . LEU A 1 159 ? 26.056 -3.953 -43.301 1.00 92.69 159 LEU A N 1
ATOM 1263 C CA . LEU A 1 159 ? 25.356 -4.748 -42.289 1.00 92.69 159 LEU A CA 1
ATOM 1264 C C . LEU A 1 159 ? 23.823 -4.694 -42.508 1.00 92.69 159 LEU A C 1
ATOM 1266 O O . LEU A 1 159 ? 23.255 -3.597 -42.470 1.00 92.69 159 LEU A O 1
ATOM 1270 N N . PRO A 1 160 ? 23.130 -5.842 -42.668 1.00 91.94 160 PRO A N 1
ATOM 1271 C CA . PRO A 1 160 ? 21.682 -5.911 -42.828 1.00 91.94 160 PRO A CA 1
ATOM 1272 C C . PRO A 1 160 ? 20.896 -5.101 -41.794 1.00 91.94 160 PRO A C 1
ATOM 1274 O O . PRO A 1 160 ? 21.179 -5.146 -40.597 1.00 91.94 160 PRO A O 1
ATOM 1277 N N . ALA A 1 161 ? 19.827 -4.428 -42.220 1.00 86.75 161 ALA A N 1
ATOM 1278 C CA . ALA A 1 161 ? 19.062 -3.517 -41.370 1.00 86.75 161 ALA A CA 1
ATOM 1279 C C . ALA A 1 161 ? 18.461 -4.210 -40.129 1.00 86.75 161 ALA A C 1
ATOM 1281 O O . ALA A 1 161 ? 18.368 -3.599 -39.067 1.00 86.75 161 ALA A O 1
ATOM 1282 N N . LYS A 1 162 ? 18.128 -5.508 -40.221 1.00 85.50 162 LYS A N 1
ATOM 1283 C CA . LYS A 1 162 ? 17.708 -6.332 -39.070 1.00 85.50 162 LYS A CA 1
ATOM 1284 C C . LYS A 1 162 ? 18.825 -6.492 -38.024 1.00 85.50 162 LYS A C 1
ATOM 1286 O O . LYS A 1 162 ? 18.563 -6.392 -36.830 1.00 85.50 162 LYS A O 1
ATOM 1291 N N . GLN A 1 163 ? 20.065 -6.689 -38.470 1.00 87.56 163 GLN A N 1
ATOM 1292 C CA . GLN A 1 163 ? 21.255 -6.804 -37.619 1.00 87.56 163 GLN A CA 1
ATOM 1293 C C . GLN A 1 163 ? 21.683 -5.438 -37.053 1.00 87.56 163 GLN A C 1
ATOM 1295 O O . GLN A 1 163 ? 22.012 -5.338 -35.873 1.00 87.56 163 GLN A O 1
ATOM 1300 N N . ALA A 1 164 ? 21.567 -4.360 -37.833 1.00 85.25 164 ALA A N 1
ATOM 1301 C CA . ALA A 1 164 ? 21.723 -2.994 -37.328 1.00 85.25 164 ALA A CA 1
ATOM 1302 C C . ALA A 1 164 ? 20.694 -2.660 -36.226 1.00 85.25 164 ALA A C 1
ATOM 1304 O O . ALA A 1 164 ? 21.032 -2.038 -35.220 1.00 85.25 164 ALA A O 1
ATOM 1305 N N . VAL A 1 165 ? 19.442 -3.112 -36.382 1.00 83.56 165 VAL A N 1
ATOM 1306 C CA . VAL A 1 165 ? 18.385 -2.969 -35.367 1.00 83.56 165 VAL A CA 1
ATOM 1307 C C . VAL A 1 165 ? 18.659 -3.824 -34.124 1.00 83.56 165 VAL A C 1
ATOM 1309 O O . VAL A 1 165 ? 18.431 -3.330 -33.023 1.00 83.56 165 VAL A O 1
ATOM 1312 N N . PHE A 1 166 ? 19.214 -5.037 -34.249 1.00 83.94 166 PHE A N 1
ATOM 1313 C CA . PHE A 1 166 ? 19.641 -5.847 -33.092 1.00 83.94 166 PHE A CA 1
ATOM 1314 C C . PHE A 1 166 ? 20.623 -5.095 -32.173 1.00 83.94 166 PHE A C 1
ATOM 1316 O O . PHE A 1 166 ? 20.507 -5.172 -30.950 1.00 83.94 166 PHE A O 1
ATOM 1323 N N . GLY A 1 167 ? 21.502 -4.258 -32.735 1.00 80.50 167 GLY A N 1
ATOM 1324 C CA . GLY A 1 167 ? 22.401 -3.387 -31.969 1.00 80.50 167 GLY A CA 1
ATOM 1325 C C . GLY A 1 167 ? 21.714 -2.421 -30.987 1.00 80.50 167 GLY A C 1
ATOM 1326 O O . GLY A 1 167 ? 22.351 -1.951 -30.045 1.00 80.50 167 GLY A O 1
ATOM 1327 N N . LEU A 1 168 ? 20.413 -2.139 -31.155 1.00 74.94 168 LEU A N 1
ATOM 1328 C CA . LEU A 1 168 ? 19.611 -1.361 -30.197 1.00 74.94 168 LEU A CA 1
ATOM 1329 C C . LEU A 1 168 ? 19.196 -2.169 -28.955 1.00 74.94 168 LEU A C 1
ATOM 1331 O O . LEU A 1 168 ? 18.911 -1.570 -27.919 1.00 74.94 168 LEU A O 1
ATOM 1335 N N . PHE A 1 169 ? 19.165 -3.502 -29.044 1.00 74.88 169 PHE A N 1
ATOM 1336 C CA . PHE A 1 169 ? 18.749 -4.398 -27.960 1.00 74.88 169 PHE A CA 1
ATOM 1337 C C . PHE A 1 169 ? 19.900 -4.764 -27.019 1.00 74.88 169 PHE A C 1
ATOM 1339 O O . PHE A 1 169 ? 19.642 -5.033 -25.850 1.00 74.88 169 PHE A O 1
ATOM 1346 N N . ILE A 1 170 ? 21.157 -4.721 -27.483 1.00 78.00 170 ILE A N 1
ATOM 1347 C CA . ILE A 1 170 ? 22.346 -5.120 -26.703 1.00 78.00 170 ILE A CA 1
ATOM 1348 C C . ILE A 1 170 ? 22.377 -4.464 -25.312 1.00 78.00 170 ILE A C 1
ATOM 1350 O O . ILE A 1 170 ? 22.582 -5.154 -24.317 1.00 78.00 170 ILE A O 1
ATOM 1354 N N . SER A 1 171 ? 22.091 -3.162 -25.203 1.00 69.56 171 SER A N 1
ATOM 1355 C CA . SER A 1 171 ? 22.053 -2.475 -23.901 1.00 69.56 171 SER A CA 1
ATOM 1356 C C . SER A 1 171 ? 20.962 -2.998 -22.956 1.00 69.56 171 SER A C 1
ATOM 1358 O O . SER A 1 171 ? 21.189 -3.036 -21.755 1.00 69.56 171 SER A O 1
ATOM 1360 N N . ALA A 1 172 ? 19.806 -3.427 -23.473 1.00 70.25 172 ALA A N 1
ATOM 1361 C CA . ALA A 1 172 ? 18.716 -3.994 -22.669 1.00 70.25 172 ALA A CA 1
ATOM 1362 C C . ALA A 1 172 ? 18.931 -5.484 -22.331 1.00 70.25 172 ALA A C 1
ATOM 1364 O O . ALA A 1 172 ? 18.380 -5.981 -21.350 1.00 70.25 172 ALA A O 1
ATOM 1365 N N . ILE A 1 173 ? 19.735 -6.197 -23.128 1.00 77.56 173 ILE A N 1
ATOM 1366 C CA . ILE A 1 173 ? 20.201 -7.556 -22.815 1.00 77.56 173 ILE A CA 1
ATOM 1367 C C . ILE A 1 173 ? 21.224 -7.497 -21.672 1.00 77.56 173 ILE A C 1
ATOM 1369 O O . ILE A 1 173 ? 21.102 -8.252 -20.712 1.00 77.56 173 ILE A O 1
ATOM 1373 N N . LEU A 1 174 ? 22.186 -6.570 -21.747 1.00 73.69 174 LEU A N 1
ATOM 1374 C CA . LEU A 1 174 ? 23.193 -6.352 -20.703 1.00 73.69 174 LEU A CA 1
ATOM 1375 C C . LEU A 1 174 ? 22.568 -5.929 -19.366 1.00 73.69 174 LEU A C 1
ATOM 1377 O O . LEU A 1 174 ? 22.900 -6.519 -18.348 1.00 73.69 174 LEU A O 1
ATOM 1381 N N . ASP A 1 175 ? 21.626 -4.983 -19.380 1.00 71.94 175 ASP A N 1
ATOM 1382 C CA . ASP A 1 175 ? 20.876 -4.525 -18.196 1.00 71.94 175 ASP A CA 1
ATOM 1383 C C . ASP A 1 175 ? 20.169 -5.688 -17.465 1.00 71.94 175 ASP A C 1
ATOM 1385 O O . ASP A 1 175 ? 20.332 -5.872 -16.257 1.00 71.94 175 ASP A O 1
ATOM 1389 N N . ARG A 1 176 ? 19.481 -6.566 -18.211 1.00 78.50 176 ARG A N 1
ATOM 1390 C CA . ARG A 1 176 ? 18.851 -7.771 -17.642 1.00 78.50 176 ARG A CA 1
ATOM 1391 C C . ARG A 1 176 ? 19.856 -8.808 -17.145 1.00 78.50 176 ARG A C 1
ATOM 1393 O O . ARG A 1 176 ? 19.594 -9.457 -16.134 1.00 78.50 176 ARG A O 1
ATOM 1400 N N . LEU A 1 177 ? 20.985 -8.973 -17.835 1.00 80.31 177 LEU A N 1
ATOM 1401 C CA . LEU A 1 177 ? 22.048 -9.884 -17.413 1.00 80.31 177 LEU A CA 1
ATOM 1402 C C . LEU A 1 177 ? 22.700 -9.396 -16.109 1.00 80.31 177 LEU A C 1
ATOM 1404 O O . LEU A 1 177 ? 22.876 -10.190 -15.190 1.00 80.31 177 LEU A O 1
ATOM 1408 N N . GLU A 1 178 ? 22.983 -8.097 -15.996 1.00 79.38 178 GLU A N 1
ATOM 1409 C CA . GLU A 1 178 ? 23.499 -7.460 -14.780 1.00 79.38 178 GLU A CA 1
ATOM 1410 C C . GLU A 1 178 ? 22.522 -7.634 -13.611 1.00 79.38 178 GLU A C 1
ATOM 1412 O O . GLU A 1 178 ? 22.908 -8.172 -12.573 1.00 79.38 178 GLU A O 1
ATOM 1417 N N . ALA A 1 179 ? 21.246 -7.279 -13.794 1.00 82.12 179 ALA A N 1
ATOM 1418 C CA . ALA A 1 179 ? 20.222 -7.431 -12.760 1.00 82.12 179 ALA A CA 1
ATOM 1419 C C . ALA A 1 179 ? 20.088 -8.888 -12.273 1.00 82.12 179 ALA A C 1
ATOM 1421 O O . ALA A 1 179 ? 20.005 -9.135 -11.068 1.00 82.12 179 ALA A O 1
ATOM 1422 N N . SER A 1 180 ? 20.134 -9.857 -13.195 1.00 85.50 180 SER A N 1
ATOM 1423 C CA . SER A 1 180 ? 20.107 -11.288 -12.873 1.00 85.50 180 SER A CA 1
ATOM 1424 C C . SER A 1 180 ? 21.353 -11.732 -12.099 1.00 85.50 180 SER A C 1
ATOM 1426 O O . SER A 1 180 ? 21.233 -12.396 -11.072 1.00 85.50 180 SER A O 1
ATOM 1428 N N . LEU A 1 181 ? 22.554 -11.341 -12.541 1.00 82.44 181 LEU A N 1
ATOM 1429 C CA . LEU A 1 181 ? 23.812 -11.693 -11.873 1.00 82.44 181 LEU A CA 1
ATOM 1430 C C . LEU A 1 181 ? 23.922 -11.068 -10.474 1.00 82.44 181 LEU A C 1
ATOM 1432 O O . LEU A 1 181 ? 24.370 -11.737 -9.543 1.00 82.44 181 LEU A O 1
ATOM 1436 N N . VAL A 1 182 ? 23.478 -9.819 -10.293 1.00 83.88 182 VAL A N 1
ATOM 1437 C CA . VAL A 1 182 ? 23.431 -9.156 -8.978 1.00 83.88 182 VAL A CA 1
ATOM 1438 C C . VAL A 1 182 ? 22.436 -9.858 -8.050 1.00 83.88 182 VAL A C 1
ATOM 1440 O O . VAL A 1 182 ? 22.775 -10.125 -6.896 1.00 83.88 182 VAL A O 1
ATOM 1443 N N . ALA A 1 183 ? 21.250 -10.224 -8.546 1.00 85.94 183 ALA A N 1
ATOM 1444 C CA . ALA A 1 183 ? 20.253 -10.954 -7.766 1.00 85.94 183 ALA A CA 1
ATOM 1445 C C . ALA A 1 183 ? 20.726 -12.362 -7.365 1.00 85.94 183 ALA A C 1
ATOM 1447 O O . ALA A 1 183 ? 20.598 -12.731 -6.197 1.00 85.94 183 ALA A O 1
ATOM 1448 N N . HIS A 1 184 ? 21.331 -13.130 -8.281 1.00 85.69 184 HIS A N 1
ATOM 1449 C CA . HIS A 1 184 ? 21.929 -14.432 -7.956 1.00 85.69 184 HIS A CA 1
ATOM 1450 C C . HIS A 1 184 ? 23.037 -14.286 -6.909 1.00 85.69 184 HIS A C 1
ATOM 1452 O O . HIS A 1 184 ? 22.993 -14.949 -5.874 1.00 85.69 184 HIS A O 1
ATOM 1458 N N . ARG A 1 185 ? 23.959 -13.328 -7.096 1.00 86.06 185 ARG A N 1
ATOM 1459 C CA . ARG A 1 185 ? 25.011 -13.029 -6.113 1.00 86.06 185 ARG A CA 1
ATOM 1460 C C . ARG A 1 185 ? 24.427 -12.681 -4.740 1.00 86.06 185 ARG A C 1
ATOM 1462 O O . ARG A 1 185 ? 25.028 -13.048 -3.734 1.00 86.06 185 ARG A O 1
ATOM 1469 N N . LEU A 1 186 ? 23.284 -11.989 -4.667 1.00 84.06 186 LEU A N 1
ATOM 1470 C CA . LEU A 1 186 ? 22.606 -11.671 -3.402 1.00 84.06 186 LEU A CA 1
ATOM 1471 C C . LEU A 1 186 ? 21.999 -12.921 -2.741 1.00 84.06 186 LEU A C 1
ATOM 1473 O O . LEU A 1 186 ? 22.131 -13.096 -1.526 1.00 84.06 186 LEU A O 1
ATOM 1477 N N . ASN A 1 187 ? 21.372 -13.794 -3.537 1.00 85.88 187 ASN A N 1
ATOM 1478 C CA . ASN A 1 187 ? 20.760 -15.043 -3.075 1.00 85.88 187 ASN A CA 1
ATOM 1479 C C . ASN A 1 187 ? 21.814 -16.029 -2.535 1.00 85.88 187 ASN A C 1
ATOM 1481 O O . ASN A 1 187 ? 21.643 -16.610 -1.465 1.00 85.88 187 ASN A O 1
ATOM 1485 N N . ASP A 1 188 ? 22.958 -16.131 -3.218 1.00 85.56 188 ASP A N 1
ATOM 1486 C CA . ASP A 1 188 ? 24.069 -17.018 -2.853 1.00 85.56 188 ASP A CA 1
ATOM 1487 C C . ASP A 1 188 ? 24.947 -16.493 -1.699 1.00 85.56 188 ASP A C 1
ATOM 1489 O O . ASP A 1 188 ? 25.768 -17.246 -1.159 1.00 85.56 188 ASP A O 1
ATOM 1493 N N . THR A 1 189 ? 24.783 -15.223 -1.296 1.00 87.12 189 THR A N 1
ATOM 1494 C CA . THR A 1 189 ? 25.555 -14.580 -0.214 1.00 87.12 189 THR A CA 1
ATOM 1495 C C . THR A 1 189 ? 24.683 -14.160 0.974 1.00 87.12 189 THR A C 1
ATOM 1497 O O . THR A 1 189 ? 24.489 -14.955 1.893 1.00 87.12 189 THR A O 1
ATOM 1500 N N . ILE A 1 190 ? 24.156 -12.932 0.997 1.00 84.62 190 ILE A N 1
ATOM 1501 C CA . ILE A 1 190 ? 23.474 -12.355 2.171 1.00 84.62 190 ILE A CA 1
ATOM 1502 C C . ILE A 1 190 ? 22.159 -13.090 2.464 1.00 84.62 190 ILE A C 1
ATOM 1504 O O . ILE A 1 190 ? 21.848 -13.359 3.626 1.00 84.62 190 ILE A O 1
ATOM 1508 N N . LEU A 1 191 ? 21.410 -13.481 1.427 1.00 83.94 191 LEU A N 1
ATOM 1509 C CA . LEU A 1 191 ? 20.145 -14.214 1.567 1.00 83.94 191 LEU A CA 1
ATOM 1510 C C . LEU A 1 191 ? 20.335 -15.744 1.576 1.00 83.94 191 LEU A C 1
ATOM 1512 O O . LEU A 1 191 ? 19.356 -16.490 1.589 1.00 83.94 191 LEU A O 1
ATOM 1516 N N . LYS A 1 192 ? 21.580 -16.241 1.642 1.00 84.12 192 LYS A N 1
ATOM 1517 C CA . LYS A 1 192 ? 21.878 -17.679 1.622 1.00 84.12 192 LYS A CA 1
ATOM 1518 C C . LYS A 1 192 ? 21.166 -18.409 2.759 1.00 84.12 192 LYS A C 1
ATOM 1520 O O . LYS A 1 192 ? 21.411 -18.133 3.936 1.00 84.12 192 LYS A O 1
ATOM 1525 N N . GLY A 1 193 ? 20.286 -19.345 2.413 1.00 80.00 193 GLY A N 1
ATOM 1526 C CA . GLY A 1 193 ? 19.448 -20.071 3.373 1.00 80.00 193 GLY A CA 1
ATOM 1527 C C . GLY A 1 193 ? 18.126 -19.385 3.751 1.00 80.00 193 GLY A C 1
ATOM 1528 O O . GLY A 1 193 ? 17.456 -19.877 4.649 1.00 80.00 193 GLY A O 1
ATOM 1529 N N . VAL A 1 194 ? 17.733 -18.290 3.086 1.00 85.81 194 VAL A N 1
ATOM 1530 C CA . VAL A 1 194 ? 16.334 -17.805 3.087 1.00 85.81 194 VAL A CA 1
ATOM 1531 C C . VAL A 1 194 ? 15.469 -18.663 2.150 1.00 85.81 194 VAL A C 1
ATOM 1533 O O . VAL A 1 194 ? 14.301 -18.890 2.442 1.00 85.81 194 VAL A O 1
ATOM 1536 N N . GLY A 1 195 ? 16.055 -19.200 1.071 1.00 82.38 195 GLY A N 1
ATOM 1537 C CA . GLY A 1 195 ? 15.392 -20.162 0.182 1.00 82.38 195 GLY A CA 1
ATOM 1538 C C . GLY A 1 195 ? 14.467 -19.530 -0.861 1.00 82.38 195 GLY A C 1
ATOM 1539 O O . GLY A 1 195 ? 13.410 -20.080 -1.143 1.00 82.38 195 GLY A O 1
ATOM 1540 N N . ILE A 1 196 ? 14.841 -18.374 -1.421 1.00 82.88 196 ILE A N 1
ATOM 1541 C CA . ILE A 1 196 ? 14.063 -17.732 -2.489 1.00 82.88 196 ILE A CA 1
ATOM 1542 C C . ILE A 1 196 ? 14.349 -18.460 -3.808 1.00 82.88 196 ILE A C 1
ATOM 1544 O O . ILE A 1 196 ? 15.435 -18.320 -4.372 1.00 82.88 196 ILE A O 1
ATOM 1548 N N . GLU A 1 197 ? 13.380 -19.243 -4.283 1.00 82.94 197 GLU A N 1
ATOM 1549 C CA . GLU A 1 197 ? 13.498 -20.052 -5.506 1.00 82.94 197 GLU A CA 1
ATOM 1550 C C . GLU A 1 197 ? 13.381 -19.195 -6.777 1.00 82.94 197 GLU A C 1
ATOM 1552 O O . GLU A 1 197 ? 14.195 -19.306 -7.694 1.00 82.94 197 GLU A O 1
ATOM 1557 N N . ASN A 1 198 ? 12.398 -18.290 -6.827 1.00 86.25 198 ASN A N 1
ATOM 1558 C CA . ASN A 1 198 ? 12.168 -17.432 -7.987 1.00 86.25 198 ASN A CA 1
ATOM 1559 C C . ASN A 1 198 ? 13.018 -16.151 -7.929 1.00 86.25 198 ASN A C 1
ATOM 1561 O O . ASN A 1 198 ? 12.671 -15.169 -7.263 1.00 86.25 198 ASN A O 1
ATOM 1565 N N . ILE A 1 199 ? 14.107 -16.129 -8.702 1.00 87.31 199 ILE A N 1
ATOM 1566 C CA . ILE A 1 199 ? 15.032 -14.991 -8.755 1.00 87.31 199 ILE A CA 1
ATOM 1567 C C . ILE A 1 199 ? 14.378 -13.689 -9.254 1.00 87.31 199 ILE A C 1
ATOM 1569 O O . ILE A 1 199 ? 14.833 -12.605 -8.891 1.00 87.31 199 ILE A O 1
ATOM 1573 N N . ALA A 1 200 ? 13.269 -13.751 -10.003 1.00 84.06 200 ALA A N 1
ATOM 1574 C CA . ALA A 1 200 ? 12.548 -12.554 -10.445 1.00 84.06 200 ALA A CA 1
ATOM 1575 C C . ALA A 1 200 ? 11.952 -11.755 -9.270 1.00 84.06 200 ALA A C 1
ATOM 1577 O O . ALA A 1 200 ? 11.821 -10.530 -9.362 1.00 84.06 200 ALA A O 1
ATOM 1578 N N . HIS A 1 201 ? 11.643 -12.408 -8.143 1.00 85.31 201 HIS A N 1
ATOM 1579 C CA . HIS A 1 201 ? 11.242 -11.712 -6.921 1.00 85.31 201 HIS A CA 1
ATOM 1580 C C . HIS A 1 201 ? 12.429 -10.975 -6.283 1.00 85.31 201 HIS A C 1
ATOM 1582 O O . HIS A 1 201 ? 12.267 -9.819 -5.896 1.00 85.31 201 HIS A O 1
ATOM 1588 N N . VAL A 1 202 ? 13.629 -11.574 -6.268 1.00 85.69 202 VAL A N 1
ATOM 1589 C CA . VAL A 1 202 ? 14.861 -10.906 -5.804 1.00 85.69 202 VAL A CA 1
ATOM 1590 C C . VAL A 1 202 ? 15.184 -9.700 -6.690 1.00 85.69 202 VAL A C 1
ATOM 1592 O O . VAL A 1 202 ? 15.361 -8.606 -6.163 1.00 85.69 202 VAL A O 1
ATOM 1595 N N . ILE A 1 203 ? 15.170 -9.867 -8.021 1.00 83.69 203 ILE A N 1
ATOM 1596 C CA . ILE A 1 203 ? 15.369 -8.779 -9.000 1.00 83.69 203 ILE A CA 1
ATOM 1597 C C . ILE A 1 203 ? 14.372 -7.639 -8.755 1.00 83.69 203 ILE A C 1
ATOM 1599 O O . ILE A 1 203 ? 14.768 -6.477 -8.698 1.00 83.69 203 ILE A O 1
ATOM 1603 N N . THR A 1 204 ? 13.088 -7.955 -8.569 1.00 83.69 204 THR A N 1
ATOM 1604 C CA . THR A 1 204 ? 12.045 -6.950 -8.311 1.00 83.69 204 THR A CA 1
ATOM 1605 C C . THR A 1 204 ? 12.294 -6.188 -7.006 1.00 83.69 204 THR A C 1
ATOM 1607 O O . THR A 1 204 ? 12.198 -4.964 -6.992 1.00 83.69 204 THR A O 1
ATOM 1610 N N . ALA A 1 205 ? 12.664 -6.888 -5.931 1.00 82.81 205 ALA A N 1
ATOM 1611 C CA . ALA A 1 205 ? 12.911 -6.297 -4.617 1.00 82.81 205 ALA A CA 1
ATOM 1612 C C . ALA A 1 205 ? 14.173 -5.409 -4.570 1.00 82.81 205 ALA A C 1
ATOM 1614 O O . ALA A 1 205 ? 14.189 -4.391 -3.884 1.00 82.81 205 ALA A O 1
ATOM 1615 N N . ILE A 1 206 ? 15.220 -5.728 -5.340 1.00 84.31 206 ILE A N 1
ATOM 1616 C CA . ILE A 1 206 ? 16.395 -4.844 -5.475 1.00 84.31 206 ILE A CA 1
ATOM 1617 C C . ILE A 1 206 ? 16.200 -3.717 -6.505 1.00 84.31 206 ILE A C 1
ATOM 1619 O O . ILE A 1 206 ? 17.054 -2.834 -6.589 1.00 84.31 206 ILE A O 1
ATOM 1623 N N . SER A 1 207 ? 15.114 -3.724 -7.289 1.00 80.25 207 SER A N 1
ATOM 1624 C CA . SER A 1 207 ? 14.864 -2.746 -8.361 1.00 80.25 207 SER A CA 1
ATOM 1625 C C . SER A 1 207 ? 14.145 -1.504 -7.853 1.00 80.25 207 SER A C 1
ATOM 1627 O O . SER A 1 207 ? 12.960 -1.545 -7.515 1.00 80.25 207 SER A O 1
ATOM 1629 N N . ALA A 1 208 ? 14.837 -0.364 -7.867 1.00 72.56 208 ALA A N 1
ATOM 1630 C CA . ALA A 1 208 ? 14.234 0.900 -7.469 1.00 72.56 208 ALA A CA 1
ATOM 1631 C C . ALA A 1 208 ? 13.282 1.466 -8.546 1.00 72.56 208 ALA A C 1
ATOM 1633 O O . ALA A 1 208 ? 13.576 1.348 -9.738 1.00 72.56 208 ALA A O 1
ATOM 1634 N N . PRO A 1 209 ? 12.192 2.172 -8.180 1.00 65.94 209 PRO A N 1
ATOM 1635 C CA . PRO A 1 209 ? 11.282 2.820 -9.135 1.00 65.94 209 PRO A CA 1
ATOM 1636 C C . PRO A 1 209 ? 12.000 3.741 -10.130 1.00 65.94 209 PRO A C 1
ATOM 1638 O O . PRO A 1 209 ? 11.651 3.794 -11.311 1.00 65.94 209 PRO A O 1
ATOM 1641 N N . ILE A 1 210 ? 13.060 4.414 -9.669 1.00 60.81 210 ILE A N 1
ATOM 1642 C CA . ILE A 1 210 ? 13.908 5.301 -10.475 1.00 60.81 210 ILE A CA 1
ATOM 1643 C C . ILE A 1 210 ? 14.694 4.570 -11.583 1.00 60.81 210 ILE A C 1
ATOM 1645 O O . ILE A 1 210 ? 15.032 5.191 -12.593 1.00 60.81 210 ILE A O 1
ATOM 1649 N N . ALA A 1 211 ? 14.925 3.256 -11.456 1.00 61.78 211 ALA A N 1
ATOM 1650 C CA . ALA A 1 211 ? 15.581 2.448 -12.487 1.00 61.78 211 ALA A CA 1
ATOM 1651 C C . ALA A 1 211 ? 14.713 2.283 -13.753 1.00 61.78 211 ALA A C 1
ATOM 1653 O O . ALA A 1 211 ? 15.230 2.205 -14.872 1.00 61.78 211 ALA A O 1
ATOM 1654 N N . GLN A 1 212 ? 13.382 2.308 -13.591 1.00 60.66 212 GLN A N 1
ATOM 1655 C CA . GLN A 1 212 ? 12.393 1.986 -14.631 1.00 60.66 212 GLN A CA 1
ATOM 1656 C C . GLN A 1 212 ? 12.571 0.576 -15.233 1.00 60.66 212 GLN A C 1
ATOM 1658 O O . GLN A 1 212 ? 12.409 0.385 -16.445 1.00 60.66 212 GLN A O 1
ATOM 1663 N N . ALA A 1 213 ? 12.892 -0.400 -14.382 1.00 66.62 213 ALA A N 1
ATOM 1664 C CA . ALA A 1 213 ? 12.777 -1.822 -14.696 1.00 66.62 213 ALA A CA 1
ATOM 1665 C C . ALA A 1 213 ? 11.304 -2.221 -14.957 1.00 66.62 213 ALA A C 1
ATOM 1667 O O . ALA A 1 213 ? 10.383 -1.416 -14.798 1.00 66.62 213 ALA A O 1
ATOM 1668 N N . SER A 1 214 ? 11.067 -3.468 -15.377 1.00 66.88 214 SER A N 1
ATOM 1669 C CA . SER A 1 214 ? 9.713 -3.998 -15.631 1.00 66.88 214 SER A CA 1
ATOM 1670 C C . SER A 1 214 ? 8.837 -4.083 -14.376 1.00 66.88 214 SER A C 1
ATOM 1672 O O . SER A 1 214 ? 7.616 -4.043 -14.481 1.00 66.88 214 SER A O 1
ATOM 1674 N N . THR A 1 215 ? 9.468 -4.211 -13.212 1.00 73.25 215 THR A N 1
ATOM 1675 C CA . THR A 1 215 ? 8.873 -4.313 -11.875 1.00 73.25 215 THR A CA 1
ATOM 1676 C C . THR A 1 215 ? 9.773 -3.558 -10.889 1.00 73.25 215 THR A C 1
ATOM 1678 O O . THR A 1 215 ? 10.943 -3.312 -11.187 1.00 73.25 215 THR A O 1
ATOM 1681 N N . ASN A 1 216 ? 9.245 -3.145 -9.734 1.00 78.25 216 ASN A N 1
ATOM 1682 C CA . ASN A 1 216 ? 10.011 -2.425 -8.713 1.00 78.25 216 ASN A CA 1
ATOM 1683 C C . ASN A 1 216 ? 9.606 -2.853 -7.292 1.00 78.25 216 ASN A C 1
ATOM 1685 O O . ASN A 1 216 ? 8.632 -3.587 -7.108 1.00 78.25 216 ASN A O 1
ATOM 1689 N N . TYR A 1 217 ? 10.339 -2.366 -6.294 1.00 80.12 217 TYR A N 1
ATOM 1690 C CA . TYR A 1 217 ? 10.167 -2.766 -4.902 1.00 80.12 217 TYR A CA 1
ATOM 1691 C C . TYR A 1 217 ? 8.873 -2.293 -4.203 1.00 80.12 217 TYR A C 1
ATOM 1693 O O . TYR A 1 217 ? 8.578 -2.790 -3.125 1.00 80.12 217 TYR A O 1
ATOM 1701 N N . GLN A 1 218 ? 8.080 -1.363 -4.751 1.00 75.12 218 GLN A N 1
ATOM 1702 C CA . GLN A 1 218 ? 7.047 -0.628 -3.983 1.00 75.12 218 GLN A CA 1
ATOM 1703 C C . GLN A 1 218 ? 5.854 -1.483 -3.533 1.00 75.12 218 GLN A C 1
ATOM 1705 O O . GLN A 1 218 ? 5.380 -1.371 -2.403 1.00 75.12 218 GLN A O 1
ATOM 1710 N N . ARG A 1 219 ? 5.366 -2.384 -4.400 1.00 76.94 219 ARG A N 1
ATOM 1711 C CA . ARG A 1 219 ? 4.298 -3.337 -4.024 1.00 76.94 219 ARG A CA 1
ATOM 1712 C C . ARG A 1 219 ? 4.747 -4.227 -2.866 1.00 76.94 219 ARG A C 1
ATOM 1714 O O . ARG A 1 219 ? 3.946 -4.610 -2.024 1.00 76.94 219 ARG A O 1
ATOM 1721 N N . TYR A 1 220 ? 6.030 -4.562 -2.848 1.00 83.38 220 TYR A N 1
ATOM 1722 C CA . TYR A 1 220 ? 6.631 -5.397 -1.829 1.00 83.38 220 TYR A CA 1
ATOM 1723 C C . TYR A 1 220 ? 6.943 -4.618 -0.538 1.00 83.38 220 TYR A C 1
ATOM 1725 O O . TYR A 1 220 ? 6.682 -5.143 0.538 1.00 83.38 220 TYR A O 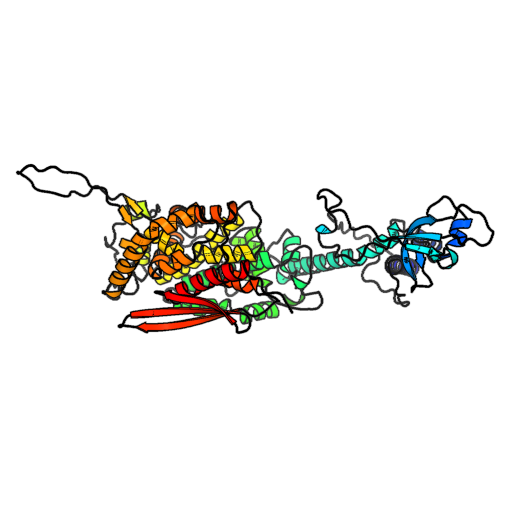1
ATOM 1733 N N . GLU A 1 221 ? 7.474 -3.392 -0.630 1.00 79.19 221 GLU A N 1
ATOM 1734 C CA . GLU A 1 221 ? 7.741 -2.461 0.487 1.00 79.19 221 GLU A CA 1
ATOM 1735 C C . GLU A 1 221 ? 6.527 -2.406 1.421 1.00 79.19 221 GLU A C 1
ATOM 1737 O O . GLU A 1 221 ? 6.588 -2.800 2.583 1.00 79.19 221 GLU A O 1
ATOM 1742 N N . PHE A 1 222 ? 5.376 -2.068 0.844 1.00 74.00 222 PHE A N 1
ATOM 1743 C CA . PHE A 1 222 ? 4.083 -2.006 1.518 1.00 74.00 222 PHE A CA 1
ATOM 1744 C C . PHE A 1 222 ? 3.720 -3.274 2.326 1.00 74.00 222 PHE A C 1
ATOM 1746 O O . PHE A 1 222 ? 3.197 -3.186 3.443 1.00 74.00 222 PHE A O 1
ATOM 1753 N N . PHE A 1 223 ? 4.020 -4.466 1.798 1.00 78.50 223 PHE A N 1
ATOM 1754 C CA . PHE A 1 223 ? 3.769 -5.725 2.507 1.00 78.50 223 PHE A CA 1
ATOM 1755 C C . PHE A 1 223 ? 4.743 -5.949 3.673 1.00 78.50 223 PHE A C 1
ATOM 1757 O O . PHE A 1 223 ? 4.334 -6.442 4.724 1.00 78.50 223 PHE A O 1
ATOM 1764 N N . GLY A 1 224 ? 6.027 -5.620 3.521 1.00 82.31 224 GLY A N 1
ATOM 1765 C CA . GLY A 1 224 ? 7.016 -5.924 4.554 1.00 82.31 224 GLY A CA 1
ATOM 1766 C C . GLY A 1 224 ? 7.189 -4.869 5.636 1.00 82.31 224 GLY A C 1
ATOM 1767 O O . GLY A 1 224 ? 7.631 -5.244 6.717 1.00 82.31 224 GLY A O 1
ATOM 1768 N N . ASP A 1 225 ? 6.770 -3.619 5.423 1.00 82.56 225 ASP A N 1
ATOM 1769 C CA . ASP A 1 225 ? 6.507 -2.668 6.515 1.00 82.56 225 ASP A CA 1
ATOM 1770 C C . ASP A 1 225 ? 5.493 -3.273 7.500 1.00 82.56 225 ASP A C 1
ATOM 1772 O O . ASP A 1 225 ? 5.731 -3.344 8.708 1.00 82.56 225 ASP A O 1
ATOM 1776 N N . SER A 1 226 ? 4.405 -3.830 6.958 1.00 80.44 226 SER A N 1
ATOM 1777 C CA . SER A 1 226 ? 3.356 -4.498 7.735 1.00 80.44 226 SER A CA 1
ATOM 1778 C C . SER A 1 226 ? 3.903 -5.708 8.515 1.00 80.44 226 SER A C 1
ATOM 1780 O O . SER A 1 226 ? 3.661 -5.829 9.716 1.00 80.44 226 SER A O 1
ATOM 1782 N N . VAL A 1 227 ? 4.720 -6.571 7.890 1.00 85.75 227 VAL A N 1
ATOM 1783 C CA . VAL A 1 227 ? 5.349 -7.726 8.574 1.00 85.75 227 VAL A CA 1
ATOM 1784 C C . VAL A 1 227 ? 6.418 -7.305 9.594 1.00 85.75 227 VAL A C 1
ATOM 1786 O O . VAL A 1 227 ? 6.520 -7.918 10.664 1.00 85.75 227 VAL A O 1
ATOM 1789 N N . LEU A 1 228 ? 7.214 -6.275 9.292 1.00 87.94 228 LEU A N 1
ATOM 1790 C CA . LEU A 1 228 ? 8.210 -5.696 10.194 1.00 87.94 228 LEU A CA 1
ATOM 1791 C C . LEU A 1 228 ? 7.530 -5.171 11.462 1.00 87.94 228 LEU A C 1
ATOM 1793 O O . LEU A 1 228 ? 7.891 -5.588 12.565 1.00 87.94 228 LEU A O 1
ATOM 1797 N N . LYS A 1 229 ? 6.498 -4.333 11.302 1.00 87.19 229 LYS A N 1
ATOM 1798 C CA . LYS A 1 229 ? 5.656 -3.831 12.396 1.00 87.19 229 LYS A CA 1
ATOM 1799 C C . LYS A 1 229 ? 5.037 -4.973 13.188 1.00 87.19 229 LYS A C 1
ATOM 1801 O O . LYS A 1 229 ? 5.254 -5.035 14.395 1.00 87.19 229 LYS A O 1
ATOM 1806 N N . PHE A 1 230 ? 4.348 -5.905 12.529 1.00 86.12 230 PHE A N 1
ATOM 1807 C CA . PHE A 1 230 ? 3.710 -7.056 13.174 1.00 86.12 230 PHE A CA 1
ATOM 1808 C C . PHE A 1 230 ? 4.692 -7.847 14.051 1.00 86.12 230 PHE A C 1
ATOM 1810 O O . PHE A 1 230 ? 4.432 -8.078 15.233 1.00 86.12 230 PHE A O 1
ATOM 1817 N N . THR A 1 231 ? 5.853 -8.220 13.508 1.00 89.56 231 THR A N 1
ATOM 1818 C CA . THR A 1 231 ? 6.803 -9.091 14.218 1.00 89.56 231 THR A CA 1
ATOM 1819 C C . THR A 1 231 ? 7.552 -8.341 15.327 1.00 89.56 231 THR A C 1
ATOM 1821 O O . THR A 1 231 ? 7.794 -8.916 16.390 1.00 89.56 231 THR A O 1
ATOM 1824 N N . VAL A 1 232 ? 7.869 -7.050 15.144 1.00 90.44 232 VAL A N 1
ATOM 1825 C CA . VAL A 1 232 ? 8.437 -6.205 16.214 1.00 90.44 232 VAL A CA 1
ATOM 1826 C C . VAL A 1 232 ? 7.421 -5.975 17.333 1.00 90.44 232 VAL A C 1
ATOM 1828 O O . VAL A 1 232 ? 7.778 -6.142 18.500 1.00 90.44 232 VAL A O 1
ATOM 1831 N N . SER A 1 233 ? 6.164 -5.655 17.007 1.00 87.12 233 SER A N 1
ATOM 1832 C CA . SER A 1 233 ? 5.078 -5.505 17.985 1.00 87.12 233 SER A CA 1
ATOM 1833 C C . SER A 1 233 ? 4.871 -6.789 18.785 1.00 87.12 233 SER A C 1
ATOM 1835 O O . SER A 1 233 ? 4.884 -6.739 20.015 1.00 87.12 233 SER A O 1
ATOM 1837 N N . CYS A 1 234 ? 4.787 -7.947 18.118 1.00 82.06 234 CYS A N 1
ATOM 1838 C CA . CYS A 1 234 ? 4.707 -9.249 18.783 1.00 82.06 234 CYS A CA 1
ATOM 1839 C C . CYS A 1 234 ? 5.916 -9.482 19.702 1.00 82.06 234 CYS A C 1
ATOM 1841 O O . CYS A 1 234 ? 5.743 -9.827 20.870 1.00 82.06 234 CYS A O 1
ATOM 1843 N N . GLN A 1 235 ? 7.147 -9.236 19.234 1.00 89.75 235 GLN A N 1
ATOM 1844 C CA . GLN A 1 235 ? 8.335 -9.407 20.077 1.00 89.75 235 GLN A CA 1
ATOM 1845 C C . GLN A 1 235 ? 8.296 -8.519 21.321 1.00 89.75 235 GLN A C 1
ATOM 1847 O O . GLN A 1 235 ? 8.601 -8.994 22.416 1.00 89.75 235 GLN A O 1
ATOM 1852 N N . LEU A 1 236 ? 7.958 -7.241 21.170 1.00 90.12 236 LEU A N 1
ATOM 1853 C CA . LEU A 1 236 ? 7.905 -6.316 22.295 1.00 90.12 236 LEU A CA 1
ATOM 1854 C C . LEU A 1 236 ? 6.817 -6.717 23.290 1.00 90.12 236 LEU A C 1
ATOM 1856 O O . LEU A 1 236 ? 7.094 -6.739 24.488 1.00 90.12 236 LEU A O 1
ATOM 1860 N N . PHE A 1 237 ? 5.637 -7.094 22.798 1.00 82.81 237 PHE A N 1
ATOM 1861 C CA . PHE A 1 237 ? 4.507 -7.548 23.604 1.00 82.81 237 PHE A CA 1
ATOM 1862 C C . PHE A 1 237 ? 4.844 -8.809 24.416 1.00 82.81 237 PHE A C 1
ATOM 1864 O O . PHE A 1 237 ? 4.648 -8.825 25.631 1.00 82.81 237 PHE A O 1
ATOM 1871 N N . PHE A 1 238 ? 5.404 -9.841 23.771 1.00 85.31 238 PHE A N 1
ATOM 1872 C CA . PHE A 1 238 ? 5.711 -11.118 24.424 1.00 85.31 238 PHE A CA 1
ATOM 1873 C C . PHE A 1 238 ? 6.986 -11.082 25.289 1.00 85.31 238 PHE A C 1
ATOM 1875 O O . PHE A 1 238 ? 7.058 -11.813 26.274 1.00 85.31 238 PHE A O 1
ATOM 1882 N N . ARG A 1 239 ? 7.988 -10.237 24.981 1.00 88.69 239 ARG A N 1
ATOM 1883 C CA . ARG A 1 239 ? 9.177 -10.058 25.848 1.00 88.69 239 ARG A CA 1
ATOM 1884 C C . ARG A 1 239 ? 8.934 -9.116 27.034 1.00 88.69 239 ARG A C 1
ATOM 1886 O O . ARG A 1 239 ? 9.615 -9.260 28.044 1.00 88.69 239 ARG A O 1
ATOM 1893 N N . ASN A 1 240 ? 8.009 -8.157 26.929 1.00 87.81 240 ASN A N 1
ATOM 1894 C CA . ASN A 1 240 ? 7.813 -7.099 27.930 1.00 87.81 240 ASN A CA 1
ATOM 1895 C C . ASN A 1 240 ? 6.363 -7.067 28.443 1.00 87.81 240 ASN A C 1
ATOM 1897 O O . ASN A 1 240 ? 5.641 -6.085 28.271 1.00 87.81 240 ASN A O 1
ATOM 1901 N N . THR A 1 241 ? 5.945 -8.138 29.122 1.00 83.69 241 THR A N 1
ATOM 1902 C CA . THR A 1 241 ? 4.578 -8.323 29.659 1.00 83.69 241 THR A CA 1
ATOM 1903 C C . THR A 1 241 ? 4.066 -7.153 30.505 1.00 83.69 241 THR A C 1
ATOM 1905 O O . THR A 1 241 ? 2.865 -6.909 30.554 1.00 83.69 241 THR A O 1
ATOM 1908 N N . ASN A 1 242 ? 4.975 -6.419 31.155 1.00 86.31 242 ASN A N 1
ATOM 1909 C CA . ASN A 1 242 ? 4.664 -5.348 32.103 1.00 86.31 242 ASN A CA 1
ATOM 1910 C C . ASN A 1 242 ? 4.711 -3.940 31.473 1.00 86.31 242 ASN A C 1
ATOM 1912 O O . ASN A 1 242 ? 4.621 -2.949 32.197 1.00 86.31 242 ASN A O 1
ATOM 1916 N N . TRP A 1 243 ? 4.914 -3.817 30.157 1.00 89.12 243 TRP A N 1
ATOM 1917 C CA . TRP A 1 243 ? 4.910 -2.522 29.473 1.00 89.12 243 TRP A CA 1
ATOM 1918 C C . TRP A 1 243 ? 3.499 -2.156 29.004 1.00 89.12 243 TRP A C 1
ATOM 1920 O O . TRP A 1 243 ? 2.821 -2.946 28.345 1.00 89.12 243 TRP A O 1
ATOM 1930 N N . HIS A 1 244 ? 3.079 -0.929 29.321 1.00 83.25 244 HIS A N 1
ATOM 1931 C CA . HIS A 1 244 ? 1.904 -0.311 28.711 1.00 83.25 244 HIS A CA 1
ATOM 1932 C C . HIS A 1 244 ? 2.183 0.082 27.251 1.00 83.25 244 HIS A C 1
ATOM 1934 O O . HIS A 1 244 ? 3.343 0.275 26.865 1.00 83.25 244 HIS A O 1
ATOM 1940 N N . GLU A 1 245 ? 1.110 0.273 26.484 1.00 82.12 245 GLU A N 1
ATOM 1941 C CA . GLU A 1 245 ? 1.095 0.657 25.066 1.00 82.12 245 GLU A CA 1
ATOM 1942 C C . GLU A 1 245 ? 2.136 1.735 24.717 1.00 82.12 245 GLU A C 1
ATOM 1944 O O . GLU A 1 245 ? 2.998 1.481 23.885 1.00 82.12 245 GLU A O 1
ATOM 1949 N N . GLY A 1 246 ? 2.198 2.854 25.448 1.00 87.19 246 GLY A N 1
ATOM 1950 C CA . GLY A 1 246 ? 3.160 3.932 25.170 1.00 87.19 246 GLY A CA 1
ATOM 1951 C C . GLY A 1 246 ? 4.641 3.508 25.124 1.00 87.19 246 GLY A C 1
ATOM 1952 O O . GLY A 1 246 ? 5.383 4.005 24.284 1.00 87.19 246 GLY A O 1
ATOM 1953 N N . TYR A 1 247 ? 5.079 2.550 25.953 1.00 88.88 247 TYR A N 1
ATOM 1954 C CA . TYR A 1 247 ? 6.459 2.026 25.907 1.00 88.88 247 TYR A CA 1
ATOM 1955 C C . TYR A 1 247 ? 6.647 0.975 24.806 1.00 88.88 247 TYR A C 1
ATOM 1957 O O . TYR A 1 247 ? 7.751 0.845 24.274 1.00 88.88 247 TYR A O 1
ATOM 1965 N N . LEU A 1 248 ? 5.590 0.230 24.461 1.00 87.25 248 LEU A N 1
ATOM 1966 C CA . LEU A 1 248 ? 5.592 -0.724 23.351 1.00 87.25 248 LEU A CA 1
ATOM 1967 C C . LEU A 1 248 ? 5.660 0.029 22.015 1.00 87.25 248 LEU A C 1
ATOM 1969 O O . LEU A 1 248 ? 6.571 -0.234 21.238 1.00 87.25 248 LEU A O 1
ATOM 1973 N N . SER A 1 249 ? 4.792 1.020 21.801 1.00 86.81 249 SER A N 1
ATOM 1974 C CA . SER A 1 249 ? 4.791 1.929 20.648 1.00 86.81 249 SER A CA 1
ATOM 1975 C C . SER A 1 249 ? 6.117 2.691 20.529 1.00 86.81 249 SER A C 1
ATOM 1977 O O . SER A 1 249 ? 6.783 2.592 19.502 1.00 86.81 249 SER A O 1
ATOM 1979 N N . GLU A 1 250 ? 6.591 3.354 21.592 1.00 92.44 250 GLU A N 1
ATOM 1980 C CA . GLU A 1 250 ? 7.863 4.093 21.546 1.00 92.44 250 GLU A CA 1
ATOM 1981 C C . GLU A 1 250 ? 9.066 3.168 21.255 1.00 92.44 250 GLU A C 1
ATOM 1983 O O . GLU A 1 250 ? 9.985 3.542 20.523 1.00 92.44 250 GLU A O 1
ATOM 1988 N N . SER A 1 251 ? 9.072 1.938 21.780 1.00 91.56 251 SER A N 1
ATOM 1989 C CA . SER A 1 251 ? 10.147 0.969 21.517 1.00 91.56 251 SER A CA 1
ATOM 1990 C C . SER A 1 251 ? 10.039 0.307 20.143 1.00 91.56 251 SER A C 1
ATOM 1992 O O . SER A 1 251 ? 11.072 0.028 19.534 1.00 91.56 251 SER A O 1
ATOM 1994 N N . ARG A 1 252 ? 8.819 0.092 19.632 1.00 92.62 252 ARG A N 1
ATOM 1995 C CA . ARG A 1 252 ? 8.548 -0.359 18.259 1.00 92.62 252 ARG A CA 1
ATOM 1996 C C . ARG A 1 252 ? 9.113 0.666 17.295 1.00 92.62 252 ARG A C 1
ATOM 1998 O O . ARG A 1 252 ? 9.949 0.317 16.471 1.00 92.62 252 ARG A O 1
ATOM 2005 N N . ASP A 1 253 ? 8.755 1.929 17.481 1.00 90.88 253 ASP A N 1
ATOM 2006 C CA . ASP A 1 253 ? 9.132 3.030 16.598 1.00 90.88 253 ASP A CA 1
ATOM 2007 C C . ASP A 1 253 ? 10.649 3.316 16.648 1.00 90.88 253 ASP A C 1
ATOM 2009 O O . ASP A 1 253 ? 11.240 3.684 15.636 1.00 90.88 253 ASP A O 1
ATOM 2013 N N . LYS A 1 254 ? 11.322 3.039 17.780 1.00 90.12 254 LYS A N 1
ATOM 2014 C CA . LYS A 1 254 ? 12.800 3.015 17.913 1.00 90.12 254 LYS A CA 1
ATOM 2015 C C . LYS A 1 254 ? 13.480 1.784 17.283 1.00 90.12 254 LYS A C 1
ATOM 2017 O O . LYS A 1 254 ? 14.685 1.826 17.016 1.00 90.12 254 LYS A O 1
ATOM 2022 N N . LEU A 1 255 ? 12.764 0.675 17.090 1.00 87.25 255 LEU A N 1
ATOM 2023 C CA . LEU A 1 255 ? 13.271 -0.553 16.457 1.00 87.25 255 LEU A CA 1
ATOM 2024 C C . LEU A 1 255 ? 13.078 -0.531 14.937 1.00 87.25 255 LEU A C 1
ATOM 2026 O O . LEU A 1 255 ? 14.014 -0.851 14.210 1.00 87.25 255 LEU A O 1
ATOM 2030 N N . ILE A 1 256 ? 11.910 -0.092 14.462 1.00 89.62 256 ILE A N 1
ATOM 2031 C CA . ILE A 1 256 ? 11.592 0.047 13.030 1.00 89.62 256 ILE A CA 1
ATOM 2032 C C . ILE A 1 256 ? 12.042 1.394 12.443 1.00 89.62 256 ILE A C 1
ATOM 2034 O O . ILE A 1 256 ? 11.783 1.669 11.278 1.00 89.62 256 ILE A O 1
ATOM 2038 N N . GLN A 1 257 ? 12.708 2.253 13.225 1.00 84.75 257 GLN A N 1
ATOM 2039 C CA . GLN A 1 257 ? 13.122 3.580 12.765 1.00 84.75 257 GLN A CA 1
ATOM 2040 C C . GLN A 1 257 ? 13.959 3.476 11.481 1.00 84.75 257 GLN A C 1
ATOM 2042 O O . GLN A 1 257 ? 14.986 2.796 11.465 1.00 84.75 257 GLN A O 1
ATOM 2047 N N . ASN A 1 258 ? 13.590 4.203 10.423 1.00 79.19 258 ASN A N 1
ATOM 2048 C CA . ASN A 1 258 ? 14.238 4.099 9.107 1.00 79.19 258 ASN A CA 1
ATOM 2049 C C . ASN A 1 258 ? 15.760 4.367 9.171 1.00 79.19 258 ASN A C 1
ATOM 2051 O O . ASN A 1 258 ? 16.527 3.810 8.391 1.00 79.19 258 ASN A O 1
ATOM 2055 N N . THR A 1 259 ? 16.224 5.171 10.135 1.00 80.06 259 THR A N 1
ATOM 2056 C CA . THR A 1 259 ? 17.650 5.414 10.437 1.00 80.06 259 THR A CA 1
ATOM 2057 C C . THR A 1 259 ? 18.386 4.183 10.979 1.00 80.06 259 THR A C 1
ATOM 2059 O O . THR A 1 259 ? 19.578 4.023 10.715 1.00 80.06 259 THR A O 1
ATOM 2062 N N . ARG A 1 260 ? 17.697 3.312 11.726 1.00 84.69 260 ARG A N 1
ATOM 2063 C CA . ARG A 1 260 ? 18.202 2.025 12.223 1.00 84.69 260 ARG A CA 1
ATOM 2064 C C . ARG A 1 260 ? 18.151 0.960 11.133 1.00 84.69 260 ARG A C 1
ATOM 2066 O O . ARG A 1 260 ? 19.159 0.294 10.922 1.00 84.69 260 ARG A O 1
ATOM 2073 N N . LEU A 1 261 ? 17.041 0.860 10.397 1.00 83.12 261 LEU A N 1
ATOM 2074 C CA . LEU A 1 261 ? 16.906 -0.062 9.259 1.00 83.12 261 LEU A CA 1
ATOM 2075 C C . LEU A 1 261 ? 17.971 0.212 8.185 1.00 83.12 261 LEU A C 1
ATOM 2077 O O . LEU A 1 261 ? 18.659 -0.703 7.740 1.00 83.12 261 LEU A O 1
ATOM 2081 N N . ALA A 1 262 ? 18.179 1.485 7.829 1.00 73.81 262 ALA A N 1
ATOM 2082 C CA . ALA A 1 262 ? 19.214 1.887 6.878 1.00 73.81 262 ALA A CA 1
ATOM 2083 C C . ALA A 1 262 ? 20.639 1.602 7.382 1.00 73.81 262 ALA A C 1
ATOM 2085 O O . ALA A 1 262 ? 21.522 1.339 6.568 1.00 73.81 262 ALA A O 1
ATOM 2086 N N . ARG A 1 263 ? 20.875 1.624 8.704 1.00 75.56 263 ARG A N 1
ATOM 2087 C CA . ARG A 1 263 ? 22.156 1.199 9.287 1.00 75.56 263 ARG A CA 1
ATOM 2088 C C . ARG A 1 263 ? 22.332 -0.316 9.192 1.00 75.56 263 ARG A C 1
ATOM 2090 O O . ARG A 1 263 ? 23.353 -0.742 8.677 1.00 75.56 263 ARG A O 1
ATOM 2097 N N . ALA A 1 264 ? 21.336 -1.114 9.577 1.00 78.88 264 ALA A N 1
ATOM 2098 C CA . ALA A 1 264 ? 21.402 -2.573 9.447 1.00 78.88 264 ALA A CA 1
ATOM 2099 C C . ALA A 1 264 ? 21.641 -3.016 7.988 1.00 78.88 264 ALA A C 1
ATOM 2101 O O . ALA A 1 264 ? 22.468 -3.887 7.730 1.00 78.88 264 ALA A O 1
ATOM 2102 N N . ALA A 1 265 ? 20.995 -2.362 7.016 1.00 77.44 265 ALA A N 1
ATOM 2103 C CA . ALA A 1 265 ? 21.215 -2.618 5.591 1.00 77.44 265 ALA A CA 1
ATOM 2104 C C . ALA A 1 265 ? 22.644 -2.277 5.112 1.00 77.44 265 ALA A C 1
ATOM 2106 O O . ALA A 1 265 ? 23.159 -2.950 4.219 1.00 77.44 265 ALA A O 1
ATOM 2107 N N . LEU A 1 266 ? 23.279 -1.258 5.706 1.00 75.88 266 LEU A N 1
ATOM 2108 C CA . LEU A 1 266 ? 24.675 -0.881 5.457 1.00 75.88 266 LEU A CA 1
ATOM 2109 C C . LEU A 1 266 ? 25.665 -1.835 6.131 1.00 75.88 266 LEU A C 1
ATOM 2111 O O . LEU A 1 266 ? 26.618 -2.272 5.492 1.00 75.88 266 LEU A O 1
ATOM 2115 N N . ASP A 1 267 ? 25.417 -2.199 7.388 1.00 79.62 267 ASP A N 1
ATOM 2116 C CA . ASP A 1 267 ? 26.254 -3.125 8.158 1.00 79.62 267 ASP A CA 1
ATOM 2117 C C . ASP A 1 267 ? 26.237 -4.545 7.542 1.00 79.62 267 ASP A C 1
ATOM 2119 O O . ASP A 1 267 ? 27.225 -5.273 7.620 1.00 79.62 267 ASP A O 1
ATOM 2123 N N . LEU A 1 268 ? 25.138 -4.917 6.867 1.00 80.06 268 LEU A N 1
ATOM 2124 C CA . LEU A 1 268 ? 25.007 -6.130 6.044 1.00 80.06 268 LEU A CA 1
ATOM 2125 C C . LEU A 1 268 ? 25.539 -5.977 4.602 1.00 80.06 268 LEU A C 1
ATOM 2127 O O . LEU A 1 268 ? 25.630 -6.974 3.887 1.00 80.06 268 LEU A O 1
ATOM 2131 N N . GLY A 1 269 ? 25.858 -4.762 4.142 1.00 78.62 269 GLY A N 1
ATOM 2132 C CA . GLY A 1 269 ? 26.320 -4.481 2.774 1.00 78.62 269 GLY A CA 1
ATOM 2133 C C . GLY A 1 269 ? 25.269 -4.673 1.669 1.00 78.62 269 GLY A C 1
ATOM 2134 O O . GLY A 1 269 ? 25.630 -4.804 0.496 1.00 78.62 269 GLY A O 1
ATOM 2135 N N . ILE A 1 270 ? 23.974 -4.701 2.013 1.00 80.06 270 ILE A N 1
ATOM 2136 C CA . ILE A 1 270 ? 22.860 -4.911 1.066 1.00 80.06 270 ILE A CA 1
ATOM 2137 C C . ILE A 1 270 ? 22.772 -3.763 0.053 1.00 80.06 270 ILE A C 1
ATOM 2139 O O . ILE A 1 270 ? 22.395 -3.982 -1.097 1.00 80.06 270 ILE A O 1
ATOM 2143 N N . ASP A 1 271 ? 23.168 -2.550 0.440 1.00 77.81 271 ASP A N 1
ATOM 2144 C CA . ASP A 1 271 ? 23.165 -1.376 -0.435 1.00 77.81 271 ASP A CA 1
ATOM 2145 C C . ASP A 1 271 ? 24.029 -1.557 -1.699 1.00 77.81 271 ASP A C 1
ATOM 2147 O O . ASP A 1 271 ? 23.667 -1.041 -2.756 1.00 77.81 271 ASP A O 1
ATOM 2151 N N . SER A 1 272 ? 25.086 -2.375 -1.632 1.00 79.38 272 SER A N 1
ATOM 2152 C CA . SER A 1 272 ? 25.932 -2.762 -2.777 1.00 79.38 272 SER A CA 1
ATOM 2153 C C . SER A 1 272 ? 25.265 -3.702 -3.803 1.00 79.38 272 SER A C 1
ATOM 2155 O O . SER A 1 272 ? 25.858 -4.012 -4.842 1.00 79.38 272 SER A O 1
ATOM 2157 N N . PHE A 1 273 ? 24.040 -4.161 -3.526 1.00 80.12 273 PHE A N 1
ATOM 2158 C CA . PHE A 1 273 ? 23.218 -4.990 -4.414 1.00 80.12 273 PHE A CA 1
ATOM 2159 C C . PHE A 1 273 ? 21.944 -4.281 -4.892 1.00 80.12 273 PHE A C 1
ATOM 2161 O O . PHE A 1 273 ? 21.249 -4.808 -5.758 1.00 80.12 273 PHE A O 1
ATOM 2168 N N . VAL A 1 274 ? 21.611 -3.102 -4.354 1.00 74.69 274 VAL A N 1
ATOM 2169 C CA . VAL A 1 274 ? 20.398 -2.384 -4.762 1.00 74.69 274 VAL A CA 1
ATOM 2170 C C . VAL A 1 274 ? 20.614 -1.723 -6.118 1.00 74.69 274 VAL A C 1
ATOM 2172 O O . VAL A 1 274 ? 21.479 -0.857 -6.278 1.00 74.69 274 VAL A O 1
ATOM 2175 N N . LEU A 1 275 ? 19.740 -2.042 -7.072 1.00 69.06 275 LEU A N 1
ATOM 2176 C CA . LEU A 1 275 ? 19.652 -1.396 -8.378 1.00 69.06 275 LEU A CA 1
ATOM 2177 C C . LEU A 1 275 ? 18.979 -0.018 -8.224 1.00 69.06 275 LEU A C 1
ATOM 2179 O O . LEU A 1 275 ? 17.898 0.257 -8.740 1.00 69.06 275 LEU A O 1
ATOM 2183 N N . THR A 1 276 ? 19.664 0.881 -7.509 1.00 54.16 276 THR A N 1
ATOM 2184 C CA . THR A 1 276 ? 19.328 2.313 -7.362 1.00 54.16 276 THR A CA 1
ATOM 2185 C C . THR A 1 276 ? 19.551 3.114 -8.654 1.00 54.16 276 THR A C 1
ATOM 2187 O O . THR A 1 276 ? 19.418 4.340 -8.688 1.00 54.16 276 THR A O 1
ATOM 2190 N N . SER A 1 277 ? 19.945 2.436 -9.730 1.00 48.09 277 SER A N 1
ATOM 2191 C CA . SER A 1 277 ? 20.471 3.036 -10.942 1.00 48.09 277 SER A CA 1
ATOM 2192 C C . SER A 1 277 ? 19.386 3.508 -11.907 1.00 48.09 277 SER A C 1
ATOM 2194 O O . SER A 1 277 ? 18.925 2.762 -12.760 1.00 48.09 277 SER A O 1
ATOM 2196 N N . ARG A 1 278 ? 19.188 4.825 -11.950 1.00 57.84 278 ARG A N 1
ATOM 2197 C CA . ARG A 1 278 ? 19.610 5.566 -13.159 1.00 57.84 278 ARG A CA 1
ATOM 2198 C C . ARG A 1 278 ? 20.750 6.529 -12.834 1.00 57.84 278 ARG A C 1
ATOM 2200 O O . ARG A 1 278 ? 20.758 7.673 -13.267 1.00 57.84 278 ARG A O 1
ATOM 2207 N N . PHE A 1 279 ? 21.698 6.001 -12.054 1.00 34.50 279 PHE A N 1
ATOM 2208 C CA . PHE A 1 279 ? 22.666 6.708 -11.216 1.00 34.50 279 PHE A CA 1
ATOM 2209 C C . PHE A 1 279 ? 22.051 7.398 -9.974 1.00 34.50 279 PHE A C 1
ATOM 2211 O O . PHE A 1 279 ? 22.044 8.619 -9.880 1.00 34.50 279 PHE A O 1
ATOM 2218 N N . THR A 1 280 ? 21.652 6.584 -8.978 1.00 33.22 280 THR A N 1
ATOM 2219 C CA . THR A 1 280 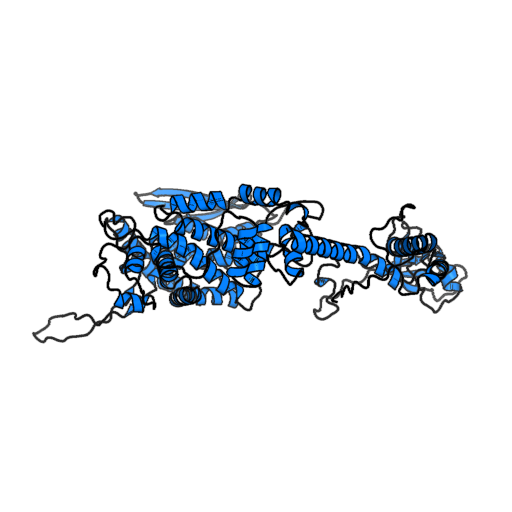? 21.505 6.917 -7.530 1.00 33.22 280 THR A CA 1
ATOM 2220 C C . THR A 1 280 ? 20.411 7.925 -7.094 1.00 33.22 280 THR A C 1
ATOM 2222 O O . THR A 1 280 ? 20.098 8.850 -7.836 1.00 33.22 280 THR A O 1
ATOM 2225 N N . PRO A 1 281 ? 19.941 7.907 -5.821 1.00 41.28 281 PRO A N 1
ATOM 2226 C CA . PRO A 1 281 ? 19.558 6.785 -4.933 1.00 41.28 281 PRO A CA 1
ATOM 2227 C C . PRO A 1 281 ? 18.134 7.040 -4.314 1.00 41.28 281 PRO A C 1
ATOM 2229 O O . PRO A 1 281 ? 17.414 7.864 -4.866 1.00 41.28 281 PRO A O 1
ATOM 2232 N N . ARG A 1 282 ? 17.588 6.452 -3.222 1.00 34.56 282 ARG A N 1
ATOM 2233 C CA . ARG A 1 282 ? 17.932 5.396 -2.225 1.00 34.56 282 ARG A CA 1
ATOM 2234 C C . ARG A 1 282 ? 16.619 4.888 -1.548 1.00 34.56 282 ARG A C 1
ATOM 2236 O O . ARG A 1 282 ? 15.564 5.419 -1.856 1.00 34.56 282 ARG A O 1
ATOM 2243 N N . ASN A 1 283 ? 16.751 4.019 -0.533 1.00 35.47 283 ASN A N 1
ATOM 2244 C CA . ASN A 1 283 ? 15.749 3.576 0.464 1.00 35.47 283 ASN A CA 1
ATOM 2245 C C . ASN A 1 283 ? 14.662 2.587 -0.025 1.00 35.47 283 ASN A C 1
ATOM 2247 O O . ASN A 1 283 ? 14.762 2.068 -1.131 1.00 35.47 283 ASN A O 1
ATOM 2251 N N . ASP A 1 284 ? 13.756 2.207 0.890 1.00 54.75 284 ASP A N 1
ATOM 2252 C CA . ASP A 1 284 ? 12.528 1.397 0.716 1.00 54.75 284 ASP A CA 1
ATOM 2253 C C . ASP A 1 284 ? 12.698 -0.132 0.451 1.00 54.75 284 ASP A C 1
ATOM 2255 O O . ASP A 1 284 ? 11.756 -0.918 0.545 1.00 54.75 284 ASP A O 1
ATOM 2259 N N . VAL A 1 285 ? 13.919 -0.611 0.186 1.00 58.84 285 VAL A N 1
ATOM 2260 C CA . VAL A 1 285 ? 14.187 -2.016 -0.219 1.00 58.84 285 VAL A CA 1
ATOM 2261 C C . VAL A 1 285 ? 13.988 -3.084 0.869 1.00 58.84 285 VAL A C 1
ATOM 2263 O O . VAL A 1 285 ? 13.623 -4.213 0.541 1.00 58.84 285 VAL A O 1
ATOM 2266 N N . VAL A 1 286 ? 14.267 -2.804 2.146 1.00 57.38 286 VAL A N 1
ATOM 2267 C CA . VAL A 1 286 ? 14.301 -3.856 3.196 1.00 57.38 286 VAL A CA 1
ATOM 2268 C C . VAL A 1 286 ? 12.911 -4.436 3.436 1.00 57.38 286 VAL A C 1
ATOM 2270 O O . VAL A 1 286 ? 12.718 -5.651 3.414 1.00 57.38 286 VAL A O 1
ATOM 2273 N N . GLU A 1 287 ? 11.941 -3.542 3.582 1.00 60.69 287 GLU A N 1
ATOM 2274 C CA . GLU A 1 287 ? 10.518 -3.851 3.650 1.00 60.69 287 GLU A CA 1
ATOM 2275 C C . GLU A 1 287 ? 10.096 -4.641 2.396 1.00 60.69 287 GLU A C 1
ATOM 2277 O O . GLU A 1 287 ? 9.376 -5.630 2.488 1.00 60.69 287 GLU A O 1
ATOM 2282 N N . SER A 1 288 ? 10.669 -4.350 1.226 1.00 67.12 288 SER A N 1
ATOM 2283 C CA . SER A 1 288 ? 10.355 -5.111 0.015 1.00 67.12 288 SER A CA 1
ATOM 2284 C C . SER A 1 288 ? 10.734 -6.599 0.074 1.00 67.12 288 SER A C 1
ATOM 2286 O O . SER A 1 288 ? 9.936 -7.472 -0.268 1.00 67.12 288 SER A O 1
ATOM 2288 N N . LEU A 1 289 ? 11.917 -6.943 0.578 1.00 63.94 289 LEU A N 1
ATOM 2289 C CA . LEU A 1 289 ? 12.346 -8.344 0.619 1.00 63.94 289 LEU A CA 1
ATOM 2290 C C . LEU A 1 289 ? 11.474 -9.174 1.581 1.00 63.94 289 LEU A C 1
ATOM 2292 O O . LEU A 1 289 ? 11.121 -10.313 1.271 1.00 63.94 289 LEU A O 1
ATOM 2296 N N . ILE A 1 290 ? 11.048 -8.572 2.697 1.00 70.62 290 ILE A N 1
ATOM 2297 C CA . ILE A 1 290 ? 10.131 -9.191 3.666 1.00 70.62 290 ILE A CA 1
ATOM 2298 C C . ILE A 1 290 ? 8.736 -9.385 3.046 1.00 70.62 290 ILE A C 1
ATOM 2300 O O . ILE A 1 290 ? 8.122 -10.443 3.206 1.00 70.62 290 ILE A O 1
ATOM 2304 N N . GLY A 1 291 ? 8.241 -8.385 2.312 1.00 68.00 291 GLY A N 1
ATOM 2305 C CA . GLY A 1 291 ? 6.939 -8.429 1.651 1.00 68.00 291 GLY A CA 1
ATOM 2306 C C . GLY A 1 291 ? 6.852 -9.467 0.533 1.00 68.00 291 GLY A C 1
ATOM 2307 O O . GLY A 1 291 ? 5.872 -10.208 0.453 1.00 68.00 291 GLY A O 1
ATOM 2308 N N . ALA A 1 292 ? 7.906 -9.590 -0.277 1.00 70.25 292 ALA A N 1
ATOM 2309 C CA . ALA A 1 292 ? 8.030 -10.652 -1.275 1.00 70.25 292 ALA A CA 1
ATOM 2310 C C . ALA A 1 292 ? 7.952 -12.045 -0.627 1.00 70.25 292 ALA A C 1
ATOM 2312 O O . ALA A 1 292 ? 7.201 -12.904 -1.085 1.00 70.25 292 ALA A O 1
ATOM 2313 N N . ALA A 1 293 ? 8.670 -12.244 0.485 1.00 75.31 293 ALA A N 1
ATOM 2314 C CA . ALA A 1 293 ? 8.663 -13.499 1.232 1.00 75.31 293 ALA A CA 1
ATOM 2315 C C . ALA A 1 293 ? 7.288 -13.827 1.855 1.00 75.31 293 ALA A C 1
ATOM 2317 O O . ALA A 1 293 ? 6.947 -15.002 1.984 1.00 75.31 293 ALA A O 1
ATOM 2318 N N . TYR A 1 294 ? 6.470 -12.823 2.197 1.00 77.56 294 TYR A N 1
ATOM 2319 C CA . TYR A 1 294 ? 5.085 -13.044 2.634 1.00 77.56 294 TYR A CA 1
ATOM 2320 C C . TYR A 1 294 ? 4.187 -13.562 1.505 1.00 77.56 294 TYR A C 1
ATOM 2322 O O . TYR A 1 294 ? 3.421 -14.498 1.718 1.00 77.56 294 TYR A O 1
ATOM 2330 N N . VAL A 1 295 ? 4.303 -13.012 0.294 1.00 75.19 295 VAL A N 1
ATOM 2331 C CA . VAL A 1 295 ? 3.524 -13.485 -0.867 1.00 75.19 295 VAL A CA 1
ATOM 2332 C C . VAL A 1 295 ? 3.971 -14.889 -1.309 1.00 75.19 295 VAL A C 1
ATOM 2334 O O . VAL A 1 295 ? 3.139 -15.718 -1.662 1.00 75.19 295 VAL A O 1
ATOM 2337 N N . ASP A 1 296 ? 5.270 -15.183 -1.229 1.00 75.94 296 ASP A N 1
ATOM 2338 C CA . ASP A 1 296 ? 5.891 -16.453 -1.647 1.00 75.94 296 ASP A CA 1
ATOM 2339 C C . ASP A 1 296 ? 5.697 -17.626 -0.650 1.00 75.94 296 ASP A C 1
ATOM 2341 O O . ASP A 1 296 ? 5.908 -18.792 -0.990 1.00 75.94 296 ASP A O 1
ATOM 2345 N N . GLY A 1 297 ? 5.306 -17.376 0.605 1.00 73.44 297 GLY A N 1
ATOM 2346 C CA . GLY A 1 297 ? 5.087 -18.465 1.576 1.00 73.44 297 GLY A CA 1
ATOM 2347 C C . GLY A 1 297 ? 4.523 -18.060 2.934 1.00 73.44 297 GLY A C 1
ATOM 2348 O O . GLY A 1 297 ? 4.787 -18.726 3.942 1.00 73.44 297 GLY A O 1
ATOM 2349 N N . GLY A 1 298 ? 3.758 -16.973 2.971 1.00 75.88 298 GLY A N 1
ATOM 2350 C CA . GLY A 1 298 ? 3.075 -16.473 4.154 1.00 75.88 298 GLY A CA 1
ATOM 2351 C C . GLY A 1 298 ? 4.013 -16.046 5.281 1.00 75.88 298 GLY A C 1
ATOM 2352 O O . GLY A 1 298 ? 5.221 -15.848 5.119 1.00 75.88 298 GLY A O 1
ATOM 2353 N N . ILE A 1 299 ? 3.435 -15.932 6.478 1.00 76.12 299 ILE A N 1
ATOM 2354 C CA . ILE A 1 299 ? 4.105 -15.348 7.644 1.00 76.12 299 ILE A CA 1
ATOM 2355 C C . ILE A 1 299 ? 5.416 -16.055 8.029 1.00 76.12 299 ILE A C 1
ATOM 2357 O O . ILE A 1 299 ? 6.335 -15.400 8.511 1.00 76.12 299 ILE A O 1
ATOM 2361 N N . ARG A 1 300 ? 5.559 -17.363 7.761 1.00 79.56 300 ARG A N 1
ATOM 2362 C CA . ARG A 1 300 ? 6.773 -18.128 8.103 1.00 79.56 300 ARG A CA 1
ATOM 2363 C C . ARG A 1 300 ? 7.979 -17.761 7.230 1.00 79.56 300 ARG A C 1
ATOM 2365 O O . ARG A 1 300 ? 9.052 -17.522 7.782 1.00 79.56 300 ARG A O 1
ATOM 2372 N N . LYS A 1 301 ? 7.818 -17.650 5.902 1.00 79.88 301 LYS A N 1
ATOM 2373 C CA . LYS A 1 301 ? 8.893 -17.143 5.023 1.00 79.88 301 LYS A CA 1
ATOM 2374 C C . LYS A 1 301 ? 9.192 -15.669 5.328 1.00 79.88 301 LYS A C 1
ATOM 2376 O O . LYS A 1 301 ? 10.357 -15.290 5.429 1.00 79.88 301 LYS A O 1
ATOM 2381 N N . ALA A 1 302 ? 8.157 -14.860 5.564 1.00 79.94 302 ALA A N 1
ATOM 2382 C CA . ALA A 1 302 ? 8.305 -13.439 5.879 1.00 79.94 302 ALA A CA 1
ATOM 2383 C C . ALA A 1 302 ? 9.083 -13.187 7.188 1.00 79.94 302 ALA A C 1
ATOM 2385 O O . ALA A 1 302 ? 10.016 -12.386 7.211 1.00 79.94 302 ALA A O 1
ATOM 2386 N N . GLN A 1 303 ? 8.774 -13.921 8.263 1.00 79.06 303 GLN A N 1
ATOM 2387 C CA . GLN A 1 303 ? 9.513 -13.845 9.528 1.00 79.06 303 GLN A CA 1
ATOM 2388 C C . GLN A 1 303 ? 10.956 -14.351 9.394 1.00 79.06 303 GLN A C 1
ATOM 2390 O O . GLN A 1 303 ? 11.863 -13.725 9.936 1.00 79.06 303 GLN A O 1
ATOM 2395 N N . ALA A 1 304 ? 11.199 -15.432 8.641 1.00 78.94 304 ALA A N 1
ATOM 2396 C CA . ALA A 1 304 ? 12.556 -15.914 8.363 1.00 78.94 304 ALA A CA 1
ATOM 2397 C C . ALA A 1 304 ? 13.398 -14.877 7.592 1.00 78.94 304 ALA A C 1
ATOM 2399 O O . ALA A 1 304 ? 14.575 -14.679 7.900 1.00 78.94 304 ALA A O 1
ATOM 2400 N N . CYS A 1 305 ? 12.781 -14.173 6.638 1.00 73.44 305 CYS A N 1
ATOM 2401 C CA . CYS A 1 305 ? 13.389 -13.054 5.922 1.00 73.44 305 CYS A CA 1
ATOM 2402 C C . CYS A 1 305 ? 13.697 -11.878 6.869 1.00 73.44 305 CYS A C 1
ATOM 2404 O O . CYS A 1 305 ? 14.818 -11.377 6.900 1.00 73.44 305 CYS A O 1
ATOM 2406 N N . LEU A 1 306 ? 12.747 -11.497 7.728 1.00 74.12 306 LEU A N 1
ATOM 2407 C CA . LEU A 1 306 ? 12.935 -10.426 8.707 1.00 74.12 306 LEU A CA 1
ATOM 2408 C C . LEU A 1 306 ? 14.031 -10.736 9.743 1.00 74.12 306 LEU A C 1
ATOM 2410 O O . LEU A 1 306 ? 14.860 -9.873 10.018 1.00 74.12 306 LEU A O 1
ATOM 2414 N N . HIS A 1 307 ? 14.097 -11.960 10.273 1.00 78.25 307 HIS A N 1
ATOM 2415 C CA . HIS A 1 307 ? 15.155 -12.379 11.205 1.00 78.25 307 HIS A CA 1
ATOM 2416 C C . HIS A 1 307 ? 16.556 -12.344 10.562 1.00 78.25 307 HIS A C 1
ATOM 2418 O O . HIS A 1 307 ? 17.552 -12.155 11.258 1.00 78.25 307 HIS A O 1
ATOM 2424 N N . ARG A 1 308 ? 16.656 -12.456 9.226 1.00 71.50 308 ARG A N 1
ATOM 2425 C CA . ARG A 1 308 ? 17.916 -12.243 8.492 1.00 71.50 308 ARG A CA 1
ATOM 2426 C C . ARG A 1 308 ? 18.338 -10.767 8.450 1.00 71.50 308 ARG A C 1
ATOM 2428 O O . ARG A 1 308 ? 19.538 -10.509 8.413 1.00 71.50 308 ARG A O 1
ATOM 2435 N N . PHE A 1 309 ? 17.396 -9.821 8.466 1.00 65.06 309 PHE A N 1
ATOM 2436 C CA . PHE A 1 309 ? 17.688 -8.378 8.469 1.00 65.06 309 PHE A CA 1
ATOM 2437 C C . PHE A 1 309 ? 17.847 -7.784 9.872 1.00 65.06 309 PHE A C 1
ATOM 2439 O O . PHE A 1 309 ? 18.649 -6.872 10.052 1.00 65.06 309 PHE A O 1
ATOM 2446 N N . LEU A 1 310 ? 17.104 -8.298 10.855 1.00 67.44 310 LEU A N 1
ATOM 2447 C CA . LEU A 1 310 ? 17.137 -7.871 12.256 1.00 67.44 310 LEU A CA 1
ATOM 2448 C C . LEU A 1 310 ? 17.246 -9.102 13.179 1.00 67.44 310 LEU A C 1
ATOM 2450 O O . LEU A 1 310 ? 16.233 -9.574 13.707 1.00 67.44 310 LEU A O 1
ATOM 2454 N N . PRO A 1 311 ? 18.462 -9.651 13.383 1.00 69.06 311 PRO A N 1
ATOM 2455 C CA . PRO A 1 311 ? 18.681 -10.850 14.197 1.00 69.06 311 PRO A CA 1
ATOM 2456 C C . PRO A 1 311 ? 18.254 -10.713 15.667 1.00 69.06 311 PRO A C 1
ATOM 2458 O O . PRO A 1 311 ? 18.075 -11.720 16.349 1.00 69.06 311 PRO A O 1
ATOM 2461 N N . GLU A 1 312 ? 18.056 -9.490 16.174 1.00 63.81 312 GLU A N 1
ATOM 2462 C CA . GLU A 1 312 ? 17.492 -9.247 17.507 1.00 63.81 312 GLU A CA 1
ATOM 2463 C C . GLU A 1 312 ? 15.996 -9.602 17.634 1.00 63.81 312 GLU A C 1
ATOM 2465 O O . GLU A 1 312 ? 15.474 -9.638 18.759 1.00 63.81 312 GLU A O 1
ATOM 2470 N N . ILE A 1 313 ? 15.308 -9.844 16.509 1.00 63.31 313 ILE A N 1
ATOM 2471 C CA . ILE A 1 313 ? 13.910 -10.287 16.424 1.00 63.31 313 ILE A CA 1
ATOM 2472 C C . ILE A 1 313 ? 13.843 -11.814 16.445 1.00 63.31 313 ILE A C 1
ATOM 2474 O O . ILE A 1 313 ? 14.269 -12.470 15.500 1.00 63.31 313 ILE A O 1
ATOM 2478 N N . ASN A 1 314 ? 13.261 -12.385 17.499 1.00 64.06 314 ASN A N 1
ATOM 2479 C CA . ASN A 1 314 ? 12.929 -13.806 17.554 1.00 64.06 314 ASN A CA 1
ATOM 2480 C C . ASN A 1 314 ? 11.795 -14.146 16.576 1.00 64.06 314 ASN A C 1
ATOM 2482 O O . ASN A 1 314 ? 10.808 -13.419 16.472 1.00 64.06 314 ASN A O 1
ATOM 2486 N N . LEU A 1 315 ? 11.909 -15.308 15.933 1.00 64.94 315 LEU A N 1
ATOM 2487 C CA . LEU A 1 315 ? 10.837 -15.918 15.147 1.00 64.94 315 LEU A CA 1
ATOM 2488 C C . LEU A 1 315 ? 9.686 -16.382 16.049 1.00 64.94 315 LEU A C 1
ATOM 2490 O O . LEU A 1 315 ? 9.928 -16.938 17.124 1.00 64.94 315 LEU A O 1
ATOM 2494 N N . PHE A 1 316 ? 8.447 -16.249 15.570 1.00 61.72 316 PHE A N 1
ATOM 2495 C CA . PHE A 1 316 ? 7.294 -16.872 16.213 1.00 61.72 316 PHE A CA 1
ATOM 2496 C C . PHE A 1 316 ? 7.108 -18.281 15.664 1.00 61.72 316 PHE A C 1
ATOM 2498 O O . PHE A 1 316 ? 6.829 -18.489 14.486 1.00 61.72 316 PHE A O 1
ATOM 2505 N N . THR A 1 317 ? 7.289 -19.264 16.540 1.00 54.78 317 THR A N 1
ATOM 2506 C CA . THR A 1 317 ? 6.837 -20.636 16.295 1.00 54.78 317 THR A CA 1
ATOM 2507 C C . THR A 1 317 ? 5.399 -20.774 16.798 1.00 54.78 317 THR A C 1
ATOM 2509 O O . THR A 1 317 ? 4.964 -19.986 17.635 1.00 54.78 317 THR A O 1
ATOM 2512 N N . ASN A 1 318 ? 4.642 -21.717 16.231 1.00 47.91 318 ASN A N 1
ATOM 2513 C CA . ASN A 1 318 ? 3.170 -21.700 16.212 1.00 47.91 318 ASN A CA 1
ATOM 2514 C C . ASN A 1 318 ? 2.448 -21.742 17.580 1.00 47.91 318 ASN A C 1
ATOM 2516 O O . ASN A 1 318 ? 1.228 -21.610 17.609 1.00 47.91 318 ASN A O 1
ATOM 2520 N N . ASP A 1 319 ? 3.156 -21.911 18.694 1.00 49.03 319 ASP A N 1
ATOM 2521 C CA . ASP A 1 319 ? 2.567 -21.972 20.030 1.00 49.03 319 ASP A CA 1
ATOM 2522 C C . ASP A 1 319 ? 2.518 -20.585 20.692 1.00 49.03 319 ASP A C 1
ATOM 2524 O O . ASP A 1 319 ? 3.298 -20.285 21.603 1.00 49.03 319 ASP A O 1
ATOM 2528 N N . ILE A 1 320 ? 1.536 -19.753 20.309 1.00 54.09 320 ILE A N 1
ATOM 2529 C CA . ILE A 1 320 ? 1.067 -18.653 21.176 1.00 54.09 320 ILE A CA 1
ATOM 2530 C C . ILE A 1 320 ? 0.341 -19.290 22.372 1.00 54.09 320 ILE A C 1
ATOM 2532 O O . ILE A 1 320 ? -0.883 -19.381 22.435 1.00 54.09 320 ILE A O 1
ATOM 2536 N N . SER A 1 321 ? 1.129 -19.814 23.309 1.00 45.12 321 SER A N 1
ATOM 2537 C CA . SER A 1 321 ? 0.630 -20.448 24.524 1.00 45.12 321 SER A CA 1
ATOM 2538 C C . SER A 1 321 ? 0.021 -19.400 25.468 1.00 45.12 321 SER A C 1
ATOM 2540 O O . SER A 1 321 ? 0.659 -18.370 25.700 1.00 45.12 321 SER A O 1
ATOM 2542 N N . PRO A 1 322 ? -1.121 -19.681 26.133 1.00 46.09 322 PRO A N 1
ATOM 2543 C CA . PRO A 1 322 ? -1.725 -18.787 27.137 1.00 46.09 322 PRO A CA 1
ATOM 2544 C C . PRO A 1 322 ? -0.828 -18.423 28.339 1.00 46.09 322 PRO A C 1
ATOM 2546 O O . PRO A 1 322 ? -1.167 -17.546 29.125 1.00 46.09 322 PRO A O 1
ATOM 2549 N N . LEU A 1 323 ? 0.341 -19.060 28.469 1.00 40.59 323 LEU A N 1
ATOM 2550 C CA . LEU A 1 323 ? 1.361 -18.854 29.508 1.00 40.59 323 LEU A CA 1
ATOM 2551 C C . LEU A 1 323 ? 1.969 -17.435 29.576 1.00 40.59 323 LEU A C 1
ATOM 2553 O O . LEU A 1 323 ? 2.795 -17.190 30.453 1.00 40.59 323 LEU A O 1
ATOM 2557 N N . ILE A 1 324 ? 1.618 -16.522 28.662 1.00 43.56 324 ILE A N 1
ATOM 2558 C CA . ILE A 1 324 ? 2.214 -15.173 28.576 1.00 43.56 324 ILE A CA 1
ATOM 2559 C C . ILE A 1 324 ? 1.319 -14.085 29.212 1.00 43.56 324 ILE A C 1
ATOM 2561 O O . ILE A 1 324 ? 1.770 -12.955 29.408 1.00 43.56 324 ILE A O 1
ATOM 2565 N N . LEU A 1 325 ? 0.089 -14.416 29.627 1.00 48.72 325 LEU A N 1
ATOM 2566 C CA . LEU A 1 325 ? -0.646 -13.587 30.587 1.00 48.72 325 LEU A CA 1
ATOM 2567 C C . LEU A 1 325 ? -0.324 -14.030 32.025 1.00 48.72 325 LEU A C 1
ATOM 2569 O O . LEU A 1 325 ? -0.287 -15.232 32.302 1.00 48.72 325 LEU A O 1
ATOM 2573 N N . PRO A 1 326 ? -0.130 -13.096 32.978 1.00 45.91 326 PRO A N 1
ATOM 2574 C CA . PRO A 1 326 ? -0.178 -13.452 34.390 1.00 45.91 326 PRO A CA 1
ATOM 2575 C C . PRO A 1 326 ? -1.590 -13.979 34.705 1.00 45.91 326 PRO A C 1
ATOM 2577 O O . PRO A 1 326 ? -2.564 -13.363 34.269 1.00 45.91 326 PRO A O 1
ATOM 2580 N N . PRO A 1 327 ? -1.742 -15.090 35.451 1.00 43.66 327 PRO A N 1
ATOM 2581 C CA . PRO A 1 327 ? -3.045 -15.714 35.652 1.00 43.66 327 PRO A CA 1
ATOM 2582 C C . PRO A 1 327 ? -4.022 -14.737 36.316 1.00 43.66 327 PRO A C 1
ATOM 2584 O O . PRO A 1 327 ? -3.794 -14.286 37.445 1.00 43.66 327 PRO A O 1
ATOM 2587 N N . GLY A 1 328 ? -5.107 -14.416 35.604 1.00 49.47 328 GLY A N 1
ATOM 2588 C CA . GLY A 1 328 ? -6.149 -13.507 36.073 1.00 49.47 328 GLY A CA 1
ATOM 2589 C C . GLY A 1 328 ? -6.697 -13.967 37.422 1.00 49.47 328 GLY A C 1
ATOM 2590 O O . GLY A 1 328 ? -7.073 -15.130 37.591 1.00 49.47 328 GLY A O 1
ATOM 2591 N N . LYS A 1 329 ? -6.721 -13.069 38.414 1.00 48.41 329 LYS A N 1
ATOM 2592 C CA . LYS A 1 329 ? -7.087 -13.403 39.800 1.00 48.41 329 LYS A CA 1
ATOM 2593 C C . LYS A 1 329 ? -8.596 -13.613 39.953 1.00 48.41 329 LYS A C 1
ATOM 2595 O O . LYS A 1 329 ? -9.287 -12.773 40.518 1.00 48.41 329 LYS A O 1
ATOM 2600 N N . GLY A 1 330 ? -9.087 -14.758 39.483 1.00 49.47 330 GLY A N 1
ATOM 2601 C CA . GLY A 1 330 ? -10.458 -15.216 39.706 1.00 49.47 330 GLY A CA 1
ATOM 2602 C C . GLY A 1 330 ? -11.513 -14.292 39.100 1.00 49.47 330 GLY A C 1
ATOM 2603 O O . GLY A 1 330 ? -12.389 -13.820 39.823 1.00 49.47 330 GLY A O 1
ATOM 2604 N N . VAL A 1 331 ? -11.436 -14.044 37.787 1.00 51.38 331 VAL A N 1
ATOM 2605 C CA . VAL A 1 331 ? -12.414 -13.232 37.038 1.00 51.38 331 VAL A CA 1
ATOM 2606 C C . VAL A 1 331 ? -13.767 -13.958 36.998 1.00 51.38 331 VAL A C 1
ATOM 2608 O O . VAL A 1 331 ? -14.077 -14.710 36.080 1.00 51.38 331 VAL A O 1
ATOM 2611 N N . SER A 1 332 ? -14.562 -13.771 38.051 1.00 46.62 332 SER A N 1
ATOM 2612 C CA . SER A 1 332 ? -15.848 -14.439 38.254 1.00 46.62 332 SER A CA 1
ATOM 2613 C C . SER A 1 332 ? -17.005 -13.530 37.844 1.00 46.62 332 SER A C 1
ATOM 2615 O O . SER A 1 332 ? -17.279 -12.529 38.503 1.00 46.62 332 SER A O 1
ATOM 2617 N N . ASN A 1 333 ? -17.710 -13.910 36.775 1.00 52.94 333 ASN A N 1
ATOM 2618 C CA . ASN A 1 333 ? -19.052 -13.428 36.415 1.00 52.94 333 ASN A CA 1
ATOM 2619 C C . ASN A 1 333 ? -19.229 -11.900 36.243 1.00 52.94 333 ASN A C 1
ATOM 2621 O O . ASN A 1 333 ? -20.348 -11.398 36.350 1.00 52.94 333 ASN A O 1
ATOM 2625 N N . LEU A 1 334 ? -18.160 -11.151 35.947 1.00 60.06 334 LEU A N 1
ATOM 2626 C CA . LEU A 1 334 ? -18.222 -9.693 35.740 1.00 60.06 334 LEU A CA 1
ATOM 2627 C C . LEU A 1 334 ? -18.887 -9.281 34.413 1.00 60.06 334 LEU A C 1
ATOM 2629 O O . LEU A 1 334 ? -19.343 -8.143 34.294 1.00 60.06 334 LEU A O 1
ATOM 2633 N N . ILE A 1 335 ? -18.953 -10.183 33.428 1.00 65.75 335 ILE A N 1
ATOM 2634 C CA . ILE A 1 335 ? -19.617 -9.981 32.133 1.00 65.75 335 ILE A CA 1
ATOM 2635 C C . ILE A 1 335 ? -20.394 -11.257 31.760 1.00 65.75 335 ILE A C 1
ATOM 2637 O O . ILE A 1 335 ? -19.962 -12.368 32.060 1.00 65.75 335 ILE A O 1
ATOM 2641 N N . ASN A 1 336 ? -21.543 -11.130 31.082 1.00 73.12 336 ASN A N 1
ATOM 2642 C CA . ASN A 1 336 ? -22.262 -12.291 30.541 1.00 73.12 336 ASN A CA 1
ATOM 2643 C C . ASN A 1 336 ? -21.598 -12.784 29.240 1.00 73.12 336 ASN A C 1
ATOM 2645 O O . ASN A 1 336 ? -21.978 -12.398 28.132 1.00 73.12 336 ASN A O 1
ATOM 2649 N N . HIS A 1 337 ? -20.597 -13.652 29.395 1.00 71.81 337 HIS A N 1
ATOM 2650 C CA . HIS A 1 337 ? -19.813 -14.204 28.289 1.00 71.81 337 HIS A CA 1
ATOM 2651 C C . HIS A 1 337 ? -20.646 -15.002 27.274 1.00 71.81 337 HIS A C 1
ATOM 2653 O O . HIS A 1 337 ? -20.329 -14.961 26.091 1.00 71.81 337 HIS A O 1
ATOM 2659 N N . HIS A 1 338 ? -21.732 -15.671 27.684 1.00 73.50 338 HIS A N 1
ATOM 2660 C CA . HIS A 1 338 ? -22.594 -16.411 26.751 1.00 73.50 338 HIS A CA 1
ATOM 2661 C C . HIS A 1 338 ? -23.323 -15.484 25.770 1.00 73.50 338 HIS A C 1
ATOM 2663 O O . HIS A 1 338 ? -23.355 -15.768 24.573 1.00 73.50 338 HIS A O 1
ATOM 2669 N N . ARG A 1 339 ? -23.852 -14.349 26.247 1.00 76.81 339 ARG A N 1
ATOM 2670 C CA . ARG A 1 339 ? -24.485 -13.342 25.376 1.00 76.81 339 ARG A CA 1
ATOM 2671 C C . ARG A 1 339 ? -23.467 -12.702 24.424 1.00 76.81 339 ARG A C 1
ATOM 2673 O O . ARG A 1 339 ? -23.750 -12.541 23.239 1.00 76.81 339 ARG A O 1
ATOM 2680 N N . LEU A 1 340 ? -22.260 -12.399 24.912 1.00 83.00 340 LEU A N 1
ATOM 2681 C CA . LEU A 1 340 ? -21.183 -11.868 24.069 1.00 83.00 340 LEU A CA 1
ATOM 2682 C C . LEU A 1 340 ? -20.647 -12.875 23.045 1.00 83.00 340 LEU A C 1
ATOM 2684 O O . LEU A 1 340 ? -20.323 -12.470 21.934 1.00 83.00 340 LEU A O 1
ATOM 2688 N N . ALA A 1 341 ? -20.584 -14.167 23.372 1.00 84.88 341 ALA A N 1
ATOM 2689 C CA . ALA A 1 341 ? -20.108 -15.193 22.446 1.00 84.88 341 ALA A CA 1
ATOM 2690 C C . ALA A 1 341 ? -20.995 -15.312 21.194 1.00 84.88 341 ALA A C 1
ATOM 2692 O O . ALA A 1 341 ? -20.480 -15.578 20.111 1.00 84.88 341 ALA A O 1
ATOM 2693 N N . GLY A 1 342 ? -22.305 -15.056 21.316 1.00 82.94 342 GLY A N 1
ATOM 2694 C CA . GLY A 1 342 ? -23.213 -14.940 20.169 1.00 82.94 342 GLY A CA 1
ATOM 2695 C C . GLY A 1 342 ? -23.001 -13.653 19.362 1.00 82.94 342 GLY A C 1
ATOM 2696 O O . GLY A 1 342 ? -22.912 -13.706 18.140 1.00 82.94 342 GLY A O 1
ATOM 2697 N N . LEU A 1 343 ? -22.856 -12.514 20.048 1.00 87.31 343 LEU A N 1
ATOM 2698 C CA . LEU A 1 343 ? -22.659 -11.187 19.447 1.00 87.31 343 LEU A CA 1
ATOM 2699 C C . LEU A 1 343 ? -21.343 -11.068 18.656 1.00 87.31 343 LEU A C 1
ATOM 2701 O O . LEU A 1 343 ? -21.319 -10.583 17.530 1.00 87.31 343 LEU A O 1
ATOM 2705 N N . ILE A 1 344 ? -20.248 -11.538 19.249 1.00 91.38 344 ILE A N 1
ATOM 2706 C CA . ILE A 1 344 ? -18.911 -11.598 18.641 1.00 91.38 344 ILE A CA 1
ATOM 2707 C C . ILE A 1 344 ? -18.825 -12.793 17.674 1.00 91.38 344 ILE A C 1
ATOM 2709 O O . ILE A 1 344 ? -18.028 -12.793 16.736 1.00 91.38 344 ILE A O 1
ATOM 2713 N N . GLY A 1 345 ? -19.657 -13.819 17.883 1.00 89.88 345 GLY A N 1
ATOM 2714 C CA . GLY A 1 345 ? -19.628 -15.093 17.161 1.00 89.88 345 GLY A CA 1
ATOM 2715 C C . GLY A 1 345 ? -18.304 -15.848 17.319 1.00 89.88 345 GLY A C 1
ATOM 2716 O O . GLY A 1 345 ? -17.889 -16.564 16.409 1.00 89.88 345 GLY A O 1
ATOM 2717 N N . TYR A 1 346 ? -17.645 -15.671 18.467 1.00 92.62 346 TYR A N 1
ATOM 2718 C CA . TYR A 1 346 ? -16.464 -16.411 18.900 1.00 92.62 346 TYR A CA 1
ATOM 2719 C C . TYR A 1 346 ? -16.637 -16.811 20.369 1.00 92.62 346 TYR A C 1
ATOM 2721 O O . TYR A 1 346 ? -17.074 -16.006 21.192 1.00 92.62 346 TYR A O 1
ATOM 2729 N N . THR A 1 347 ? -16.302 -18.057 20.707 1.00 91.00 347 THR A N 1
ATOM 2730 C CA . THR A 1 347 ? -16.356 -18.563 22.087 1.00 91.00 347 THR A CA 1
ATOM 2731 C C . THR A 1 347 ? -14.938 -18.659 22.635 1.00 91.00 347 THR A C 1
ATOM 2733 O O . THR A 1 347 ? -14.177 -19.533 22.229 1.00 91.00 347 THR A O 1
ATOM 2736 N N . PHE A 1 348 ? -14.604 -17.753 23.553 1.00 88.06 348 PHE A N 1
ATOM 2737 C CA . PHE A 1 348 ? -13.300 -17.697 24.210 1.00 88.06 348 PHE A CA 1
ATOM 2738 C C . PHE A 1 348 ? -13.034 -18.932 25.077 1.00 88.06 348 PHE A C 1
ATOM 2740 O O . PHE A 1 348 ? -13.915 -19.381 25.816 1.00 88.06 348 PHE A O 1
ATOM 2747 N N . LYS A 1 349 ? -11.798 -19.435 25.027 1.00 87.06 349 LYS A N 1
ATOM 2748 C CA . LYS A 1 349 ? -11.267 -20.456 25.942 1.00 87.06 349 LYS A CA 1
ATOM 2749 C C . LYS A 1 349 ? -10.916 -19.827 27.292 1.00 87.06 349 LYS A C 1
ATOM 2751 O O . LYS A 1 349 ? -11.158 -20.450 28.323 1.00 87.06 349 LYS A O 1
ATOM 2756 N N . ASP A 1 350 ? -10.395 -18.598 27.279 1.00 84.06 350 ASP A N 1
ATOM 2757 C CA . ASP A 1 350 ? -10.207 -17.752 28.459 1.00 84.06 350 ASP A CA 1
ATOM 2758 C C . ASP A 1 350 ? -11.137 -16.516 28.425 1.00 84.06 350 ASP A C 1
ATOM 2760 O O . ASP A 1 350 ? -10.845 -15.515 27.760 1.00 84.06 350 ASP A O 1
ATOM 2764 N N . PRO A 1 351 ? -12.256 -16.534 29.176 1.00 82.94 351 PRO A N 1
ATOM 2765 C CA . PRO A 1 351 ? -13.153 -15.386 29.312 1.00 82.94 351 PRO A CA 1
ATOM 2766 C C . PRO A 1 351 ? -12.512 -14.130 29.938 1.00 82.94 351 PRO A C 1
ATOM 2768 O O . PRO A 1 351 ? -13.080 -13.036 29.819 1.00 82.94 351 PRO A O 1
ATOM 2771 N N . ALA A 1 352 ? -11.344 -14.236 30.585 1.00 80.81 352 ALA A N 1
ATOM 2772 C CA . ALA A 1 352 ? -10.634 -13.077 31.123 1.00 80.81 352 ALA A CA 1
ATOM 2773 C C . ALA A 1 352 ? -10.132 -12.143 30.008 1.00 80.81 352 ALA A C 1
ATOM 2775 O O . ALA A 1 352 ? -10.252 -10.928 30.159 1.00 80.81 352 ALA A O 1
ATOM 2776 N N . LEU A 1 353 ? -9.691 -12.680 28.860 1.00 86.06 353 LEU A N 1
ATOM 2777 C CA . LEU A 1 353 ? -9.259 -11.889 27.694 1.00 86.06 353 LEU A CA 1
ATOM 2778 C C . LEU A 1 353 ? -10.375 -10.971 27.175 1.00 86.06 353 LEU A C 1
ATOM 2780 O O . LEU A 1 353 ? -10.157 -9.785 26.934 1.00 86.06 353 LEU A O 1
ATOM 2784 N N . LEU A 1 354 ? -11.599 -11.497 27.078 1.00 89.19 354 LEU A N 1
ATOM 2785 C CA . LEU A 1 354 ? -12.783 -10.718 26.708 1.00 89.19 354 LEU A CA 1
ATOM 2786 C C . LEU A 1 354 ? -13.170 -9.687 27.787 1.00 89.19 354 LEU A C 1
ATOM 2788 O O . LEU A 1 354 ? -13.760 -8.654 27.478 1.00 89.19 354 LEU A O 1
ATOM 2792 N N . THR A 1 355 ? -12.829 -9.943 29.052 1.00 86.69 355 THR A N 1
ATOM 2793 C CA . THR A 1 355 ? -13.050 -8.980 30.143 1.00 86.69 355 THR A CA 1
ATOM 2794 C C . THR A 1 355 ? -12.043 -7.829 30.085 1.00 86.69 355 THR A C 1
ATOM 2796 O O . THR A 1 355 ? -12.435 -6.677 30.259 1.00 86.69 355 THR A O 1
ATOM 2799 N N . GLU A 1 356 ? -10.771 -8.117 29.794 1.00 87.12 356 GLU A N 1
ATOM 2800 C CA . GLU A 1 356 ? -9.711 -7.120 29.581 1.00 87.12 356 GLU A CA 1
ATOM 2801 C C . GLU A 1 356 ? -10.031 -6.229 28.370 1.00 87.12 356 GLU A C 1
ATOM 2803 O O . GLU A 1 356 ? -10.062 -5.007 28.511 1.00 87.12 356 GLU A O 1
ATOM 2808 N N . ALA A 1 357 ? -10.405 -6.820 27.226 1.00 90.69 357 ALA A N 1
ATOM 2809 C CA . ALA A 1 357 ? -10.815 -6.090 26.016 1.00 90.69 357 ALA A CA 1
ATOM 2810 C C . ALA A 1 357 ? -12.009 -5.142 26.238 1.00 90.69 357 ALA A C 1
ATOM 2812 O O . ALA A 1 357 ? -12.126 -4.105 25.594 1.00 90.69 357 ALA A O 1
ATOM 2813 N N . LEU A 1 358 ? -12.892 -5.460 27.186 1.00 90.94 358 LEU A N 1
ATOM 2814 C CA . LEU A 1 358 ? -14.051 -4.632 27.522 1.00 90.94 358 LEU A CA 1
ATOM 2815 C C . LEU A 1 358 ? -13.836 -3.776 28.781 1.00 90.94 358 LEU A C 1
ATOM 2817 O O . LEU A 1 358 ? -14.810 -3.308 29.367 1.00 90.94 358 LEU A O 1
ATOM 2821 N N . THR A 1 359 ? -12.587 -3.524 29.196 1.00 88.06 359 THR A N 1
ATOM 2822 C CA . THR A 1 359 ? -12.259 -2.685 30.363 1.00 88.06 359 THR A CA 1
ATOM 2823 C C . THR A 1 359 ? -11.481 -1.425 29.973 1.00 88.06 359 THR A C 1
ATOM 2825 O O . THR A 1 359 ? -10.298 -1.472 29.649 1.00 88.06 359 THR A O 1
ATOM 2828 N N . HIS A 1 360 ? -12.133 -0.261 30.048 1.00 89.25 360 HIS A N 1
ATOM 2829 C CA . HIS A 1 360 ? -11.495 1.038 29.811 1.00 89.25 360 HIS A CA 1
ATOM 2830 C C . HIS A 1 360 ? -10.573 1.436 30.976 1.00 89.25 360 HIS A C 1
ATOM 2832 O O . HIS A 1 360 ? -10.917 1.237 32.145 1.00 89.25 360 HIS A O 1
ATOM 2838 N N . ALA A 1 361 ? -9.446 2.091 30.668 1.00 85.69 361 ALA A N 1
ATOM 2839 C CA . ALA A 1 361 ? -8.390 2.475 31.617 1.00 85.69 361 ALA A CA 1
ATOM 2840 C C . ALA A 1 361 ? -8.866 3.266 32.855 1.00 85.69 361 ALA A C 1
ATOM 2842 O O . ALA A 1 361 ? -8.256 3.185 33.913 1.00 85.69 361 ALA A O 1
ATOM 2843 N N . SER A 1 362 ? -10.007 3.956 32.760 1.00 83.88 362 SER A N 1
ATOM 2844 C CA . SER A 1 362 ? -10.696 4.610 33.890 1.00 83.88 362 SER A CA 1
ATOM 2845 C C . SER A 1 362 ? -11.064 3.690 35.062 1.00 83.88 362 SER A C 1
ATOM 2847 O O . SER A 1 362 ? -11.444 4.179 36.121 1.00 83.88 362 SER A O 1
ATOM 2849 N N . CYS A 1 363 ? -11.060 2.368 34.874 1.00 78.06 363 CYS A N 1
ATOM 2850 C CA . CYS A 1 363 ? -11.441 1.387 35.892 1.00 78.06 363 CYS A CA 1
ATOM 2851 C C . CYS A 1 363 ? -10.336 1.156 36.940 1.00 78.06 363 CYS A C 1
ATOM 2853 O O . CYS A 1 363 ? -10.074 0.023 37.322 1.00 78.06 363 CYS A O 1
ATOM 2855 N N . GLU A 1 364 ? -9.730 2.237 37.439 1.00 59.66 364 GLU A N 1
ATOM 2856 C CA . GLU A 1 364 ? -8.566 2.260 38.345 1.00 59.66 364 GLU A CA 1
ATOM 2857 C C . GLU A 1 364 ? -8.752 1.454 39.649 1.00 59.66 364 GLU A C 1
ATOM 2859 O O . GLU A 1 364 ? -7.778 1.081 40.299 1.00 59.66 364 GLU A O 1
ATOM 2864 N N . TYR A 1 365 ? -10.000 1.169 40.034 1.00 55.31 365 TYR A N 1
ATOM 2865 C CA . TYR A 1 365 ? -10.345 0.381 41.220 1.00 55.31 365 TYR A CA 1
ATOM 2866 C C . TYR A 1 365 ? -10.427 -1.136 40.974 1.00 55.31 365 TYR A C 1
ATOM 2868 O O . TYR A 1 365 ? -10.537 -1.895 41.940 1.00 55.31 365 TYR A O 1
ATOM 2876 N N . ASP A 1 366 ? -10.378 -1.605 39.723 1.00 62.69 366 ASP A N 1
ATOM 2877 C CA . ASP A 1 366 ? -10.378 -3.038 39.426 1.00 62.69 366 ASP A CA 1
ATOM 2878 C C . ASP A 1 366 ? -8.962 -3.622 39.515 1.00 62.69 366 ASP A C 1
ATOM 2880 O O . ASP A 1 366 ? -8.155 -3.542 38.594 1.00 62.69 366 ASP A O 1
ATOM 2884 N N . THR A 1 367 ? -8.665 -4.256 40.648 1.00 58.81 367 THR A N 1
ATOM 2885 C CA . THR A 1 367 ? -7.385 -4.946 40.881 1.00 58.81 367 THR A CA 1
ATOM 2886 C C . THR A 1 367 ? -7.341 -6.379 40.322 1.00 58.81 367 THR A C 1
ATOM 2888 O O . THR A 1 367 ? -6.372 -7.102 40.572 1.00 58.81 367 THR A O 1
ATOM 2891 N N . SER A 1 368 ? -8.373 -6.805 39.581 1.00 60.19 368 SER A N 1
ATOM 2892 C CA . SER A 1 368 ? -8.512 -8.150 39.001 1.00 60.19 368 SER A CA 1
ATOM 2893 C C . SER A 1 368 ? -8.354 -8.210 37.473 1.00 60.19 368 SER A C 1
ATOM 2895 O O . SER A 1 368 ? -7.997 -9.274 36.965 1.00 60.19 368 SER A O 1
ATOM 2897 N N . THR A 1 369 ? -8.541 -7.095 36.752 1.00 66.19 369 THR A N 1
ATOM 2898 C CA . THR A 1 369 ? -8.446 -7.012 35.277 1.00 66.19 369 THR A CA 1
ATOM 2899 C C . THR A 1 369 ? -7.572 -5.844 34.815 1.00 66.19 369 THR A C 1
ATOM 2901 O O . THR A 1 369 ? -7.653 -4.763 35.391 1.00 66.19 369 THR A O 1
ATOM 2904 N N . GLN A 1 370 ? -6.792 -6.020 33.743 1.00 75.62 370 GLN A N 1
ATOM 2905 C CA . GLN A 1 370 ? -6.085 -4.914 33.076 1.00 75.62 370 GLN A CA 1
ATOM 2906 C C . GLN A 1 370 ? -7.038 -4.073 32.201 1.00 75.62 370 GLN A C 1
ATOM 2908 O O . GLN A 1 370 ? -8.214 -4.412 32.047 1.00 75.62 370 GLN A O 1
ATOM 2913 N N . SER A 1 371 ? -6.530 -2.976 31.626 1.00 83.88 371 SER A N 1
ATOM 2914 C CA . SER A 1 371 ? -7.239 -2.200 30.601 1.00 83.88 371 SER A CA 1
ATOM 2915 C C . SER A 1 371 ? -7.023 -2.768 29.195 1.00 83.88 371 SER A C 1
ATOM 2917 O O . SER A 1 371 ? -5.990 -3.372 28.903 1.00 83.88 371 SER A O 1
ATOM 2919 N N . TYR A 1 372 ? -7.965 -2.493 28.290 1.00 88.88 372 TYR A N 1
ATOM 2920 C CA . TYR A 1 372 ? -7.958 -3.000 26.916 1.00 88.88 372 TYR A CA 1
ATOM 2921 C C . TYR A 1 372 ? -6.747 -2.574 26.067 1.00 88.88 372 TYR A C 1
ATOM 2923 O O . TYR A 1 372 ? -6.503 -3.162 25.018 1.00 88.88 372 TYR A O 1
ATOM 2931 N N . GLN A 1 373 ? -5.977 -1.566 26.488 1.00 84.12 373 GLN A N 1
ATOM 2932 C CA . GLN A 1 373 ? -4.994 -0.854 25.654 1.00 84.12 373 GLN A CA 1
ATOM 2933 C C . GLN A 1 373 ? -3.862 -1.747 25.118 1.00 84.12 373 GLN A C 1
ATOM 2935 O O . GLN A 1 373 ? -3.318 -1.515 24.041 1.00 84.12 373 GLN A O 1
ATOM 2940 N N . ARG A 1 374 ? -3.498 -2.808 25.853 1.00 84.81 374 ARG A N 1
ATOM 2941 C CA . ARG A 1 374 ? -2.506 -3.792 25.380 1.00 84.81 374 ARG A CA 1
ATOM 2942 C C . ARG A 1 374 ? -3.067 -4.700 24.280 1.00 84.81 374 ARG A C 1
ATOM 2944 O O . ARG A 1 374 ? -2.302 -5.171 23.443 1.00 84.81 374 ARG A O 1
ATOM 2951 N N . LEU A 1 375 ? -4.379 -4.931 24.284 1.00 88.81 375 LEU A N 1
ATOM 2952 C CA . LEU A 1 375 ? -5.097 -5.713 23.280 1.00 88.81 375 LEU A CA 1
ATOM 2953 C C . LEU A 1 375 ? -5.473 -4.849 22.070 1.00 88.81 375 LEU A C 1
ATOM 2955 O O . LEU A 1 375 ? -5.388 -5.339 20.954 1.00 88.81 375 LEU A O 1
ATOM 2959 N N . GLU A 1 376 ? -5.808 -3.571 22.275 1.00 93.25 376 GLU A N 1
ATOM 2960 C CA . GLU A 1 376 ? -5.976 -2.539 21.235 1.00 93.25 376 GLU A CA 1
ATOM 2961 C C . GLU A 1 376 ? -4.727 -2.451 20.345 1.00 93.25 376 GLU A C 1
ATOM 2963 O O . GLU A 1 376 ? -4.811 -2.680 19.143 1.00 93.25 376 GLU A O 1
ATOM 2968 N N . PHE A 1 377 ? -3.548 -2.239 20.945 1.00 84.38 377 PHE A N 1
ATOM 2969 C CA . PHE A 1 377 ? -2.258 -2.167 20.241 1.00 84.38 377 PHE A CA 1
ATOM 2970 C C . PHE A 1 377 ? -1.938 -3.409 19.389 1.00 84.38 377 PHE A C 1
ATOM 2972 O O . PHE A 1 377 ? -1.323 -3.306 18.327 1.00 84.38 377 PHE A O 1
ATOM 2979 N N . LEU A 1 378 ? -2.322 -4.598 19.861 1.00 86.38 378 LEU A N 1
ATOM 2980 C CA . LEU A 1 378 ? -2.172 -5.842 19.102 1.00 86.38 378 LEU A CA 1
ATOM 2981 C C . LEU A 1 378 ? -3.252 -5.961 18.014 1.00 86.38 378 LEU A C 1
ATOM 2983 O O . LEU A 1 378 ? -2.973 -6.408 16.905 1.00 86.38 378 LEU A O 1
ATOM 2987 N N . GLY A 1 379 ? -4.472 -5.549 18.343 1.00 93.38 379 GLY A N 1
ATOM 2988 C CA . GLY A 1 379 ? -5.657 -5.576 17.503 1.00 93.38 379 GLY A CA 1
ATOM 2989 C C . GLY A 1 379 ? -5.574 -4.691 16.272 1.00 93.38 379 GLY A C 1
ATOM 2990 O O . GLY A 1 379 ? -5.945 -5.153 15.203 1.00 93.38 379 GLY A O 1
ATOM 2991 N N . ASP A 1 380 ? -5.029 -3.481 16.399 1.00 92.75 380 ASP A N 1
ATOM 2992 C CA . ASP A 1 380 ? -4.687 -2.577 15.290 1.00 92.75 380 ASP A CA 1
ATOM 2993 C C . ASP A 1 380 ? -3.814 -3.296 14.245 1.00 92.75 380 ASP A C 1
ATOM 2995 O O . ASP A 1 380 ? -4.200 -3.441 13.085 1.00 92.75 380 ASP A O 1
ATOM 2999 N N . ALA A 1 381 ? -2.699 -3.893 14.680 1.00 87.81 381 ALA A N 1
ATOM 3000 C CA . ALA A 1 381 ? -1.796 -4.640 13.802 1.00 87.81 381 ALA A CA 1
ATOM 3001 C C . ALA A 1 381 ? -2.424 -5.920 13.204 1.00 87.81 381 ALA A C 1
ATOM 3003 O O . ALA A 1 381 ? -2.069 -6.324 12.094 1.00 87.81 381 ALA A O 1
ATOM 3004 N N . VAL A 1 382 ? -3.351 -6.575 13.915 1.00 92.44 382 VAL A N 1
ATOM 3005 C CA . VAL A 1 382 ? -4.099 -7.741 13.404 1.00 92.44 382 VAL A CA 1
ATOM 3006 C C . VAL A 1 382 ? -5.179 -7.312 12.404 1.00 92.44 382 VAL A C 1
ATOM 3008 O O . VAL A 1 382 ? -5.343 -7.970 11.376 1.00 92.44 382 VAL A O 1
ATOM 3011 N N . LEU A 1 383 ? -5.876 -6.201 12.658 1.00 95.81 383 LEU A N 1
ATOM 3012 C CA . LEU A 1 383 ? -6.861 -5.604 11.757 1.00 95.81 383 LEU A CA 1
ATOM 3013 C C . LEU A 1 383 ? -6.197 -5.214 10.441 1.00 95.81 383 LEU A C 1
ATOM 3015 O O . LEU A 1 383 ? -6.683 -5.599 9.381 1.00 95.81 383 LEU A O 1
ATOM 3019 N N . ASP A 1 384 ? -5.046 -4.547 10.518 1.00 91.12 384 ASP A N 1
ATOM 3020 C CA . ASP A 1 384 ? -4.198 -4.222 9.376 1.00 91.12 384 ASP A CA 1
ATOM 3021 C C . ASP A 1 384 ? -3.908 -5.466 8.522 1.00 91.12 384 ASP A C 1
ATOM 3023 O O . ASP A 1 384 ? -4.185 -5.472 7.323 1.00 91.12 384 ASP A O 1
ATOM 3027 N N . MET A 1 385 ? -3.423 -6.553 9.133 1.00 88.25 385 MET A N 1
ATOM 3028 C CA . MET A 1 385 ? -3.113 -7.800 8.421 1.00 88.25 385 MET A CA 1
ATOM 3029 C C . MET A 1 385 ? -4.350 -8.453 7.782 1.00 88.25 385 MET A C 1
ATOM 3031 O O . MET A 1 385 ? -4.264 -8.934 6.650 1.00 88.25 385 MET A O 1
ATOM 3035 N N . VAL A 1 386 ? -5.504 -8.448 8.461 1.00 93.12 386 VAL A N 1
ATOM 3036 C CA . VAL A 1 386 ? -6.766 -8.981 7.916 1.00 93.12 386 VAL A CA 1
ATOM 3037 C C . VAL A 1 386 ? -7.263 -8.127 6.746 1.00 93.12 386 VAL A C 1
ATOM 3039 O O . VAL A 1 386 ? -7.585 -8.666 5.689 1.00 93.12 386 VAL A O 1
ATOM 3042 N N . VAL A 1 387 ? -7.269 -6.799 6.880 1.00 93.94 387 VAL A N 1
ATOM 3043 C CA . VAL A 1 387 ? -7.672 -5.875 5.806 1.00 93.94 387 VAL A CA 1
ATOM 3044 C C . VAL A 1 387 ? -6.721 -5.984 4.609 1.00 93.94 387 VAL A C 1
ATOM 3046 O O . VAL A 1 387 ? -7.183 -5.997 3.468 1.00 93.94 387 VAL A O 1
ATOM 3049 N N . MET A 1 388 ? -5.409 -6.143 4.830 1.00 86.94 388 MET A N 1
ATOM 3050 C CA . MET A 1 388 ? -4.453 -6.371 3.737 1.00 86.94 388 MET A CA 1
ATOM 3051 C C . MET A 1 388 ? -4.716 -7.694 3.015 1.00 86.94 388 MET A C 1
ATOM 3053 O O . MET A 1 388 ? -4.626 -7.730 1.789 1.00 86.94 388 MET A O 1
ATOM 3057 N N . ALA A 1 389 ? -5.095 -8.756 3.734 1.00 87.38 389 ALA A N 1
ATOM 3058 C CA . ALA A 1 389 ? -5.494 -10.018 3.117 1.00 87.38 389 ALA A CA 1
ATOM 3059 C C . ALA A 1 389 ? -6.777 -9.872 2.274 1.00 87.38 389 ALA A C 1
ATOM 3061 O O . ALA A 1 389 ? -6.813 -10.376 1.153 1.00 87.38 389 ALA A O 1
ATOM 3062 N N . VAL A 1 390 ? -7.791 -9.134 2.751 1.00 91.31 390 VAL A N 1
ATOM 3063 C CA . VAL A 1 390 ? -9.029 -8.864 1.988 1.00 91.31 390 VAL A CA 1
ATOM 3064 C C . VAL A 1 390 ? -8.729 -8.110 0.688 1.00 91.31 390 VAL A C 1
ATOM 3066 O O . VAL A 1 390 ? -9.206 -8.515 -0.370 1.00 91.31 390 VAL A O 1
ATOM 3069 N N . ILE A 1 391 ? -7.924 -7.041 0.743 1.00 90.94 391 ILE A N 1
ATOM 3070 C CA . ILE A 1 391 ? -7.581 -6.243 -0.447 1.00 90.94 391 ILE A CA 1
ATOM 3071 C C . ILE A 1 391 ? -6.715 -7.065 -1.416 1.00 90.94 391 ILE A C 1
ATOM 3073 O O . ILE A 1 391 ? -6.975 -7.065 -2.615 1.00 90.94 391 ILE A O 1
ATOM 3077 N N . ALA A 1 392 ? -5.709 -7.793 -0.920 1.00 83.56 392 ALA A N 1
ATOM 3078 C CA . ALA A 1 392 ? -4.789 -8.564 -1.761 1.00 83.56 392 ALA A CA 1
ATOM 3079 C C . ALA A 1 392 ? -5.412 -9.831 -2.381 1.00 83.56 392 ALA A C 1
ATOM 3081 O O . ALA A 1 392 ? -4.902 -10.315 -3.390 1.00 83.56 392 ALA A O 1
ATOM 3082 N N . ALA A 1 393 ? -6.492 -10.362 -1.798 1.00 85.94 393 ALA A N 1
ATOM 3083 C CA . ALA A 1 393 ? -7.265 -11.474 -2.354 1.00 85.94 393 ALA A CA 1
ATOM 3084 C C . ALA A 1 393 ? -8.352 -11.028 -3.354 1.00 85.94 393 ALA A C 1
ATOM 3086 O O . ALA A 1 393 ? -8.995 -11.876 -3.976 1.00 85.94 393 ALA A O 1
ATOM 3087 N N . HIS A 1 394 ? -8.586 -9.721 -3.514 1.00 88.12 394 HIS A N 1
ATOM 3088 C CA . HIS A 1 394 ? -9.584 -9.212 -4.449 1.00 88.12 394 HIS A CA 1
ATOM 3089 C C . HIS A 1 394 ? -9.099 -9.361 -5.909 1.00 88.12 394 HIS A C 1
ATOM 3091 O O . HIS A 1 394 ? -7.955 -9.017 -6.204 1.00 88.12 394 HIS A O 1
ATOM 3097 N N . PRO A 1 395 ? -9.936 -9.825 -6.860 1.00 84.44 395 PRO A N 1
ATOM 3098 C CA . PRO A 1 395 ? -9.503 -10.118 -8.235 1.00 84.44 395 PRO A CA 1
ATOM 3099 C C . PRO A 1 395 ? -9.216 -8.879 -9.106 1.00 84.44 395 PRO A C 1
ATOM 3101 O O . PRO A 1 395 ? -8.788 -9.022 -10.249 1.00 84.44 395 PRO A O 1
ATOM 3104 N N . VAL A 1 396 ? -9.464 -7.670 -8.596 1.00 86.00 396 VAL A N 1
ATOM 3105 C CA . VAL A 1 396 ? -9.130 -6.404 -9.268 1.00 86.00 396 VAL A CA 1
ATOM 3106 C C . VAL A 1 396 ? -7.742 -5.963 -8.809 1.00 86.00 396 VAL A C 1
ATOM 3108 O O . VAL A 1 396 ? -7.575 -5.596 -7.647 1.00 86.00 396 VAL A O 1
ATOM 3111 N N . GLU A 1 397 ? -6.754 -5.975 -9.709 1.00 77.25 397 GLU A N 1
ATOM 3112 C CA . GLU A 1 397 ? -5.424 -5.438 -9.402 1.00 77.25 397 GLU A CA 1
ATOM 3113 C C . GLU A 1 397 ? -5.479 -3.927 -9.120 1.00 77.25 397 GLU A C 1
ATOM 3115 O O . GLU A 1 397 ? -6.201 -3.174 -9.776 1.00 77.25 397 GLU A O 1
ATOM 3120 N N . MET A 1 398 ? -4.694 -3.481 -8.136 1.00 79.12 398 MET A N 1
ATOM 3121 C CA . MET A 1 398 ? -4.696 -2.107 -7.639 1.00 79.12 398 MET A CA 1
ATOM 3122 C C . MET A 1 398 ? -3.269 -1.640 -7.312 1.00 79.12 398 MET A C 1
ATOM 3124 O O . MET A 1 398 ? -2.474 -2.391 -6.748 1.00 79.12 398 MET A O 1
ATOM 3128 N N . ASP A 1 399 ? -2.948 -0.387 -7.644 1.00 77.25 399 ASP A N 1
ATOM 3129 C CA . ASP A 1 399 ? -1.658 0.236 -7.321 1.00 77.25 399 ASP A CA 1
ATOM 3130 C C . ASP A 1 399 ? -1.513 0.564 -5.818 1.00 77.25 399 ASP A C 1
ATOM 3132 O O . ASP A 1 399 ? -2.490 0.860 -5.126 1.00 77.25 399 ASP A O 1
ATOM 3136 N N . GLN A 1 400 ? -0.263 0.629 -5.331 1.00 76.19 400 GLN A N 1
ATOM 3137 C CA . GLN A 1 400 ? 0.101 0.951 -3.934 1.00 76.19 400 GLN A CA 1
ATOM 3138 C C . GLN A 1 400 ? -0.605 2.211 -3.395 1.00 76.19 400 GLN A C 1
ATOM 3140 O O . GLN A 1 400 ? -1.045 2.233 -2.246 1.00 76.19 400 GLN A O 1
ATOM 3145 N N . GLY A 1 401 ? -0.722 3.265 -4.212 1.00 81.75 401 GLY A N 1
ATOM 3146 C CA . GLY A 1 401 ? -1.347 4.533 -3.820 1.00 81.75 401 GLY A CA 1
ATOM 3147 C C . GLY A 1 401 ? -2.829 4.366 -3.456 1.00 81.75 401 GLY A C 1
ATOM 3148 O O . GLY A 1 401 ? -3.192 4.605 -2.302 1.00 81.75 401 GLY A O 1
ATOM 3149 N N . PRO A 1 402 ? -3.683 3.921 -4.397 1.00 84.62 402 PRO A N 1
ATOM 3150 C CA . PRO A 1 402 ? -5.061 3.535 -4.108 1.00 84.62 402 PRO A CA 1
ATOM 3151 C C . PRO A 1 402 ? -5.203 2.498 -2.981 1.00 84.62 402 PRO A C 1
ATOM 3153 O O . PRO A 1 402 ? -6.036 2.716 -2.107 1.00 84.62 402 PRO A O 1
ATOM 3156 N N . MET A 1 403 ? -4.360 1.455 -2.907 1.00 86.12 403 MET A N 1
ATOM 3157 C CA . MET A 1 403 ? -4.398 0.479 -1.797 1.00 86.12 403 MET A CA 1
ATOM 3158 C C . MET A 1 403 ? -4.171 1.138 -0.427 1.00 86.12 403 MET A C 1
ATOM 3160 O O . MET A 1 403 ? -4.871 0.838 0.538 1.00 86.12 403 MET A O 1
ATOM 3164 N N . THR A 1 404 ? -3.219 2.071 -0.338 1.00 85.25 404 THR A N 1
ATOM 3165 C CA . THR A 1 404 ? -2.907 2.818 0.893 1.00 85.25 404 THR A CA 1
ATOM 3166 C C . THR A 1 404 ? -4.043 3.771 1.280 1.00 85.25 404 THR A C 1
ATOM 3168 O O . THR A 1 404 ? -4.360 3.927 2.458 1.00 85.25 404 THR A O 1
ATOM 3171 N N . LEU A 1 405 ? -4.688 4.406 0.297 1.00 90.31 405 LEU A N 1
ATOM 3172 C CA . LEU A 1 405 ? -5.838 5.286 0.526 1.00 90.31 405 LEU A CA 1
ATOM 3173 C C . LEU A 1 405 ? -7.082 4.496 0.952 1.00 90.31 405 LEU A C 1
ATOM 3175 O O . LEU A 1 405 ? -7.784 4.921 1.868 1.00 90.31 405 LEU A O 1
ATOM 3179 N N . LEU A 1 406 ? -7.303 3.322 0.352 1.00 93.38 406 LEU A N 1
ATOM 3180 C CA . LEU A 1 406 ? -8.322 2.366 0.768 1.00 93.38 406 LEU A CA 1
ATOM 3181 C C . LEU A 1 406 ? -8.093 1.949 2.222 1.00 93.38 406 LEU A C 1
ATOM 3183 O O . LEU A 1 406 ? -8.970 2.186 3.053 1.00 93.38 406 LEU A O 1
ATOM 3187 N N . LYS A 1 407 ? -6.890 1.452 2.548 1.00 92.56 407 LYS A N 1
ATOM 3188 C CA . LYS A 1 407 ? -6.471 1.079 3.908 1.00 92.56 407 LYS A CA 1
ATOM 3189 C C . LYS A 1 407 ? -6.827 2.153 4.940 1.00 92.56 407 LYS A C 1
ATOM 3191 O O . LYS A 1 407 ? -7.568 1.867 5.871 1.00 92.56 407 LYS A O 1
ATOM 3196 N N . HIS A 1 408 ? -6.367 3.390 4.746 1.00 90.94 408 HIS A N 1
ATOM 3197 C CA . HIS A 1 408 ? -6.603 4.491 5.693 1.00 90.94 408 HIS A CA 1
ATOM 3198 C C . HIS A 1 408 ? -8.066 4.972 5.773 1.00 90.94 408 HIS A C 1
ATOM 3200 O O . HIS A 1 408 ? -8.415 5.713 6.694 1.00 90.94 408 HIS A O 1
ATOM 3206 N N . SER A 1 409 ? -8.921 4.594 4.817 1.00 92.62 409 SER A N 1
ATOM 3207 C CA . SER A 1 409 ? -10.364 4.864 4.882 1.00 92.62 409 SER A CA 1
ATOM 3208 C C . SER A 1 409 ? -11.137 3.770 5.627 1.00 92.62 409 SER A C 1
ATOM 3210 O O . SER A 1 409 ? -12.084 4.087 6.337 1.00 92.62 409 SER A O 1
ATOM 3212 N N . VAL A 1 410 ? -10.721 2.501 5.523 1.00 93.62 410 VAL A N 1
ATOM 3213 C CA . VAL A 1 410 ? -11.421 1.368 6.162 1.00 93.62 410 VAL A CA 1
ATOM 3214 C C . VAL A 1 410 ? -10.875 1.034 7.554 1.00 93.62 410 VAL A C 1
ATOM 3216 O O . VAL A 1 410 ? -11.639 0.674 8.445 1.00 93.62 410 VAL A O 1
ATOM 3219 N N . VAL A 1 411 ? -9.576 1.240 7.786 1.00 92.25 411 VAL A N 1
ATOM 3220 C CA . VAL A 1 411 ? -8.957 1.254 9.120 1.00 92.25 411 VAL A CA 1
ATOM 3221 C C . VAL A 1 411 ? -9.028 2.691 9.647 1.00 92.25 411 VAL A C 1
ATOM 3223 O O . VAL A 1 411 ? -8.049 3.437 9.653 1.00 92.25 411 VAL A O 1
ATOM 3226 N N . ASN A 1 412 ? -10.244 3.125 9.994 1.00 91.81 412 ASN A N 1
ATOM 3227 C CA . ASN A 1 412 ? -10.531 4.484 10.449 1.00 91.81 412 ASN A CA 1
ATOM 3228 C C . ASN A 1 412 ? -11.407 4.475 11.706 1.00 91.81 412 ASN A C 1
ATOM 3230 O O . ASN A 1 412 ? -12.473 3.860 11.714 1.00 91.81 412 ASN A O 1
ATOM 3234 N N . ALA A 1 413 ? -11.005 5.227 12.735 1.00 92.50 413 ALA A N 1
ATOM 3235 C CA . ALA A 1 413 ? -11.688 5.248 14.028 1.00 92.50 413 ALA A CA 1
ATOM 3236 C C . ALA A 1 413 ? -13.194 5.576 13.937 1.00 92.50 413 ALA A C 1
ATOM 3238 O O . ALA A 1 413 ? -13.984 4.958 14.644 1.00 92.50 413 ALA A O 1
ATOM 3239 N N . ASN A 1 414 ? -13.629 6.479 13.044 1.00 94.56 414 ASN A N 1
ATOM 3240 C CA . ASN A 1 414 ? -15.059 6.790 12.901 1.00 94.56 414 ASN A CA 1
ATOM 3241 C C . ASN A 1 414 ? -15.858 5.638 12.260 1.00 94.56 414 A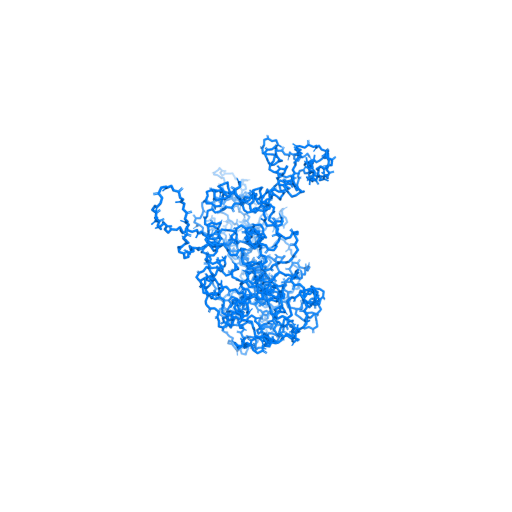SN A C 1
ATOM 3243 O O . ASN A 1 414 ? -17.007 5.418 12.642 1.00 94.56 414 ASN A O 1
ATOM 3247 N N . LEU A 1 415 ? -15.265 4.893 11.320 1.00 96.25 415 LEU A N 1
ATOM 3248 C CA . LEU A 1 415 ? -15.910 3.745 10.671 1.00 96.25 415 LEU A CA 1
ATOM 3249 C C . LEU A 1 415 ? -15.951 2.529 11.604 1.00 96.25 415 LEU A C 1
ATOM 3251 O O . LEU A 1 415 ? -16.993 1.895 11.750 1.00 96.25 415 LEU A O 1
ATOM 3255 N N . LEU A 1 416 ? -14.838 2.236 12.281 1.00 96.88 416 LEU A N 1
ATOM 3256 C CA . LEU A 1 416 ? -14.753 1.151 13.262 1.00 96.88 416 LEU A CA 1
ATOM 3257 C C . LEU A 1 416 ? -15.682 1.412 14.455 1.00 96.88 416 LEU A C 1
ATOM 3259 O O . LEU A 1 416 ? -16.376 0.501 14.901 1.00 96.88 416 LEU A O 1
ATOM 3263 N N . ALA A 1 417 ? -15.785 2.663 14.912 1.00 95.94 417 ALA A N 1
ATOM 3264 C CA . ALA A 1 417 ? -16.771 3.062 15.909 1.00 95.94 417 ALA A CA 1
ATOM 3265 C C . ALA A 1 417 ? -18.218 2.911 15.414 1.00 95.94 417 ALA A C 1
ATOM 3267 O O . ALA A 1 417 ? -19.063 2.444 16.174 1.00 95.94 417 ALA A O 1
ATOM 3268 N N . PHE A 1 418 ? -18.517 3.259 14.158 1.00 96.94 418 PHE A N 1
ATOM 3269 C CA . PHE A 1 418 ? -19.845 3.046 13.575 1.00 96.94 418 PHE A CA 1
ATOM 3270 C C . PHE A 1 418 ? -20.209 1.553 13.545 1.00 96.94 418 PHE A C 1
ATOM 3272 O O . PHE A 1 418 ? -21.254 1.173 14.068 1.00 96.94 418 PHE A O 1
ATOM 3279 N N . PHE A 1 419 ? -19.314 0.683 13.068 1.00 96.38 419 PHE A N 1
ATOM 3280 C CA . PHE A 1 419 ? -19.532 -0.767 13.117 1.00 96.38 419 PHE A CA 1
ATOM 3281 C C . PHE A 1 419 ? -19.615 -1.317 14.556 1.00 96.38 419 PHE A C 1
ATOM 3283 O O . PHE A 1 419 ? -20.409 -2.216 14.818 1.00 96.38 419 PHE A O 1
ATOM 3290 N N . CYS A 1 420 ? -18.895 -0.739 15.524 1.00 95.56 420 CYS A N 1
ATOM 3291 C CA . CYS A 1 420 ? -19.036 -1.060 16.952 1.00 95.56 420 CYS A CA 1
ATOM 3292 C C . CYS A 1 420 ? -20.416 -0.689 17.523 1.00 95.56 420 CYS A C 1
ATOM 3294 O O . CYS A 1 420 ? -20.940 -1.379 18.403 1.00 95.56 420 CYS A O 1
ATOM 3296 N N . MET A 1 421 ? -21.016 0.396 17.023 1.00 93.50 421 MET A N 1
ATOM 3297 C CA . MET A 1 421 ? -22.363 0.832 17.394 1.00 93.50 421 MET A CA 1
ATOM 3298 C C . MET A 1 421 ? -23.454 -0.005 16.721 1.00 93.50 421 MET A C 1
ATOM 3300 O O . MET A 1 421 ? -24.453 -0.313 17.372 1.00 93.50 421 MET A O 1
ATOM 3304 N N . GLU A 1 422 ? -23.240 -0.428 15.477 1.00 94.19 422 GLU A N 1
ATOM 3305 C CA . GLU A 1 422 ? -24.159 -1.278 14.714 1.00 94.19 422 GLU A CA 1
ATOM 3306 C C . GLU A 1 422 ? -24.116 -2.761 15.110 1.00 94.19 422 GLU A C 1
ATOM 3308 O O . GLU A 1 422 ? -25.143 -3.437 15.023 1.00 94.19 422 GLU A O 1
ATOM 3313 N N . LEU A 1 423 ? -22.976 -3.274 15.592 1.00 92.44 423 LEU A N 1
ATOM 3314 C CA . LEU A 1 423 ? -22.837 -4.667 16.021 1.00 92.44 423 LEU A CA 1
ATOM 3315 C C . LEU A 1 423 ? -23.771 -4.971 17.203 1.00 92.44 423 LEU A C 1
ATOM 3317 O O . LEU A 1 423 ? -23.496 -4.618 18.358 1.00 92.44 423 LEU A O 1
ATOM 3321 N N . CYS A 1 424 ? -24.865 -5.668 16.896 1.00 89.38 424 CYS A N 1
ATOM 3322 C CA . CYS A 1 424 ? -25.914 -6.036 17.834 1.00 89.38 424 CYS A CA 1
ATOM 3323 C C . CYS A 1 424 ? -26.389 -7.487 17.674 1.00 89.38 424 CYS A C 1
ATOM 3325 O O . CYS A 1 424 ? -26.176 -8.134 16.649 1.00 89.38 424 CYS A O 1
ATOM 3327 N N . ALA A 1 425 ? -27.020 -8.001 18.728 1.00 83.31 425 ALA A N 1
ATOM 3328 C CA . ALA A 1 425 ? -27.649 -9.313 18.776 1.00 83.31 425 ALA A CA 1
ATOM 3329 C C . ALA A 1 425 ? -28.945 -9.242 19.605 1.00 83.31 425 ALA A C 1
ATOM 3331 O O . ALA A 1 425 ? -29.005 -8.471 20.572 1.00 83.31 425 ALA A O 1
ATOM 3332 N N . PRO A 1 426 ? -29.973 -10.046 19.269 1.00 76.00 426 PRO A N 1
ATOM 3333 C CA . PRO A 1 426 ? -31.232 -10.053 20.005 1.00 76.00 426 PRO A CA 1
ATOM 3334 C C . PRO A 1 426 ? -31.026 -10.536 21.446 1.00 76.00 426 PRO A C 1
ATOM 3336 O O . PRO A 1 426 ? -30.375 -11.556 21.679 1.00 76.00 426 PRO A O 1
ATOM 3339 N N . ASP A 1 427 ? -31.602 -9.817 22.409 1.00 69.94 427 ASP A N 1
ATOM 3340 C CA . ASP A 1 427 ? -31.630 -10.235 23.810 1.00 69.94 427 ASP A CA 1
ATOM 3341 C C . ASP A 1 427 ? -32.625 -11.396 24.026 1.00 69.94 427 ASP A C 1
ATOM 3343 O O . ASP A 1 427 ? -33.588 -11.597 23.278 1.00 69.94 427 ASP A O 1
ATOM 3347 N N . GLU A 1 428 ? -32.408 -12.143 25.104 1.00 66.81 428 GLU A N 1
ATOM 3348 C CA . GLU A 1 428 ? -33.406 -13.017 25.706 1.00 66.81 428 GLU A CA 1
ATOM 3349 C C . GLU A 1 428 ? -34.662 -12.189 26.060 1.00 66.81 428 GLU A C 1
ATOM 3351 O O . GLU A 1 428 ? -34.549 -11.043 26.507 1.00 66.81 428 GLU A O 1
ATOM 3356 N N . PRO A 1 429 ? -35.878 -12.732 25.866 1.00 59.50 429 PRO A N 1
ATOM 3357 C CA . PRO A 1 429 ? -37.110 -11.953 25.949 1.00 59.50 429 PRO A CA 1
ATOM 3358 C C . PRO A 1 429 ? -37.339 -11.377 27.349 1.00 59.50 429 PRO A C 1
ATOM 3360 O O . PRO A 1 429 ? -37.658 -12.096 28.298 1.00 59.50 429 PRO A O 1
ATOM 3363 N N . SER A 1 430 ? -37.247 -10.055 27.461 1.00 57.81 430 SER A N 1
ATOM 3364 C CA . SER A 1 430 ? -37.503 -9.339 28.709 1.00 57.81 430 SER A CA 1
ATOM 3365 C C . SER A 1 430 ? -39.007 -9.261 29.007 1.00 57.81 430 SER A C 1
ATOM 3367 O O . SER A 1 430 ? -39.841 -9.125 28.106 1.00 57.81 430 SER A O 1
ATOM 3369 N N . HIS A 1 431 ? -39.372 -9.377 30.287 1.00 54.41 431 HIS A N 1
ATOM 3370 C CA . HIS A 1 431 ? -40.759 -9.294 30.751 1.00 54.41 431 HIS A CA 1
ATOM 3371 C C . HIS A 1 431 ? -41.073 -7.881 31.251 1.00 54.41 431 HIS A C 1
ATOM 3373 O O . HIS A 1 431 ? -40.617 -7.484 32.322 1.00 54.41 431 HIS A O 1
ATOM 3379 N N . VAL A 1 432 ? -41.892 -7.137 30.505 1.00 56.22 432 VAL A N 1
ATOM 3380 C CA . VAL A 1 432 ? -42.392 -5.817 30.920 1.00 56.22 432 VAL A CA 1
ATOM 3381 C C . VAL A 1 432 ? -43.861 -5.933 31.321 1.00 56.22 432 VAL A C 1
ATOM 3383 O O . VAL A 1 432 ? -44.684 -6.435 30.559 1.00 56.22 432 VAL A O 1
ATOM 3386 N N . THR A 1 433 ? -44.202 -5.457 32.518 1.00 49.38 433 THR A N 1
ATOM 3387 C CA . THR A 1 433 ? -45.585 -5.359 32.999 1.00 49.38 433 THR A CA 1
ATOM 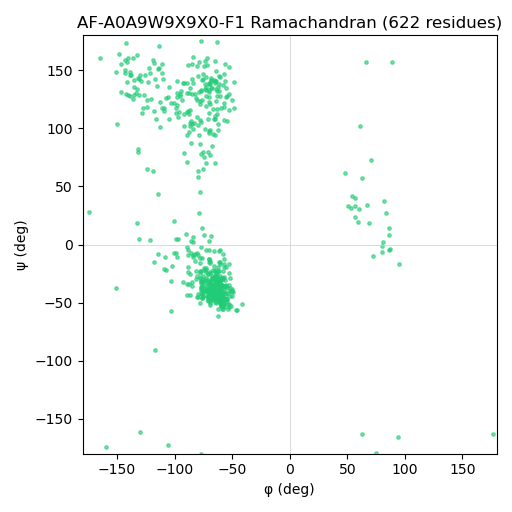3388 C C . THR A 1 433 ? -46.175 -3.985 32.691 1.00 49.38 433 THR A C 1
ATOM 3390 O O . THR A 1 433 ? -45.531 -2.956 32.890 1.00 49.38 433 THR A O 1
ATOM 3393 N N . GLN A 1 434 ? -47.438 -3.947 32.263 1.00 49.69 434 GLN A N 1
ATOM 3394 C CA . GLN A 1 434 ? -48.212 -2.709 32.182 1.00 49.69 434 GLN A CA 1
ATOM 3395 C C . GLN A 1 434 ? -49.642 -2.958 32.668 1.00 49.69 434 GLN A C 1
ATOM 3397 O O . GLN A 1 434 ? -50.304 -3.895 32.229 1.00 49.69 434 GLN A O 1
ATOM 3402 N N . PHE A 1 435 ? -50.112 -2.131 33.604 1.00 55.81 435 PHE A N 1
ATOM 3403 C CA . PHE A 1 435 ? -51.409 -2.313 34.253 1.00 55.81 435 PHE A CA 1
ATOM 3404 C C . PHE A 1 435 ? -52.501 -1.450 33.619 1.00 55.81 435 PHE A C 1
ATOM 3406 O O . PHE A 1 435 ? -52.483 -0.229 33.742 1.00 55.81 435 PHE A O 1
ATOM 3413 N N . THR A 1 436 ? -53.537 -2.105 33.098 1.00 50.09 436 THR A N 1
ATOM 3414 C CA . THR A 1 436 ? -54.922 -1.641 33.262 1.00 50.09 436 THR A CA 1
ATOM 3415 C C . THR A 1 436 ? -55.786 -2.833 33.683 1.00 50.09 436 THR A C 1
ATOM 3417 O O . THR A 1 436 ? -55.659 -3.927 33.144 1.00 50.09 436 THR A O 1
ATOM 3420 N N . ASN A 1 437 ? -56.635 -2.640 34.695 1.00 54.28 437 ASN A N 1
ATOM 3421 C CA . ASN A 1 437 ? -57.694 -3.570 35.120 1.00 54.28 437 ASN A CA 1
ATOM 3422 C C . ASN A 1 437 ? -57.291 -5.036 35.430 1.00 54.28 437 ASN A C 1
ATOM 3424 O O . ASN A 1 437 ? -58.036 -5.966 35.139 1.00 54.28 437 ASN A O 1
ATOM 3428 N N . GLY A 1 438 ? -56.162 -5.241 36.119 1.00 58.41 438 GLY A N 1
ATOM 3429 C CA . GLY A 1 438 ? -55.964 -6.406 37.004 1.00 58.41 438 GLY A CA 1
ATOM 3430 C C . GLY A 1 438 ? -55.576 -7.754 36.378 1.00 58.41 438 GLY A C 1
ATOM 3431 O O . GLY A 1 438 ? -55.359 -8.704 37.126 1.00 58.41 438 GLY A O 1
ATOM 3432 N N . GLY A 1 439 ? -55.447 -7.859 35.053 1.00 55.97 439 GLY A N 1
ATOM 3433 C CA . GLY A 1 439 ? -54.885 -9.041 34.385 1.00 55.97 439 GLY A CA 1
ATOM 3434 C C . GLY A 1 439 ? -53.372 -8.923 34.159 1.00 55.97 439 GLY A C 1
ATOM 3435 O O . GLY A 1 439 ? -52.895 -7.866 33.752 1.00 55.97 439 GLY A O 1
ATOM 3436 N N . ILE A 1 440 ? -52.614 -10.004 34.378 1.00 59.69 440 ILE A N 1
ATOM 3437 C CA . ILE A 1 440 ? -51.186 -10.071 34.018 1.00 59.69 440 ILE A CA 1
ATOM 3438 C C . ILE A 1 440 ? -51.060 -10.645 32.602 1.00 59.69 440 ILE A C 1
ATOM 3440 O O . ILE A 1 440 ? -51.128 -11.857 32.419 1.00 59.69 440 ILE A O 1
ATOM 3444 N N . ASN A 1 441 ? -50.830 -9.781 31.612 1.00 58.38 441 ASN A N 1
ATOM 3445 C CA . ASN A 1 441 ? -50.396 -10.198 30.278 1.00 58.38 441 ASN A CA 1
ATOM 3446 C C . ASN A 1 441 ? -48.870 -10.093 30.180 1.00 58.38 441 ASN A C 1
ATOM 3448 O O . ASN A 1 441 ? -48.316 -8.995 30.219 1.00 58.38 441 ASN A O 1
ATOM 3452 N N . LEU A 1 442 ? -48.195 -11.235 30.038 1.00 57.50 442 LEU A N 1
ATOM 3453 C CA . LEU A 1 442 ? -46.761 -11.303 29.761 1.00 57.50 442 LEU A CA 1
ATOM 3454 C C . LEU A 1 442 ? -46.532 -11.180 28.251 1.00 57.50 442 LEU A C 1
ATOM 3456 O O . LEU A 1 442 ? -46.748 -12.139 27.512 1.00 57.50 442 LEU A O 1
ATOM 3460 N N . VAL A 1 443 ? -46.084 -10.010 27.794 1.00 59.75 443 VAL A N 1
ATOM 3461 C CA . VAL A 1 443 ? -45.618 -9.817 26.413 1.00 59.75 443 VAL A CA 1
ATOM 3462 C C . VAL A 1 443 ? -44.086 -9.896 26.406 1.00 59.75 443 VAL A C 1
ATOM 3464 O O . VAL A 1 443 ? -43.451 -9.072 27.067 1.00 59.75 443 VAL A O 1
ATOM 3467 N N . PRO A 1 444 ? -43.467 -10.869 25.711 1.00 54.94 444 PRO A N 1
ATOM 3468 C CA . PRO A 1 444 ? -42.013 -10.937 25.591 1.00 54.94 444 PRO A CA 1
ATOM 3469 C C . PRO A 1 444 ? -41.500 -9.801 24.698 1.00 54.94 444 PRO A C 1
ATOM 3471 O O . PRO A 1 444 ? -41.953 -9.651 23.562 1.00 54.94 444 PRO A O 1
ATOM 3474 N N . ARG A 1 445 ? -40.536 -9.015 25.193 1.00 57.06 445 ARG A N 1
ATOM 3475 C CA . ARG A 1 445 ? -39.873 -7.961 24.415 1.00 57.06 445 ARG A CA 1
ATOM 3476 C C . ARG A 1 445 ? -38.432 -8.350 24.094 1.00 57.06 445 ARG A C 1
ATOM 3478 O O . ARG A 1 445 ? -37.607 -8.488 24.997 1.00 57.06 445 ARG A O 1
ATOM 3485 N N . TYR A 1 446 ? -38.150 -8.485 22.802 1.00 61.69 446 TYR A N 1
ATOM 3486 C CA . TYR A 1 446 ? -36.810 -8.684 22.254 1.00 61.69 446 TYR A CA 1
ATOM 3487 C C . TYR A 1 446 ? -36.183 -7.314 21.973 1.00 61.69 446 TYR A C 1
ATOM 3489 O O . TYR A 1 446 ? -36.440 -6.709 20.933 1.00 61.69 446 TYR A O 1
ATOM 3497 N N . ASP A 1 447 ? -35.409 -6.802 22.927 1.00 68.19 447 ASP A N 1
ATOM 3498 C CA . ASP A 1 447 ? -34.548 -5.638 22.702 1.00 68.19 447 ASP A CA 1
ATOM 3499 C C . ASP A 1 447 ? -33.209 -6.083 22.079 1.00 68.19 447 ASP A C 1
ATOM 3501 O O . ASP A 1 447 ? -32.854 -7.260 22.124 1.00 68.19 447 ASP A O 1
ATOM 3505 N N . GLN A 1 448 ? -32.466 -5.159 21.465 1.00 79.06 448 GLN A N 1
ATOM 3506 C CA . GLN A 1 448 ? -31.143 -5.436 20.887 1.00 79.06 448 GLN A CA 1
ATOM 3507 C C . GLN A 1 448 ? -30.033 -5.095 21.889 1.00 79.06 448 GLN A C 1
ATOM 3509 O O . GLN A 1 448 ? -30.018 -4.001 22.467 1.00 79.06 448 GLN A O 1
ATOM 3514 N N . ILE A 1 449 ? -29.071 -6.004 22.070 1.00 83.75 449 ILE A N 1
ATOM 3515 C CA . ILE A 1 449 ? -27.846 -5.744 22.835 1.00 83.75 449 ILE A CA 1
ATOM 3516 C C . ILE A 1 449 ? -26.721 -5.382 21.865 1.00 83.75 449 ILE A C 1
ATOM 3518 O O . ILE A 1 449 ? -26.478 -6.119 20.917 1.00 83.75 449 ILE A O 1
ATOM 3522 N N . HIS A 1 450 ? -26.013 -4.281 22.121 1.00 89.25 450 HIS A N 1
ATOM 3523 C CA . HIS A 1 450 ? -24.901 -3.797 21.291 1.00 89.25 450 HIS A CA 1
ATOM 3524 C C . HIS A 1 450 ? -23.563 -3.947 22.029 1.00 89.25 450 HIS A C 1
ATOM 3526 O O . HIS A 1 450 ? -23.528 -3.780 23.252 1.00 89.25 450 HIS A O 1
ATOM 3532 N N . LEU A 1 451 ? -22.462 -4.203 21.310 1.00 90.69 451 LEU A N 1
ATOM 3533 C CA . LEU A 1 451 ? -21.161 -4.534 21.925 1.00 90.69 451 LEU A CA 1
ATOM 3534 C C . LEU A 1 451 ? -20.640 -3.425 22.850 1.00 90.69 451 LEU A C 1
ATOM 3536 O O . LEU A 1 451 ? -20.256 -3.694 23.989 1.00 90.69 451 LEU A O 1
ATOM 3540 N N . TRP A 1 452 ? -20.709 -2.168 22.407 1.00 90.00 452 TRP A N 1
ATOM 3541 C CA . TRP A 1 452 ? -20.238 -1.007 23.171 1.00 90.00 452 TRP A CA 1
ATOM 3542 C C . TRP A 1 452 ? -20.898 -0.842 24.551 1.00 90.00 452 TRP A C 1
ATOM 3544 O O . TRP A 1 452 ? -20.308 -0.238 25.449 1.00 90.00 452 TRP A O 1
ATOM 3554 N N . ARG A 1 453 ? -22.097 -1.409 24.766 1.00 88.56 453 ARG A N 1
ATOM 3555 C CA . ARG A 1 453 ? -22.811 -1.349 26.056 1.00 88.56 453 ARG A CA 1
ATOM 3556 C C . ARG A 1 453 ? -22.147 -2.184 27.151 1.00 88.56 453 ARG A C 1
ATOM 3558 O O . ARG A 1 453 ? -22.462 -1.987 28.322 1.00 88.56 453 ARG A O 1
ATOM 3565 N N . PHE A 1 454 ? -21.240 -3.088 26.785 1.00 88.62 454 PHE A N 1
ATOM 3566 C CA . PHE A 1 454 ? -20.458 -3.890 27.722 1.00 88.62 454 PHE A CA 1
ATOM 3567 C C . PHE A 1 454 ? -19.137 -3.223 28.146 1.00 88.62 454 PHE A C 1
ATOM 3569 O O . PHE A 1 454 ? -18.450 -3.781 29.000 1.00 88.62 454 PHE A O 1
ATOM 3576 N N . LEU A 1 455 ? -18.783 -2.038 27.616 1.00 89.06 455 LEU A N 1
ATOM 3577 C CA . LEU A 1 455 ? -17.554 -1.339 28.010 1.00 89.06 455 LEU A CA 1
ATOM 3578 C C . LEU A 1 455 ? -17.596 -0.913 29.487 1.00 89.06 455 LEU A C 1
ATOM 3580 O O . LEU A 1 455 ? -18.259 0.057 29.876 1.00 89.06 455 LEU A O 1
ATOM 3584 N N . ARG A 1 456 ? -16.807 -1.603 30.308 1.00 87.25 456 ARG A N 1
ATOM 3585 C CA . ARG A 1 456 ? -16.603 -1.318 31.727 1.00 87.25 456 ARG A CA 1
ATOM 3586 C C . ARG A 1 456 ? -15.805 -0.023 31.849 1.00 87.25 456 ARG A C 1
ATOM 3588 O O . ARG A 1 456 ? -14.643 0.048 31.451 1.00 87.25 456 ARG A O 1
ATOM 3595 N N . SER A 1 457 ? -16.443 1.010 32.391 1.00 84.94 457 SER A N 1
ATOM 3596 C CA . SER A 1 457 ? -15.881 2.353 32.566 1.00 84.94 457 SER A CA 1
ATOM 3597 C C . SER A 1 457 ? -16.346 2.980 33.883 1.00 84.94 457 SER A C 1
ATOM 3599 O O . SER A 1 457 ? -17.448 2.705 34.369 1.00 84.94 457 SER A O 1
ATOM 3601 N N . HIS A 1 458 ? -15.506 3.843 34.457 1.00 76.69 458 HIS A N 1
ATOM 3602 C CA . HIS A 1 458 ? -15.797 4.595 35.679 1.00 76.69 458 HIS A CA 1
ATOM 3603 C C . HIS A 1 458 ? -15.680 6.107 35.425 1.00 76.69 458 HIS A C 1
ATOM 3605 O O . HIS A 1 458 ? -14.933 6.559 34.560 1.00 76.69 458 HIS A O 1
ATOM 3611 N N . GLY A 1 459 ? -16.436 6.894 36.194 1.00 70.00 459 GLY A N 1
ATOM 3612 C CA . GLY A 1 459 ? -16.534 8.349 36.034 1.00 70.00 459 GLY A CA 1
ATOM 3613 C C . GLY A 1 459 ? -17.636 8.803 35.052 1.00 70.00 459 GLY A C 1
ATOM 3614 O O . GLY A 1 459 ? -18.079 8.028 34.202 1.00 70.00 459 GLY A O 1
ATOM 3615 N N . PRO A 1 460 ? -18.126 10.054 35.170 1.00 68.44 460 PRO A N 1
ATOM 3616 C CA . PRO A 1 460 ? -19.252 10.551 34.373 1.00 68.44 460 PRO A CA 1
ATOM 3617 C C . PRO A 1 460 ? -18.884 10.844 32.911 1.00 68.44 460 PRO A C 1
ATOM 3619 O O . PRO A 1 460 ? -19.729 10.678 32.035 1.00 68.44 460 PRO A O 1
ATOM 3622 N N . ASN A 1 461 ? -17.636 11.240 32.636 1.00 81.19 461 ASN A N 1
ATOM 3623 C CA . ASN A 1 461 ? -17.208 11.762 31.331 1.00 81.19 461 ASN A CA 1
ATOM 3624 C C . ASN A 1 461 ? -17.359 10.753 30.180 1.00 81.19 461 ASN A C 1
ATOM 3626 O O . ASN A 1 461 ? -17.729 11.133 29.075 1.00 81.19 461 ASN A O 1
ATOM 3630 N N . ILE A 1 462 ? -17.090 9.468 30.429 1.00 84.88 462 ILE A N 1
ATOM 3631 C CA . ILE A 1 462 ? -17.205 8.423 29.398 1.00 84.88 462 ILE A CA 1
ATOM 3632 C C . ILE A 1 462 ? -18.678 8.147 29.093 1.00 84.88 462 ILE A C 1
ATOM 3634 O O . ILE A 1 462 ? -19.051 8.018 27.934 1.00 84.88 462 ILE A O 1
ATOM 3638 N N . LYS A 1 463 ? -19.540 8.142 30.117 1.00 83.94 463 LYS A N 1
ATOM 3639 C CA . LYS A 1 463 ? -20.984 7.937 29.944 1.00 83.94 463 LYS A CA 1
ATOM 3640 C C . LYS A 1 463 ? -21.650 9.112 29.228 1.00 83.94 463 LYS A C 1
ATOM 3642 O O . LYS A 1 463 ? -22.521 8.887 28.396 1.00 83.94 463 LYS A O 1
ATOM 3647 N N . SER A 1 464 ? -21.226 10.352 29.491 1.00 86.25 464 SER A N 1
ATOM 3648 C CA . SER A 1 464 ? -21.718 11.515 28.742 1.00 86.25 464 SER A CA 1
ATOM 3649 C C . SER A 1 464 ? -21.182 11.570 27.308 1.00 86.25 464 SER A C 1
ATOM 3651 O O . SER A 1 464 ? -21.927 11.972 26.417 1.00 86.25 464 SER A O 1
ATOM 3653 N N . ALA A 1 465 ? -19.949 11.113 27.053 1.00 87.50 465 ALA A N 1
ATOM 3654 C CA . ALA A 1 465 ? -19.428 10.936 25.695 1.00 87.50 465 ALA A CA 1
ATOM 3655 C C . ALA A 1 465 ? -20.208 9.854 24.923 1.00 87.50 465 ALA A C 1
ATOM 3657 O O . ALA A 1 465 ? -20.709 10.132 23.836 1.00 87.50 465 ALA A O 1
ATOM 3658 N N . GLN A 1 466 ? -20.402 8.668 25.518 1.00 87.81 466 GLN A N 1
ATOM 3659 C CA . GLN A 1 466 ? -21.213 7.575 24.961 1.00 87.81 466 GLN A CA 1
ATOM 3660 C C . GLN A 1 466 ? -22.631 8.032 24.601 1.00 87.81 466 GLN A C 1
ATOM 3662 O O . GLN A 1 466 ? -23.060 7.834 23.469 1.00 87.81 466 GLN A O 1
ATOM 3667 N N . GLU A 1 467 ? -23.341 8.679 25.529 1.00 88.25 467 GLU A N 1
ATOM 3668 C CA . GLU A 1 467 ? -24.704 9.176 25.301 1.00 88.25 467 GLU A CA 1
ATOM 3669 C C . GLU A 1 467 ? -24.743 10.245 24.195 1.00 88.25 467 GLU A C 1
ATOM 3671 O O . GLU A 1 467 ? -25.559 10.172 23.277 1.00 88.25 467 GLU A O 1
ATOM 3676 N N . ALA A 1 468 ? -23.809 11.201 24.208 1.00 90.44 468 ALA A N 1
ATOM 3677 C CA . ALA A 1 468 ? -23.726 12.212 23.159 1.00 90.44 468 ALA A CA 1
ATOM 3678 C C . ALA A 1 468 ? -23.376 11.601 21.788 1.00 90.44 468 ALA A C 1
ATOM 3680 O O . ALA A 1 468 ? -23.850 12.096 20.764 1.00 90.44 468 ALA A O 1
ATOM 3681 N N . CYS A 1 469 ? -22.550 10.551 21.739 1.00 91.50 469 CYS A N 1
ATOM 3682 C CA . CYS A 1 469 ? -22.229 9.823 20.511 1.00 91.50 469 CYS A CA 1
ATOM 3683 C C . CYS A 1 469 ? -23.426 8.999 20.021 1.00 91.50 469 CYS A C 1
ATOM 3685 O O . CYS A 1 469 ? -23.719 9.008 18.829 1.00 91.50 469 CYS A O 1
ATOM 3687 N N . LEU A 1 470 ? -24.181 8.370 20.928 1.00 91.69 470 LEU A N 1
ATOM 3688 C CA . LEU A 1 470 ? -25.422 7.660 20.619 1.00 91.69 470 LEU A CA 1
ATOM 3689 C C . LEU A 1 470 ? -26.477 8.585 20.004 1.00 91.69 470 LEU A C 1
ATOM 3691 O O . LEU A 1 470 ? -27.105 8.210 19.018 1.00 91.69 470 LEU A O 1
ATOM 3695 N N . GLN A 1 471 ? -26.629 9.806 20.519 1.00 93.00 471 GLN A N 1
ATOM 3696 C CA . GLN A 1 471 ? -27.550 10.798 19.954 1.00 93.00 471 GLN A CA 1
ATOM 3697 C C . GLN A 1 471 ? -27.118 11.257 18.550 1.00 93.00 471 GLN A C 1
ATOM 3699 O O . GLN A 1 471 ? -27.953 11.325 17.646 1.00 93.00 471 GLN A O 1
ATOM 3704 N N . ARG A 1 472 ? -25.813 11.502 18.326 1.00 94.31 472 ARG A N 1
ATOM 3705 C CA . ARG A 1 472 ? -25.267 11.795 16.981 1.00 94.31 472 ARG A CA 1
ATOM 3706 C C . ARG A 1 472 ? -25.504 10.623 16.024 1.00 94.31 472 ARG A C 1
ATOM 3708 O O . ARG A 1 472 ? -25.997 10.825 14.920 1.00 94.31 472 ARG A O 1
ATOM 3715 N N . HIS A 1 473 ? -25.226 9.402 16.472 1.00 94.88 473 HIS A N 1
ATOM 3716 C CA . HIS A 1 473 ? -25.434 8.174 15.713 1.00 94.88 473 HIS A CA 1
ATOM 3717 C C . HIS A 1 473 ? -26.902 7.967 15.326 1.00 94.88 473 HIS A C 1
ATOM 3719 O O . HIS A 1 473 ? -27.195 7.779 14.153 1.00 94.88 473 HIS A O 1
ATOM 3725 N N . GLN A 1 474 ? -27.842 8.070 16.270 1.00 93.06 474 GLN A N 1
ATOM 3726 C CA . GLN A 1 474 ? -29.279 7.930 15.996 1.00 93.06 474 GLN A CA 1
ATOM 3727 C C . GLN A 1 474 ? -29.788 8.941 14.958 1.00 93.06 474 GLN A C 1
ATOM 3729 O O . GLN A 1 474 ? -30.622 8.583 14.130 1.00 93.06 474 GLN A O 1
ATOM 3734 N N . GLY A 1 475 ? -29.269 10.175 14.969 1.00 94.69 475 GLY A N 1
ATOM 3735 C CA . GLY A 1 475 ? -29.604 11.190 13.966 1.00 94.69 475 GLY A CA 1
ATOM 3736 C C . GLY A 1 475 ? -28.974 10.956 12.587 1.00 94.69 475 GLY A C 1
ATOM 3737 O O . GLY A 1 475 ? -29.571 11.336 11.587 1.00 94.69 475 GLY A O 1
ATOM 3738 N N . LEU A 1 476 ? -27.792 10.332 12.523 1.00 96.50 476 LEU A N 1
ATOM 3739 C CA . LEU A 1 476 ? -27.005 10.176 11.290 1.00 96.50 476 LEU A CA 1
ATOM 3740 C C . LEU A 1 476 ? -27.098 8.787 10.646 1.00 96.50 476 LEU A C 1
ATOM 3742 O O . LEU A 1 476 ? -26.768 8.655 9.471 1.00 96.50 476 LEU A O 1
ATOM 3746 N N . ARG A 1 477 ? -27.524 7.749 11.379 1.00 96.19 477 ARG A N 1
ATOM 3747 C CA . ARG A 1 477 ? -27.441 6.341 10.948 1.00 96.19 477 ARG A CA 1
ATOM 3748 C C . ARG A 1 477 ? -28.041 6.109 9.562 1.00 96.19 477 ARG A C 1
ATOM 3750 O O . ARG A 1 477 ? -27.429 5.421 8.760 1.00 96.19 477 ARG A O 1
ATOM 3757 N N . ALA A 1 478 ? -29.207 6.688 9.272 1.00 96.88 478 ALA A N 1
ATOM 3758 C CA . ALA A 1 478 ? -29.857 6.528 7.970 1.00 96.88 478 ALA A CA 1
ATOM 3759 C C . ALA A 1 478 ? -29.047 7.159 6.821 1.00 96.88 478 ALA A C 1
ATOM 3761 O O . ALA A 1 478 ? -28.888 6.522 5.785 1.00 96.88 478 ALA A O 1
ATOM 3762 N N . GLU A 1 479 ? -28.487 8.361 7.025 1.00 97.56 479 GLU A N 1
ATOM 3763 C CA . GLU A 1 479 ? -27.585 9.007 6.056 1.00 97.56 479 GLU A CA 1
ATOM 3764 C C . GLU A 1 479 ? -26.307 8.169 5.851 1.00 97.56 479 GLU A C 1
ATOM 3766 O O . GLU A 1 479 ? -25.831 8.025 4.728 1.00 97.56 479 GLU A O 1
ATOM 3771 N N . ILE A 1 480 ? -25.751 7.599 6.930 1.00 97.31 480 ILE A N 1
ATOM 3772 C CA . ILE A 1 480 ? -24.516 6.803 6.877 1.00 97.31 480 ILE A CA 1
ATOM 3773 C C . ILE A 1 480 ? -24.751 5.457 6.179 1.00 97.31 480 ILE A C 1
ATOM 3775 O O . ILE A 1 480 ? -23.977 5.123 5.290 1.00 97.31 480 ILE A O 1
ATOM 3779 N N . CYS A 1 481 ? -25.803 4.704 6.525 1.00 96.94 481 CYS A N 1
ATOM 3780 C CA . CYS A 1 481 ? -26.123 3.433 5.860 1.00 96.94 481 CYS A CA 1
ATOM 3781 C C . CYS A 1 481 ? -26.315 3.627 4.349 1.00 96.94 481 CYS A C 1
ATOM 3783 O O . CYS A 1 481 ? -25.647 2.955 3.571 1.00 96.94 481 CYS A O 1
ATOM 3785 N N . ASP A 1 482 ? -27.132 4.601 3.930 1.00 97.38 482 ASP A N 1
ATOM 3786 C CA . ASP A 1 482 ? -27.353 4.886 2.505 1.00 97.38 482 ASP A CA 1
ATOM 3787 C C . ASP A 1 482 ? -26.053 5.276 1.780 1.00 97.38 482 ASP A C 1
ATOM 3789 O O . ASP A 1 482 ? -25.771 4.789 0.687 1.00 97.38 482 ASP A O 1
ATOM 3793 N N . ALA A 1 483 ? -25.187 6.075 2.410 1.00 96.62 483 ALA A N 1
ATOM 3794 C CA . ALA A 1 483 ? -23.898 6.422 1.818 1.00 96.62 483 ALA A CA 1
ATOM 3795 C C . ALA A 1 483 ? -22.898 5.244 1.772 1.00 96.62 483 ALA A C 1
ATOM 3797 O O . ALA A 1 483 ? -22.092 5.170 0.842 1.00 96.62 483 ALA A O 1
ATOM 3798 N N . LEU A 1 484 ? -22.946 4.312 2.731 1.00 96.25 484 LEU A N 1
ATOM 3799 C CA . LEU A 1 484 ? -22.123 3.094 2.730 1.00 96.25 484 LEU A CA 1
ATOM 3800 C C . LEU A 1 484 ? -22.633 2.040 1.731 1.00 96.25 484 LEU A C 1
ATOM 3802 O O . LEU A 1 484 ? -21.813 1.322 1.161 1.00 96.25 484 LEU A O 1
ATOM 3806 N N . GLU A 1 485 ? -23.944 1.963 1.491 1.00 96.00 485 GLU A N 1
ATOM 3807 C CA . GLU A 1 485 ? -24.593 1.006 0.579 1.00 96.00 485 GLU A CA 1
ATOM 3808 C C . GLU A 1 485 ? -24.654 1.503 -0.875 1.00 96.00 485 GLU A C 1
ATOM 3810 O O . GLU A 1 485 ? -24.348 0.747 -1.793 1.00 96.00 485 GLU A O 1
ATOM 3815 N N . ASN A 1 486 ? -25.008 2.773 -1.093 1.00 95.88 486 ASN A N 1
ATOM 3816 C CA . ASN A 1 486 ? -25.320 3.339 -2.414 1.00 95.88 486 ASN A CA 1
ATOM 3817 C C . ASN A 1 486 ? -24.369 4.476 -2.839 1.00 95.88 486 ASN A C 1
ATOM 3819 O O . ASN A 1 486 ? -24.330 4.858 -4.011 1.00 95.88 486 ASN A O 1
ATOM 3823 N N . GLY A 1 487 ? -23.589 5.041 -1.911 1.00 95.50 487 GLY A N 1
ATOM 3824 C CA . GLY A 1 487 ? -22.712 6.185 -2.180 1.00 95.50 487 GLY A CA 1
ATOM 3825 C C . GLY A 1 487 ? -21.513 5.848 -3.075 1.00 95.50 487 GLY A C 1
ATOM 3826 O O . GLY A 1 487 ? -20.848 4.827 -2.893 1.00 95.50 487 GLY A O 1
ATOM 3827 N N . THR A 1 488 ? -21.197 6.736 -4.025 1.00 94.75 488 THR A N 1
ATOM 3828 C CA . THR A 1 488 ? -20.021 6.636 -4.919 1.00 94.75 488 THR A CA 1
ATOM 3829 C C . THR A 1 488 ? -18.755 7.287 -4.348 1.00 94.75 488 THR A C 1
ATOM 3831 O O . THR A 1 488 ? -17.683 7.214 -4.952 1.00 94.75 488 THR A O 1
ATOM 3834 N N . GLN A 1 489 ? -18.858 7.936 -3.187 1.00 94.38 489 GLN A N 1
ATOM 3835 C CA . GLN A 1 489 ? -17.747 8.527 -2.444 1.00 94.38 489 GLN A CA 1
ATOM 3836 C C . GLN A 1 489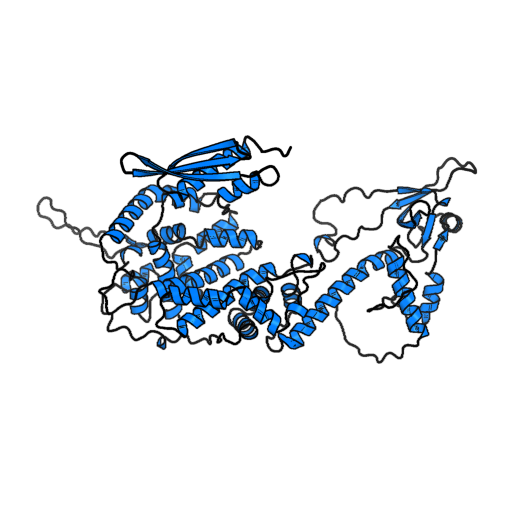 ? -17.812 8.057 -0.991 1.00 94.38 489 GLN A C 1
ATOM 3838 O O . GLN A 1 489 ? -18.900 7.903 -0.440 1.00 94.38 489 GLN A O 1
ATOM 3843 N N . TYR A 1 490 ? -16.655 7.873 -0.358 1.00 96.06 490 TYR A N 1
ATOM 3844 C CA . TYR A 1 490 ? -16.589 7.548 1.064 1.00 96.06 490 TYR A CA 1
ATOM 3845 C C . TYR A 1 490 ? -17.184 8.707 1.900 1.00 96.06 490 TYR A C 1
ATOM 3847 O O . TYR A 1 490 ? -16.803 9.862 1.673 1.00 96.06 490 TYR A O 1
ATOM 3855 N N . PRO A 1 491 ? -18.076 8.452 2.881 1.00 95.62 491 PRO A N 1
ATOM 3856 C CA . PRO A 1 491 ? -18.849 9.496 3.565 1.00 95.62 491 PRO A CA 1
ATOM 3857 C C . PRO A 1 491 ? -18.068 10.252 4.659 1.00 95.62 491 PRO A C 1
ATOM 3859 O O . PRO A 1 491 ? -18.484 10.340 5.817 1.00 95.62 491 PRO A O 1
ATOM 3862 N N . TRP A 1 492 ? -16.942 10.865 4.277 1.00 95.56 492 TRP A N 1
ATOM 3863 C CA . TRP A 1 492 ? -16.060 11.656 5.144 1.00 95.56 492 TRP A CA 1
ATOM 3864 C C . TRP A 1 492 ? -16.810 12.719 5.960 1.00 95.56 492 TRP A C 1
ATOM 3866 O O . TRP A 1 492 ? -16.521 12.909 7.139 1.00 95.56 492 TRP A O 1
ATOM 3876 N N . GLU A 1 493 ? -17.796 13.397 5.365 1.00 94.25 493 GLU A N 1
ATOM 3877 C CA . GLU A 1 493 ? -18.553 14.447 6.057 1.00 94.25 493 GLU A CA 1
ATOM 3878 C C . GLU A 1 493 ? -19.508 13.885 7.119 1.00 94.25 493 GLU A C 1
ATOM 3880 O O . GLU A 1 493 ? -19.633 14.460 8.202 1.00 94.25 493 GLU A O 1
ATOM 3885 N N . LEU A 1 494 ? -20.155 12.747 6.846 1.00 95.62 494 LEU A N 1
ATOM 3886 C CA . LEU A 1 494 ? -21.063 12.113 7.803 1.00 95.62 494 LEU A CA 1
ATOM 3887 C C . LEU A 1 494 ? -20.291 11.548 8.996 1.00 95.62 494 LEU A C 1
ATOM 3889 O O . LEU A 1 494 ? -20.734 11.702 10.130 1.00 95.62 494 LEU A O 1
ATOM 3893 N N . PHE A 1 495 ? -19.101 10.987 8.768 1.00 95.50 495 PHE A N 1
ATOM 3894 C CA . PHE A 1 495 ? -18.218 10.553 9.849 1.00 95.50 495 PHE A CA 1
ATOM 3895 C C . PHE A 1 495 ? -17.639 11.729 10.653 1.00 95.50 495 PHE A C 1
ATOM 3897 O O . PHE A 1 495 ? -17.632 11.676 11.882 1.00 95.50 495 PHE A O 1
ATOM 3904 N N . ALA A 1 496 ? -17.273 12.842 10.009 1.00 93.38 496 ALA A N 1
ATOM 3905 C CA . ALA A 1 496 ? -16.856 14.058 10.714 1.00 93.38 496 ALA A CA 1
ATOM 3906 C C . ALA A 1 496 ? -17.997 14.716 11.531 1.00 93.38 496 ALA A C 1
ATOM 3908 O O . ALA A 1 496 ? -17.729 15.349 12.558 1.00 93.38 496 ALA A O 1
ATOM 3909 N N . ARG A 1 497 ? -19.264 14.543 11.109 1.00 93.12 497 ARG A N 1
ATOM 3910 C CA . ARG A 1 497 ? -20.482 14.887 11.878 1.00 93.12 497 ARG A CA 1
ATOM 3911 C C . ARG A 1 497 ? -20.757 13.886 13.010 1.00 93.12 497 ARG A C 1
ATOM 3913 O O . ARG A 1 497 ? -21.156 14.310 14.094 1.00 93.12 497 ARG A O 1
ATOM 3920 N N . LEU A 1 498 ? -20.534 12.586 12.780 1.00 92.50 498 LEU A N 1
ATOM 3921 C CA . LEU A 1 498 ? -20.675 11.530 13.790 1.00 92.50 498 LEU A CA 1
ATOM 3922 C C . LEU A 1 498 ? -19.711 11.768 14.946 1.00 92.50 498 LEU A C 1
ATOM 3924 O O . LEU A 1 498 ? -20.127 11.635 16.097 1.00 92.50 498 LEU A O 1
ATOM 3928 N N . ARG A 1 499 ? -18.469 12.180 14.643 1.00 88.94 499 ARG A N 1
ATOM 3929 C CA . ARG A 1 499 ? -17.439 12.546 15.623 1.00 88.94 499 ARG A CA 1
ATOM 3930 C C . ARG A 1 499 ? -17.355 11.467 16.705 1.00 88.94 499 ARG A C 1
ATOM 3932 O O . ARG A 1 499 ? -17.705 11.721 17.858 1.00 88.94 499 ARG A O 1
ATOM 3939 N N . ALA A 1 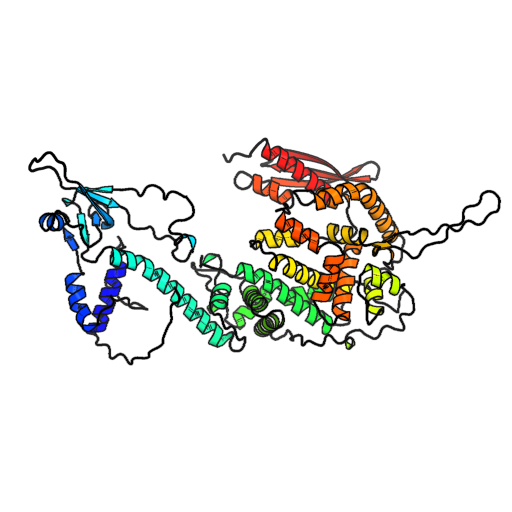500 ? -17.012 10.245 16.316 1.00 89.38 500 ALA A N 1
ATOM 3940 C CA . ALA A 1 500 ? -16.950 9.144 17.263 1.00 89.38 500 ALA A CA 1
ATOM 3941 C C . ALA A 1 500 ? -15.830 9.367 18.289 1.00 89.38 500 ALA A C 1
ATOM 3943 O O . ALA A 1 500 ? -14.752 9.872 17.973 1.00 89.38 500 ALA A O 1
ATOM 3944 N N . ASP A 1 501 ? -16.098 8.994 19.535 1.00 90.56 501 ASP A N 1
ATOM 3945 C CA . ASP A 1 501 ? -15.108 9.018 20.604 1.00 90.56 501 ASP A CA 1
ATOM 3946 C C . ASP A 1 501 ? -14.243 7.737 20.516 1.00 90.56 501 ASP A C 1
ATOM 3948 O O . ASP A 1 501 ? -14.793 6.638 20.410 1.00 90.56 501 ASP A O 1
ATOM 3952 N N . LYS A 1 502 ? -12.898 7.871 20.523 1.00 90.06 502 LYS A N 1
ATOM 3953 C CA . LYS A 1 502 ? -11.943 6.812 20.095 1.00 90.06 502 LYS A CA 1
ATOM 3954 C C . LYS A 1 502 ? -12.203 5.441 20.735 1.00 90.06 502 LYS A C 1
ATOM 3956 O O . LYS A 1 502 ? -12.193 4.447 20.025 1.00 90.06 502 LYS A O 1
ATOM 3961 N N . PHE A 1 503 ? -12.584 5.400 22.017 1.00 90.62 503 PHE A N 1
ATOM 3962 C CA . PHE A 1 503 ? -12.893 4.162 22.749 1.00 90.62 503 PHE A CA 1
ATOM 3963 C C . PHE A 1 503 ? -13.916 3.233 22.066 1.00 90.62 503 PHE A C 1
ATOM 3965 O O . PHE A 1 503 ? -14.020 2.071 22.444 1.00 90.62 503 PHE A O 1
ATOM 3972 N N . LEU A 1 504 ? -14.694 3.709 21.087 1.00 93.75 504 LEU A N 1
ATOM 3973 C CA . LEU A 1 504 ? -15.574 2.868 20.275 1.00 93.75 504 LEU A CA 1
ATOM 3974 C C . LEU A 1 504 ? -14.827 2.057 19.200 1.00 93.75 504 LEU A C 1
ATOM 3976 O O . LEU A 1 504 ? -15.222 0.918 18.959 1.00 93.75 504 LEU A O 1
ATOM 3980 N N . SER A 1 505 ? -13.761 2.585 18.584 1.00 95.62 505 SER A N 1
ATOM 3981 C CA . SER A 1 505 ? -12.882 1.790 17.710 1.00 95.62 505 SER A CA 1
ATOM 3982 C C . SER A 1 505 ? -11.958 0.893 18.532 1.00 95.62 505 SER A C 1
ATOM 3984 O O . SER A 1 505 ? -11.824 -0.286 18.208 1.00 95.62 505 SER A O 1
ATOM 3986 N N . ASP A 1 506 ? -11.460 1.393 19.671 1.00 95.62 506 ASP A N 1
ATOM 3987 C CA . ASP A 1 506 ? -10.590 0.635 20.581 1.00 95.62 506 ASP A CA 1
ATOM 3988 C C . ASP A 1 506 ? -11.234 -0.687 21.043 1.00 95.62 506 ASP A C 1
ATOM 3990 O O . ASP A 1 506 ? -10.536 -1.667 21.290 1.00 95.62 506 ASP A O 1
ATOM 3994 N N . ILE A 1 507 ? -12.570 -0.749 21.151 1.00 95.38 507 ILE A N 1
ATOM 3995 C CA . ILE A 1 507 ? -13.320 -1.983 21.458 1.00 95.38 507 ILE A CA 1
ATOM 3996 C C . ILE A 1 507 ? -13.201 -3.018 20.333 1.00 95.38 507 ILE A C 1
ATOM 3998 O O . ILE A 1 507 ? -13.040 -4.202 20.615 1.00 95.38 507 ILE A O 1
ATOM 4002 N N . ILE A 1 508 ? -13.287 -2.605 19.065 1.00 97.00 508 ILE A N 1
ATOM 4003 C CA . ILE A 1 508 ? -13.152 -3.518 17.918 1.00 97.00 508 ILE A CA 1
ATOM 4004 C C . ILE A 1 508 ? -11.721 -4.038 17.837 1.00 97.00 508 ILE A C 1
ATOM 4006 O O . ILE A 1 508 ? -11.513 -5.246 17.720 1.00 97.00 508 ILE A O 1
ATOM 4010 N N . GLU A 1 509 ? -10.753 -3.132 17.960 1.00 97.25 509 GLU A N 1
ATOM 4011 C CA . GLU A 1 509 ? -9.324 -3.438 17.977 1.00 97.25 509 GLU A CA 1
ATOM 4012 C C . GLU A 1 509 ? -9.006 -4.403 19.137 1.00 97.25 509 GLU A C 1
ATOM 4014 O O . GLU A 1 509 ? -8.539 -5.519 18.916 1.00 97.25 509 GLU A O 1
ATOM 4019 N N . SER A 1 510 ? -9.355 -4.061 20.377 1.00 95.81 510 SER A N 1
ATOM 4020 C CA . SER A 1 510 ? -9.050 -4.901 21.545 1.00 95.81 510 SER A CA 1
ATOM 4021 C C . SER A 1 510 ? -9.788 -6.241 21.589 1.00 95.81 510 SER A C 1
ATOM 4023 O O . SER A 1 510 ? -9.189 -7.235 22.004 1.00 95.81 510 SER A O 1
ATOM 4025 N N . VAL A 1 511 ? -11.040 -6.330 21.123 1.00 95.94 511 VAL A N 1
ATOM 4026 C CA . VAL A 1 511 ? -11.735 -7.623 20.983 1.00 95.94 511 VAL A CA 1
ATOM 4027 C C . VAL A 1 511 ? -11.062 -8.482 19.909 1.00 95.94 511 VAL A C 1
ATOM 4029 O O . VAL A 1 511 ? -10.865 -9.676 20.132 1.00 95.94 511 VAL A O 1
ATOM 4032 N N . LEU A 1 512 ? -10.625 -7.899 18.790 1.00 96.31 512 LEU A N 1
ATOM 4033 C CA . LEU A 1 512 ? -9.869 -8.612 17.758 1.00 96.31 512 LEU A CA 1
ATOM 4034 C C . LEU A 1 512 ? -8.499 -9.098 18.268 1.00 96.31 512 LEU A C 1
ATOM 4036 O O . LEU A 1 512 ? -8.124 -10.243 18.012 1.00 96.31 512 LEU A O 1
ATOM 4040 N N . GLY A 1 513 ? -7.786 -8.275 19.043 1.00 93.19 513 GLY A N 1
ATOM 4041 C CA . GLY A 1 513 ? -6.538 -8.654 19.715 1.00 93.19 513 GLY A CA 1
ATOM 4042 C C . GLY A 1 513 ? -6.733 -9.775 20.744 1.00 93.19 513 GLY A C 1
ATOM 4043 O O . GLY A 1 513 ? -5.929 -10.706 20.808 1.00 93.19 513 GLY A O 1
ATOM 4044 N N . ALA A 1 514 ? -7.837 -9.748 21.497 1.00 92.88 514 ALA A N 1
ATOM 4045 C CA . ALA A 1 514 ? -8.219 -10.820 22.417 1.00 92.88 514 ALA A CA 1
ATOM 4046 C C . ALA A 1 514 ? -8.513 -12.139 21.681 1.00 92.88 514 ALA A C 1
ATOM 4048 O O . ALA A 1 514 ? -8.032 -13.192 22.102 1.00 92.88 514 ALA A O 1
ATOM 4049 N N . ILE A 1 515 ? -9.260 -12.085 20.569 1.00 93.88 515 ILE A N 1
ATOM 4050 C CA . ILE A 1 515 ? -9.531 -13.248 19.707 1.00 93.88 515 ILE A CA 1
ATOM 4051 C C . ILE A 1 515 ? -8.219 -13.818 19.163 1.00 93.88 515 ILE A C 1
ATOM 4053 O O . ILE A 1 515 ? -8.028 -15.028 19.228 1.00 93.88 515 ILE A O 1
ATOM 4057 N N . PHE A 1 516 ? -7.302 -12.971 18.681 1.00 92.19 516 PHE A N 1
ATOM 4058 C CA . PHE A 1 516 ? -6.008 -13.398 18.136 1.00 92.19 516 PHE A CA 1
ATOM 4059 C C . PHE A 1 516 ? -5.154 -14.164 19.160 1.00 92.19 516 PHE A C 1
ATOM 4061 O O . PHE A 1 516 ? -4.521 -15.162 18.813 1.00 92.19 516 PHE A O 1
ATOM 4068 N N . ILE A 1 517 ? -5.159 -13.744 20.430 1.00 89.31 517 ILE A N 1
ATOM 4069 C CA . ILE A 1 517 ? -4.480 -14.475 21.511 1.00 89.31 517 ILE A CA 1
ATOM 4070 C C . ILE A 1 517 ? -5.201 -15.800 21.797 1.00 89.31 517 ILE A C 1
ATOM 4072 O O . ILE A 1 517 ? -4.569 -16.856 21.776 1.00 89.31 517 ILE A O 1
ATOM 4076 N N . ASP A 1 518 ? -6.516 -15.770 22.029 1.00 88.62 518 ASP A N 1
ATOM 4077 C CA . ASP A 1 518 ? -7.288 -16.957 22.422 1.00 88.62 518 ASP A CA 1
ATOM 4078 C C . ASP A 1 518 ? -7.310 -18.037 21.324 1.00 88.62 518 ASP A C 1
ATOM 4080 O O . ASP A 1 518 ? -7.237 -19.235 21.616 1.00 88.62 518 ASP A O 1
ATOM 4084 N N . CYS A 1 519 ? -7.336 -17.644 20.047 1.00 88.12 519 CYS A N 1
ATOM 4085 C CA . CYS A 1 519 ? -7.304 -18.564 18.911 1.00 88.12 519 CYS A CA 1
ATOM 4086 C C . CYS A 1 519 ? -5.907 -19.157 18.634 1.00 88.12 519 CYS A C 1
ATOM 4088 O O . CYS A 1 519 ? -5.815 -20.129 17.883 1.00 88.12 519 CYS A O 1
ATOM 4090 N N . GLY A 1 520 ? -4.843 -18.633 19.261 1.00 81.38 520 GLY A N 1
ATOM 4091 C CA . GLY A 1 520 ? -3.456 -19.069 19.059 1.00 81.38 520 GLY A CA 1
ATOM 4092 C C . GLY A 1 520 ? -2.766 -18.438 17.842 1.00 81.38 520 GLY A C 1
ATOM 4093 O O . GLY A 1 520 ? -1.883 -19.055 17.253 1.00 81.38 520 GLY A O 1
ATOM 4094 N N . GLY A 1 521 ? -3.177 -17.235 17.433 1.00 80.88 521 GLY A N 1
ATOM 4095 C CA . GLY A 1 521 ? -2.614 -16.507 16.288 1.00 80.88 521 GLY A CA 1
ATOM 4096 C C . GLY A 1 521 ? -3.226 -16.856 14.927 1.00 80.88 521 GLY A C 1
ATOM 4097 O O . GLY A 1 521 ? -2.656 -16.520 13.889 1.00 80.88 521 GLY A O 1
ATOM 4098 N N . ASN A 1 522 ? -4.370 -17.543 14.908 1.00 85.62 522 ASN A N 1
ATOM 4099 C CA . ASN A 1 522 ? -5.072 -17.910 13.682 1.00 85.62 522 ASN A CA 1
ATOM 4100 C C . ASN A 1 522 ? -5.840 -16.710 13.085 1.00 85.62 522 ASN A C 1
ATOM 4102 O O . ASN A 1 522 ? -6.914 -16.336 13.567 1.00 85.62 522 ASN A O 1
ATOM 4106 N N . LEU A 1 523 ? -5.302 -16.154 11.995 1.00 87.69 523 LEU A N 1
ATOM 4107 C CA . LEU A 1 523 ? -5.879 -15.016 11.275 1.00 87.69 523 LEU A CA 1
ATOM 4108 C C . LEU A 1 523 ? -7.225 -15.318 10.590 1.00 87.69 523 LEU A C 1
ATOM 4110 O O . LEU A 1 523 ? -7.994 -14.382 10.391 1.00 87.69 523 LEU A O 1
ATOM 4114 N N . ASP A 1 524 ? -7.568 -16.576 10.298 1.00 89.94 524 ASP A N 1
ATOM 4115 C CA . ASP A 1 524 ? -8.871 -16.931 9.706 1.00 89.94 524 ASP A CA 1
ATOM 4116 C C . ASP A 1 524 ? -10.016 -16.731 10.720 1.00 89.94 524 ASP A C 1
ATOM 4118 O O . ASP A 1 524 ? -11.128 -16.329 10.376 1.00 89.94 524 ASP A O 1
ATOM 4122 N N . VAL A 1 525 ? -9.730 -16.945 12.010 1.00 93.06 525 VAL A N 1
ATOM 4123 C CA . VAL A 1 525 ? -10.674 -16.675 13.110 1.00 93.06 525 VAL A CA 1
ATOM 4124 C C . VAL A 1 525 ? -10.846 -15.166 13.313 1.00 93.06 525 VAL A C 1
ATOM 4126 O O . VAL A 1 525 ? -11.954 -14.688 13.552 1.00 93.06 525 VAL A O 1
ATOM 4129 N N . CYS A 1 526 ? -9.760 -14.407 13.162 1.00 94.75 526 CYS A N 1
ATOM 4130 C CA . CYS A 1 526 ? -9.772 -12.946 13.163 1.00 94.75 526 CYS A CA 1
ATOM 4131 C C . CYS A 1 526 ? -10.569 -12.382 11.972 1.00 94.75 526 CYS A C 1
ATOM 4133 O O . CYS A 1 526 ? -11.404 -11.498 12.164 1.00 94.75 526 CYS A O 1
ATOM 4135 N N . TYR A 1 527 ? -10.388 -12.943 10.771 1.00 95.44 527 TYR A N 1
ATOM 4136 C CA . TYR A 1 527 ? -11.176 -12.620 9.577 1.00 95.44 527 TYR A CA 1
ATOM 4137 C C . TYR A 1 527 ? -12.675 -12.792 9.836 1.00 95.44 527 TYR A C 1
ATOM 4139 O O . TYR A 1 527 ? -13.438 -11.868 9.581 1.00 95.44 527 TYR A O 1
ATOM 4147 N N . ALA A 1 528 ? -13.099 -13.915 10.425 1.00 96.06 528 ALA A N 1
ATOM 4148 C CA . ALA A 1 528 ? -14.513 -14.181 10.709 1.00 96.06 528 ALA A CA 1
ATOM 4149 C C . ALA A 1 528 ? -15.165 -13.177 11.690 1.00 96.06 528 ALA A C 1
ATOM 4151 O O . ALA A 1 528 ? -16.388 -13.021 11.687 1.00 96.06 528 ALA A O 1
ATOM 4152 N N . PHE A 1 529 ? -14.385 -12.479 12.527 1.00 96.69 529 PHE A N 1
ATOM 4153 C CA . PHE A 1 529 ? -14.887 -11.349 13.322 1.00 96.69 529 PHE A CA 1
ATOM 4154 C C . PHE A 1 529 ? -14.971 -10.060 12.490 1.00 96.69 529 PHE A C 1
ATOM 4156 O O . PHE A 1 529 ? -16.001 -9.389 12.511 1.00 96.69 529 PHE A O 1
ATOM 4163 N N . VAL A 1 530 ? -13.934 -9.746 11.705 1.00 96.88 530 VAL A N 1
ATOM 4164 C CA . VAL A 1 530 ? -13.900 -8.562 10.820 1.00 96.88 530 VAL A CA 1
ATOM 4165 C C . VAL A 1 530 ? -14.963 -8.642 9.704 1.00 96.88 530 VAL A C 1
ATOM 4167 O O . VAL A 1 530 ? -15.495 -7.623 9.260 1.00 96.88 530 VAL A O 1
ATOM 4170 N N . GLU A 1 531 ? -15.338 -9.852 9.291 1.00 96.12 531 GLU A N 1
ATOM 4171 C CA . GLU A 1 531 ? -16.486 -10.130 8.425 1.00 96.12 531 GLU A CA 1
ATOM 4172 C C . GLU A 1 531 ? -17.812 -9.863 9.148 1.00 96.12 531 GLU A C 1
ATOM 4174 O O . GLU A 1 531 ? -18.655 -9.127 8.634 1.00 96.12 531 GLU A O 1
ATOM 4179 N N . ARG A 1 532 ? -17.980 -10.381 10.375 1.00 94.69 532 ARG A N 1
ATOM 4180 C CA . ARG A 1 532 ? -19.209 -10.225 11.174 1.00 94.69 532 ARG A CA 1
ATOM 4181 C C . ARG A 1 532 ? -19.545 -8.775 11.520 1.00 94.69 532 ARG A C 1
ATOM 4183 O O . ARG A 1 532 ? -20.725 -8.451 11.609 1.00 94.69 532 ARG A O 1
ATOM 4190 N N . ILE A 1 533 ? -18.549 -7.905 11.694 1.00 95.06 533 ILE A N 1
ATOM 4191 C CA . ILE A 1 533 ? -18.785 -6.466 11.908 1.00 95.06 533 ILE A CA 1
ATOM 4192 C C . ILE A 1 533 ? -19.143 -5.704 10.619 1.00 95.06 533 ILE A C 1
ATOM 4194 O O . ILE A 1 533 ? -19.384 -4.505 10.681 1.00 95.06 533 ILE A O 1
ATOM 4198 N N . GLY A 1 534 ? -19.168 -6.366 9.455 1.00 95.06 534 GLY A N 1
ATOM 4199 C CA . GLY A 1 534 ? -19.519 -5.774 8.158 1.00 95.06 534 GLY A CA 1
ATOM 4200 C C . GLY A 1 534 ? -18.355 -5.132 7.392 1.00 95.06 534 GLY A C 1
ATOM 4201 O O . GLY A 1 534 ? -18.535 -4.722 6.243 1.00 95.06 534 GLY A O 1
ATOM 4202 N N . LEU A 1 535 ? -17.147 -5.078 7.967 1.00 96.75 535 LEU A N 1
ATOM 4203 C CA . LEU A 1 535 ? -16.014 -4.377 7.354 1.00 96.75 535 LEU A CA 1
ATOM 4204 C C . LEU A 1 535 ? -15.529 -5.064 6.066 1.00 96.75 535 LEU A C 1
ATOM 4206 O O . LEU A 1 535 ? -15.236 -4.376 5.091 1.00 96.75 535 LEU A O 1
ATOM 4210 N N . VAL A 1 536 ? -15.496 -6.404 6.024 1.00 96.56 536 VAL A N 1
ATOM 4211 C CA . VAL A 1 536 ? -15.113 -7.166 4.812 1.00 96.56 536 VAL A CA 1
ATOM 4212 C C . VAL A 1 536 ? -16.035 -6.848 3.631 1.00 96.56 536 VAL A C 1
ATOM 4214 O O . VAL A 1 536 ? -15.540 -6.569 2.539 1.00 96.56 536 VAL A O 1
ATOM 4217 N N . TRP A 1 537 ? -17.354 -6.827 3.857 1.00 96.31 537 TRP A N 1
ATOM 4218 C CA . TRP A 1 537 ? -18.341 -6.453 2.837 1.00 96.31 537 TRP A CA 1
ATOM 4219 C C . TRP A 1 537 ? -18.078 -5.040 2.306 1.00 96.31 537 TRP A C 1
ATOM 4221 O O . TRP A 1 537 ? -18.040 -4.840 1.094 1.00 96.31 537 TRP A O 1
ATOM 4231 N N . TYR A 1 538 ? -17.829 -4.070 3.192 1.00 96.81 538 TYR A N 1
ATOM 4232 C CA . TYR A 1 538 ? -17.589 -2.693 2.765 1.00 96.81 538 TYR A CA 1
ATOM 4233 C C . TYR A 1 538 ? -16.270 -2.541 1.991 1.00 96.81 538 TYR A C 1
ATOM 4235 O O . TYR A 1 538 ? -16.235 -1.835 0.987 1.00 96.81 538 TYR A O 1
ATOM 4243 N N . ILE A 1 539 ? -15.201 -3.252 2.375 1.00 96.38 539 ILE A N 1
ATOM 4244 C CA . ILE A 1 539 ? -13.942 -3.281 1.607 1.00 96.38 539 ILE A CA 1
ATOM 4245 C C . ILE A 1 539 ? -14.180 -3.850 0.202 1.00 96.38 539 ILE A C 1
ATOM 4247 O O . ILE A 1 539 ? -13.759 -3.242 -0.781 1.00 96.38 539 ILE A O 1
ATOM 4251 N N . GLN A 1 540 ? -14.872 -4.990 0.098 1.00 95.06 540 GLN A N 1
ATOM 4252 C CA . GLN A 1 540 ? -15.213 -5.607 -1.188 1.00 95.06 540 GLN A CA 1
ATOM 4253 C C . GLN A 1 540 ? -16.044 -4.655 -2.053 1.00 95.06 540 GLN A C 1
ATOM 4255 O O . GLN A 1 540 ? -15.699 -4.432 -3.213 1.00 95.06 540 GLN A O 1
ATOM 4260 N N . ARG A 1 541 ? -17.078 -4.025 -1.475 1.00 94.94 541 ARG A N 1
ATOM 4261 C CA . ARG A 1 541 ? -17.903 -3.018 -2.150 1.00 94.94 541 ARG A CA 1
ATOM 4262 C C . ARG A 1 541 ? -17.053 -1.865 -2.684 1.00 94.94 541 ARG A C 1
ATOM 4264 O O . ARG A 1 541 ? -17.159 -1.521 -3.856 1.00 94.94 541 ARG A O 1
ATOM 4271 N N . VAL A 1 542 ? -16.188 -1.283 -1.854 1.00 95.31 542 VAL A N 1
ATOM 4272 C CA . VAL A 1 542 ? -15.364 -0.129 -2.240 1.00 95.31 542 VAL A CA 1
ATOM 4273 C C . VAL A 1 542 ? -14.449 -0.448 -3.428 1.00 95.31 542 VAL A C 1
ATOM 4275 O O . VAL A 1 542 ? -14.283 0.409 -4.297 1.00 95.31 542 VAL A O 1
ATOM 4278 N N . ILE A 1 543 ? -13.902 -1.667 -3.514 1.00 94.25 543 ILE A N 1
ATOM 4279 C CA . ILE A 1 543 ? -13.080 -2.082 -4.662 1.00 94.25 543 ILE A CA 1
ATOM 4280 C C . ILE A 1 543 ? -13.948 -2.407 -5.891 1.00 94.25 543 ILE A C 1
ATOM 4282 O O . ILE A 1 543 ? -13.595 -2.006 -6.998 1.00 94.25 543 ILE A O 1
ATOM 4286 N N . ALA A 1 544 ? -15.066 -3.118 -5.717 1.00 93.06 544 ALA A N 1
ATOM 4287 C CA . ALA A 1 544 ? -15.926 -3.572 -6.814 1.00 93.06 544 ALA A CA 1
ATOM 4288 C C . ALA A 1 544 ? -16.713 -2.430 -7.488 1.00 93.06 544 ALA A C 1
ATOM 4290 O O . ALA A 1 544 ? -16.747 -2.356 -8.716 1.00 93.06 544 ALA A O 1
ATOM 4291 N N . ASP A 1 545 ? -17.287 -1.519 -6.698 1.00 94.25 545 ASP A N 1
ATOM 4292 C CA . ASP A 1 545 ? -18.048 -0.354 -7.175 1.00 94.25 545 ASP A CA 1
ATOM 4293 C C . ASP A 1 545 ? -17.134 0.841 -7.527 1.00 94.25 545 ASP A C 1
ATOM 4295 O O . ASP A 1 545 ? -17.600 1.851 -8.057 1.00 94.25 545 ASP A O 1
ATOM 4299 N N . GLY A 1 546 ? -15.835 0.768 -7.205 1.00 92.56 546 GLY A N 1
ATOM 4300 C CA . GLY A 1 546 ? -14.870 1.851 -7.431 1.00 92.56 546 GLY A CA 1
ATOM 4301 C C . GLY A 1 546 ? -15.116 3.100 -6.572 1.00 92.56 546 GLY A C 1
ATOM 4302 O O . GLY A 1 546 ? -14.892 4.221 -7.034 1.00 92.56 546 GLY A O 1
ATOM 4303 N N . VAL A 1 547 ? -15.602 2.926 -5.336 1.00 94.94 547 VAL A N 1
ATOM 4304 C CA . VAL A 1 547 ? -16.000 4.028 -4.440 1.00 94.94 547 VAL A CA 1
ATOM 4305 C C . VAL A 1 547 ? -14.809 4.941 -4.146 1.00 94.94 547 VAL A C 1
ATOM 4307 O O . VAL A 1 547 ? -13.747 4.503 -3.698 1.00 94.94 547 VAL A O 1
ATOM 4310 N N . ASN A 1 548 ? -14.985 6.247 -4.353 1.00 93.88 548 ASN A N 1
ATOM 4311 C CA . ASN A 1 548 ? -13.908 7.211 -4.170 1.00 93.88 548 ASN A CA 1
ATOM 4312 C C . ASN A 1 548 ? -13.604 7.449 -2.679 1.00 93.88 548 ASN A C 1
ATOM 4314 O O . ASN A 1 548 ? -14.275 8.230 -2.002 1.00 93.88 548 ASN A O 1
ATOM 4318 N N . VAL A 1 549 ? -12.553 6.794 -2.185 1.00 95.12 549 VAL A N 1
ATOM 4319 C CA . VAL A 1 549 ? -12.025 6.933 -0.816 1.00 95.12 549 VAL A CA 1
ATOM 4320 C C . VAL A 1 549 ? -11.134 8.162 -0.603 1.00 95.12 549 VAL A C 1
ATOM 4322 O O . VAL A 1 549 ? -10.757 8.455 0.531 1.00 95.12 549 VAL A O 1
ATOM 4325 N N . VAL A 1 550 ? -10.777 8.910 -1.654 1.00 93.94 550 VAL A N 1
ATOM 4326 C CA . VAL A 1 550 ? -9.841 10.038 -1.534 1.00 93.94 550 VAL A CA 1
ATOM 4327 C C . VAL A 1 550 ? -10.468 11.160 -0.704 1.00 93.94 550 VAL A C 1
ATOM 4329 O O . VAL A 1 550 ? -11.447 11.776 -1.110 1.00 93.94 550 VAL A O 1
ATOM 4332 N N . HIS A 1 551 ? -9.868 11.469 0.448 1.00 93.56 551 HIS A N 1
ATOM 4333 C CA . HIS A 1 551 ? -10.333 12.541 1.332 1.00 93.56 551 HIS A CA 1
ATOM 4334 C C . HIS A 1 551 ? -10.485 13.883 0.571 1.00 93.56 551 HIS A C 1
ATOM 4336 O O . HIS A 1 551 ? -9.515 14.309 -0.070 1.00 93.56 551 HIS A O 1
ATOM 4342 N N . PRO A 1 552 ? -11.629 14.601 0.659 1.00 94.19 552 PRO A N 1
ATOM 4343 C CA . PRO A 1 552 ? -11.948 15.753 -0.198 1.00 94.19 552 PRO A CA 1
ATOM 4344 C C . PRO A 1 552 ? -10.875 16.845 -0.276 1.00 94.19 552 PRO A C 1
ATOM 4346 O O . PRO A 1 552 ? -10.590 17.363 -1.355 1.00 94.19 552 PRO A O 1
ATOM 4349 N N . ARG A 1 553 ? -10.184 17.144 0.833 1.00 93.25 553 ARG A N 1
ATOM 4350 C CA . ARG A 1 553 ? -9.025 18.061 0.836 1.00 93.25 553 ARG A CA 1
ATOM 4351 C C . ARG A 1 553 ? -7.965 17.692 -0.210 1.00 93.25 553 ARG A C 1
ATOM 4353 O O . ARG A 1 553 ? -7.421 18.584 -0.854 1.00 93.25 553 ARG A O 1
ATOM 4360 N N . ASN A 1 554 ? -7.682 16.405 -0.393 1.00 91.94 554 ASN A N 1
ATOM 4361 C CA . ASN A 1 554 ? -6.666 15.924 -1.328 1.00 91.94 554 ASN A CA 1
ATOM 4362 C C . ASN A 1 554 ? -7.169 16.000 -2.779 1.00 91.94 554 ASN A C 1
ATOM 4364 O O . ASN A 1 554 ? -6.379 16.283 -3.679 1.00 91.94 554 ASN A O 1
ATOM 4368 N N . ILE A 1 555 ? -8.476 15.817 -3.010 1.00 91.75 555 ILE A N 1
ATOM 4369 C CA . ILE A 1 555 ? -9.114 16.062 -4.314 1.00 91.75 555 ILE A CA 1
ATOM 4370 C C . ILE A 1 555 ? -8.963 17.546 -4.676 1.00 91.75 555 ILE A C 1
ATOM 4372 O O . ILE A 1 555 ? -8.343 17.870 -5.689 1.00 91.75 555 ILE A O 1
ATOM 4376 N N . ALA A 1 556 ? -9.413 18.449 -3.798 1.00 92.00 556 ALA A N 1
ATOM 4377 C CA . ALA A 1 556 ? -9.322 19.895 -3.998 1.00 92.00 556 ALA A CA 1
ATOM 4378 C C . ALA A 1 556 ? -7.871 20.374 -4.216 1.00 92.00 556 ALA A C 1
ATOM 4380 O O . ALA A 1 556 ? -7.608 21.209 -5.079 1.00 92.00 556 ALA A O 1
ATOM 4381 N N . GLN A 1 557 ? -6.901 19.820 -3.475 1.00 91.69 557 GLN A N 1
ATOM 4382 C CA . GLN A 1 557 ? -5.479 20.130 -3.666 1.00 91.69 557 GLN A CA 1
ATOM 4383 C C . GLN A 1 557 ? -4.944 19.644 -5.019 1.00 91.69 557 GLN A C 1
ATOM 4385 O O . GLN A 1 557 ? -4.172 20.363 -5.654 1.00 91.69 557 GLN A O 1
ATOM 4390 N N . ASN A 1 558 ? -5.360 18.464 -5.489 1.00 90.00 558 ASN A N 1
ATOM 4391 C CA . ASN A 1 558 ? -4.964 17.960 -6.804 1.00 90.00 558 ASN A CA 1
ATOM 4392 C C . ASN A 1 558 ? -5.587 18.768 -7.957 1.00 90.00 558 ASN A C 1
ATOM 4394 O O . ASN A 1 558 ? -4.905 18.981 -8.953 1.00 90.00 558 ASN A O 1
ATOM 4398 N N . MET A 1 559 ? -6.810 19.292 -7.815 1.00 90.50 559 MET A N 1
ATOM 4399 C CA . MET A 1 559 ? -7.452 20.148 -8.834 1.00 90.50 559 MET A CA 1
ATOM 4400 C C . MET A 1 559 ? -6.721 21.480 -9.085 1.00 90.50 559 MET A C 1
ATOM 4402 O O . MET A 1 559 ? -6.859 22.064 -10.155 1.00 90.50 559 MET A O 1
ATOM 4406 N N . VAL A 1 560 ? -5.937 21.966 -8.117 1.00 89.94 560 VAL A N 1
ATOM 4407 C CA . VAL A 1 560 ? -5.167 23.226 -8.213 1.00 89.94 560 VAL A CA 1
ATOM 4408 C C . VAL A 1 560 ? -3.687 22.968 -8.572 1.00 89.94 560 VAL A C 1
ATOM 4410 O O . VAL A 1 560 ? -2.919 23.892 -8.854 1.00 89.94 560 VAL A O 1
ATOM 4413 N N . LYS A 1 561 ? -3.260 21.700 -8.592 1.00 86.94 561 LYS A N 1
ATOM 4414 C CA . LYS A 1 561 ? -1.864 21.274 -8.749 1.00 86.94 561 LYS A CA 1
ATOM 4415 C C . LYS A 1 561 ? -1.291 21.689 -10.109 1.00 86.94 561 LYS A C 1
ATOM 4417 O O . LYS A 1 561 ? -1.724 21.215 -11.150 1.00 86.94 561 LYS A O 1
ATOM 4422 N N . GLY A 1 562 ? -0.276 22.553 -10.081 1.00 80.81 562 GLY A N 1
ATOM 4423 C CA . GLY A 1 562 ? 0.373 23.106 -11.278 1.00 80.81 562 GLY A CA 1
ATOM 4424 C C . GLY A 1 562 ? -0.178 24.463 -11.733 1.00 80.81 562 GLY A C 1
ATOM 4425 O O . GLY A 1 562 ? 0.527 25.174 -12.439 1.00 80.81 562 GLY A O 1
ATOM 4426 N N . ALA A 1 563 ? -1.368 24.864 -11.272 1.00 81.44 563 ALA A N 1
ATOM 4427 C CA . ALA A 1 563 ? -1.953 26.184 -11.533 1.00 81.44 563 ALA A CA 1
ATOM 4428 C C . ALA A 1 563 ? -1.961 27.108 -10.293 1.00 81.44 563 ALA A C 1
ATOM 4430 O O . ALA A 1 563 ? -2.226 28.308 -10.391 1.00 81.44 563 ALA A O 1
ATOM 4431 N N . GLY A 1 564 ? -1.658 26.579 -9.105 1.00 83.69 564 GLY A N 1
ATOM 4432 C CA . GLY A 1 564 ? -1.575 27.383 -7.893 1.00 83.69 564 GLY A CA 1
ATOM 4433 C C . GLY A 1 564 ? -1.307 26.600 -6.614 1.00 83.69 564 GLY A C 1
ATOM 4434 O O . GLY A 1 564 ? -0.930 25.428 -6.636 1.00 83.69 564 GLY A O 1
ATOM 4435 N N . THR A 1 565 ? -1.574 27.262 -5.488 1.00 88.19 565 THR A N 1
ATOM 4436 C CA . THR A 1 565 ? -1.545 26.666 -4.146 1.00 88.19 565 THR A CA 1
ATOM 4437 C C . THR A 1 565 ? -2.891 26.864 -3.457 1.00 88.19 565 THR A C 1
ATOM 4439 O O . THR A 1 565 ? -3.338 28.001 -3.288 1.00 88.19 565 THR A O 1
ATOM 4442 N N . LEU A 1 566 ? -3.500 25.760 -3.013 1.00 91.00 566 LEU A N 1
ATOM 4443 C CA . LEU A 1 566 ? -4.692 25.736 -2.162 1.00 91.00 566 LEU A CA 1
ATOM 4444 C C . LEU A 1 566 ? -4.300 25.609 -0.680 1.00 91.00 566 LEU A C 1
ATOM 4446 O O . LEU A 1 566 ? -3.578 24.686 -0.298 1.00 91.00 566 LEU A O 1
ATOM 4450 N N . VAL A 1 567 ? -4.814 26.509 0.160 1.00 92.88 567 VAL A N 1
ATOM 4451 C CA . VAL A 1 567 ? -4.586 26.533 1.613 1.00 92.88 567 VAL A CA 1
ATOM 4452 C C . VAL A 1 567 ? -5.918 26.564 2.359 1.00 92.88 567 VAL A C 1
ATOM 4454 O O . VAL A 1 567 ? -6.747 27.437 2.118 1.00 92.88 567 VAL A O 1
ATOM 4457 N N . PHE A 1 568 ? -6.082 25.654 3.319 1.00 93.62 568 PHE A N 1
ATOM 4458 C CA . PHE A 1 568 ? -7.210 25.630 4.249 1.00 93.62 568 PHE A CA 1
ATOM 4459 C C . PHE A 1 568 ? -6.846 26.375 5.539 1.00 93.62 568 PHE A C 1
ATOM 4461 O O . PHE A 1 568 ? -5.854 26.044 6.192 1.00 93.62 568 PHE A O 1
ATOM 4468 N N . LYS A 1 569 ? -7.636 27.382 5.926 1.00 93.38 569 LYS A N 1
ATOM 4469 C CA . LYS A 1 569 ? -7.469 28.116 7.192 1.00 93.38 569 LYS A CA 1
ATOM 4470 C C . LYS A 1 569 ? -8.598 27.765 8.148 1.00 93.38 569 LYS A C 1
ATOM 4472 O O . LYS A 1 569 ? -9.746 28.100 7.887 1.00 93.38 569 LYS A O 1
ATOM 4477 N N . ARG A 1 570 ? -8.273 27.118 9.269 1.00 94.06 570 ARG A N 1
ATOM 4478 C CA . ARG A 1 570 ? -9.221 26.775 10.345 1.00 94.06 570 ARG A CA 1
ATOM 4479 C C . ARG A 1 570 ? -9.151 27.803 11.475 1.00 94.06 570 ARG A C 1
ATOM 4481 O O . ARG A 1 570 ? -8.058 28.219 11.855 1.00 94.06 570 ARG A O 1
ATOM 4488 N N . LYS A 1 571 ? -10.297 28.170 12.052 1.00 92.94 571 LYS A N 1
ATOM 4489 C CA . LYS A 1 571 ? -10.403 29.042 13.231 1.00 92.94 571 LYS A CA 1
ATOM 4490 C C . LYS A 1 571 ? -11.509 28.540 14.166 1.00 92.94 571 LYS A C 1
ATOM 4492 O O . LYS A 1 571 ? -12.641 28.352 13.732 1.00 92.94 571 LYS A O 1
ATOM 4497 N N . ARG A 1 572 ? -11.190 28.363 15.452 1.00 92.00 572 ARG A N 1
ATOM 4498 C CA . ARG A 1 572 ? -12.188 28.182 16.522 1.00 92.00 572 ARG A CA 1
ATOM 4499 C C . ARG A 1 572 ? -12.851 29.532 16.807 1.00 92.00 572 ARG A C 1
ATOM 4501 O O . ARG A 1 572 ? -12.160 30.546 16.909 1.00 92.00 572 ARG A O 1
ATOM 4508 N N . VAL A 1 573 ? -14.174 29.542 16.906 1.00 89.38 573 VAL A N 1
ATOM 4509 C CA . VAL A 1 573 ? -15.004 30.725 17.152 1.00 89.38 573 VAL A CA 1
ATOM 4510 C C . VAL A 1 573 ? -15.901 30.427 18.344 1.00 89.38 573 VAL A C 1
ATOM 4512 O O . VAL A 1 573 ? -16.719 29.511 18.303 1.00 89.38 573 VAL A O 1
ATOM 4515 N N . GLU A 1 574 ? -15.735 31.192 19.416 1.00 86.12 574 GLU A N 1
ATOM 4516 C CA . GLU A 1 574 ? -16.530 31.046 20.634 1.00 86.12 574 GLU A CA 1
ATOM 4517 C C . GLU A 1 574 ? -17.623 32.111 20.641 1.00 86.12 574 GLU A C 1
ATOM 4519 O O . GLU A 1 574 ? -17.339 33.304 20.539 1.00 86.12 574 GLU A O 1
ATOM 4524 N N . SER A 1 575 ? -18.878 31.670 20.715 1.00 76.69 575 SER A N 1
ATOM 4525 C CA . SER A 1 575 ? -20.054 32.538 20.702 1.00 76.69 575 SER A CA 1
ATOM 4526 C C . SER A 1 575 ? -21.103 31.973 21.652 1.00 76.69 575 SER A C 1
ATOM 4528 O O . SER A 1 575 ? -21.384 30.776 21.629 1.00 76.69 575 SER A O 1
ATOM 4530 N N . GLY A 1 576 ? -21.639 32.805 22.549 1.00 68.88 576 GLY A N 1
ATOM 4531 C CA . GLY A 1 576 ? -22.638 32.377 23.540 1.00 68.88 576 GLY A CA 1
ATOM 4532 C C . GLY A 1 576 ? -22.184 31.257 24.494 1.00 68.88 576 GLY A C 1
ATOM 4533 O O . GLY A 1 576 ? -23.028 30.581 25.068 1.00 68.88 576 GLY A O 1
ATOM 4534 N N . GLY A 1 577 ? -20.873 31.028 24.643 1.00 73.31 577 GLY A N 1
ATOM 4535 C CA . GLY A 1 577 ? -20.313 29.917 25.427 1.00 73.31 577 GLY A CA 1
ATOM 4536 C C . GLY A 1 577 ? -20.164 28.592 24.664 1.00 73.31 577 GLY A C 1
ATOM 4537 O O . GLY A 1 577 ? -19.579 27.656 25.202 1.00 73.31 577 GLY A O 1
ATOM 4538 N N . VAL A 1 578 ? -20.621 28.509 23.410 1.00 76.69 578 VAL A N 1
ATOM 4539 C CA . VAL A 1 578 ? -20.399 27.346 22.537 1.00 76.69 578 VAL A CA 1
ATOM 4540 C C . VAL A 1 578 ? -19.179 27.598 21.649 1.00 76.69 578 VAL A C 1
ATOM 4542 O O . VAL A 1 578 ? -19.064 28.638 20.995 1.00 76.69 578 VAL A O 1
ATOM 4545 N N . ALA A 1 579 ? -18.257 26.635 21.616 1.00 85.69 579 ALA A N 1
ATOM 4546 C CA . ALA A 1 579 ? -17.126 26.638 20.697 1.00 85.69 579 ALA A CA 1
ATOM 4547 C C . ALA A 1 579 ? -17.529 25.986 19.367 1.00 85.69 579 ALA A C 1
ATOM 4549 O O . ALA A 1 579 ? -17.816 24.792 19.315 1.00 85.69 579 ALA A O 1
ATOM 4550 N N . THR A 1 580 ? -17.516 26.776 18.298 1.00 91.75 580 THR A N 1
ATOM 4551 C CA . THR A 1 580 ? -17.757 26.341 16.915 1.00 91.75 580 THR A CA 1
ATOM 4552 C C . THR A 1 580 ? -16.488 26.498 16.079 1.00 91.75 580 THR A C 1
ATOM 4554 O O . THR A 1 580 ? -15.499 27.093 16.521 1.00 91.75 580 THR A O 1
ATOM 4557 N N . TYR A 1 581 ? -16.497 25.970 14.859 1.00 93.00 581 TYR A N 1
ATOM 4558 C CA . TYR A 1 581 ? -15.378 26.045 13.930 1.00 93.00 581 TYR A CA 1
ATOM 4559 C C . TYR A 1 581 ? -15.781 26.688 12.603 1.00 93.00 581 TYR A C 1
ATOM 4561 O O . TYR A 1 581 ? -16.849 26.438 12.045 1.00 93.00 581 TYR A O 1
ATOM 4569 N N . ARG A 1 582 ? -14.870 27.523 12.105 1.00 94.44 582 ARG A N 1
ATOM 4570 C CA . ARG A 1 582 ? -14.887 28.167 10.793 1.00 94.44 582 ARG A CA 1
ATOM 4571 C C . ARG A 1 582 ? -13.709 27.640 9.987 1.00 94.44 582 ARG A C 1
ATOM 4573 O O . ARG A 1 582 ? -12.596 27.566 10.519 1.00 94.44 582 ARG A O 1
ATOM 4580 N N . CYS A 1 583 ? -13.915 27.326 8.714 1.00 96.12 583 CYS A N 1
ATOM 4581 C CA . CYS A 1 583 ? -12.819 27.060 7.791 1.00 96.12 583 CYS A CA 1
ATOM 4582 C C . CYS A 1 583 ? -13.043 27.758 6.451 1.00 96.12 583 CYS A C 1
ATOM 4584 O O . CYS A 1 583 ? -14.171 27.815 5.968 1.00 96.12 583 CYS A O 1
ATOM 4586 N N . SER A 1 584 ? -11.973 28.288 5.857 1.00 95.69 584 SER A N 1
ATOM 4587 C CA . SER A 1 584 ? -11.991 28.797 4.487 1.00 95.69 584 SER A CA 1
ATOM 4588 C C . SER A 1 584 ? -10.903 28.173 3.617 1.00 95.69 584 SER A C 1
ATOM 4590 O O . SER A 1 584 ? -9.807 27.851 4.088 1.00 95.69 584 SER A O 1
ATOM 4592 N N . ALA A 1 585 ? -11.236 27.985 2.341 1.00 95.50 585 ALA A N 1
ATOM 4593 C CA . ALA A 1 585 ? -10.376 27.451 1.297 1.00 95.50 585 ALA A CA 1
ATOM 4594 C C . ALA A 1 585 ? -9.887 28.602 0.410 1.00 95.50 585 ALA A C 1
ATOM 4596 O O . ALA A 1 585 ? -10.685 29.352 -0.157 1.00 95.50 585 ALA A O 1
ATOM 4597 N N . ILE A 1 586 ? -8.566 28.758 0.310 1.00 94.25 586 ILE A N 1
ATOM 4598 C CA . ILE A 1 586 ? -7.926 29.910 -0.331 1.00 94.25 586 ILE A CA 1
ATOM 4599 C C . ILE A 1 586 ? -6.986 29.428 -1.436 1.00 94.25 586 ILE A C 1
ATOM 4601 O O . ILE A 1 586 ? -5.997 28.753 -1.151 1.00 94.25 586 ILE A O 1
ATOM 4605 N N . VAL A 1 587 ? -7.260 29.821 -2.680 1.00 92.81 587 VAL A N 1
ATOM 4606 C CA . VAL A 1 587 ? -6.429 29.542 -3.861 1.00 92.81 587 VAL A CA 1
ATOM 4607 C C . VAL A 1 587 ? -5.730 30.820 -4.298 1.00 92.81 587 VAL A C 1
ATOM 4609 O O . VAL A 1 587 ? -6.375 31.840 -4.514 1.00 92.81 587 VAL A O 1
ATOM 4612 N N . ASN A 1 588 ? -4.401 30.788 -4.429 1.00 87.25 588 ASN A N 1
ATOM 4613 C CA . ASN A 1 588 ? -3.600 31.915 -4.939 1.00 87.25 588 ASN A CA 1
ATOM 4614 C C . ASN A 1 588 ? -3.883 33.271 -4.240 1.00 87.25 588 ASN A C 1
ATOM 4616 O O . ASN A 1 588 ? -3.727 34.334 -4.836 1.00 87.25 588 ASN A O 1
ATOM 4620 N N . LYS A 1 589 ? -4.216 33.217 -2.936 1.00 86.62 589 LYS A N 1
ATOM 4621 C CA . LYS A 1 589 ? -4.645 34.315 -2.031 1.00 86.62 589 LYS A CA 1
ATOM 4622 C C . LYS A 1 589 ? -6.120 34.749 -2.127 1.00 86.62 589 LYS A C 1
ATOM 4624 O O . LYS A 1 589 ? -6.546 35.506 -1.259 1.00 86.62 589 LYS A O 1
ATOM 4629 N N . THR A 1 590 ? -6.901 34.239 -3.076 1.00 89.62 590 THR A N 1
ATOM 4630 C CA . THR A 1 590 ? -8.358 34.448 -3.165 1.00 89.62 590 THR A CA 1
ATOM 4631 C C . THR A 1 590 ? -9.097 33.393 -2.341 1.00 89.62 590 THR A C 1
ATOM 4633 O O . THR A 1 590 ? -8.816 32.204 -2.470 1.00 89.62 590 THR A O 1
ATOM 4636 N N . GLU A 1 591 ? -10.037 33.803 -1.491 1.00 94.19 591 GLU A N 1
ATOM 4637 C CA . GLU A 1 591 ? -10.935 32.881 -0.781 1.00 94.19 591 GLU A CA 1
ATOM 4638 C C . GLU A 1 591 ? -12.043 32.412 -1.737 1.00 94.19 591 GLU A C 1
ATOM 4640 O O . GLU A 1 591 ? -12.755 33.245 -2.291 1.00 94.19 591 GLU A O 1
ATOM 4645 N N . ILE A 1 592 ? -12.144 31.097 -1.968 1.00 94.69 592 ILE A N 1
ATOM 4646 C CA . ILE A 1 592 ? -13.091 30.490 -2.930 1.00 94.69 592 ILE A CA 1
ATOM 4647 C C . ILE A 1 592 ? -14.250 29.748 -2.253 1.00 94.69 592 ILE A C 1
ATOM 4649 O O . ILE A 1 592 ? -15.293 29.544 -2.864 1.00 94.69 592 ILE A O 1
ATOM 4653 N N . ALA A 1 593 ? -14.079 29.344 -0.993 1.00 95.44 593 ALA A N 1
ATOM 4654 C CA . ALA A 1 593 ? -15.122 28.717 -0.190 1.00 95.44 593 ALA A CA 1
ATOM 4655 C C . ALA A 1 593 ? -14.912 29.024 1.297 1.00 95.44 593 ALA A C 1
ATOM 4657 O O . ALA A 1 593 ? -13.778 29.163 1.766 1.00 95.44 593 ALA A O 1
ATOM 4658 N N . LEU A 1 594 ? -16.014 29.103 2.039 1.00 95.25 594 LEU A N 1
ATOM 4659 C CA . LEU A 1 594 ? -16.064 29.427 3.461 1.00 95.25 594 LEU A CA 1
ATOM 4660 C C . LEU A 1 594 ? -17.219 28.651 4.107 1.00 95.25 594 LEU A C 1
ATOM 4662 O O . LEU A 1 594 ? -18.339 28.690 3.608 1.00 95.25 594 LEU A O 1
ATOM 4666 N N . VAL A 1 595 ? -16.950 27.992 5.234 1.00 95.00 595 VAL A N 1
ATOM 4667 C CA . VAL A 1 595 ? -17.948 27.302 6.065 1.00 95.00 595 VAL A CA 1
ATOM 4668 C C . VAL A 1 595 ? -17.797 27.748 7.521 1.00 95.00 595 VAL A C 1
ATOM 4670 O O . VAL A 1 595 ? -16.681 27.939 8.014 1.00 95.00 595 VAL A O 1
ATOM 4673 N N . GLU A 1 596 ? -18.923 27.925 8.214 1.00 93.06 596 GLU A N 1
ATOM 4674 C CA . GLU A 1 596 ? -19.009 28.380 9.608 1.00 93.06 596 GLU A CA 1
ATOM 4675 C C . GLU A 1 596 ? -19.969 27.502 10.425 1.00 93.06 596 GLU A C 1
ATOM 4677 O O . GLU A 1 596 ? -20.808 26.802 9.866 1.00 93.06 596 GLU A O 1
ATOM 4682 N N . GLY A 1 597 ? -19.876 27.573 11.757 1.00 89.94 597 GLY A N 1
ATOM 4683 C CA . GLY A 1 597 ? -20.838 26.942 12.671 1.00 89.94 597 GLY A CA 1
ATOM 4684 C C . GLY A 1 597 ? -20.632 25.445 12.930 1.00 89.94 597 GLY A C 1
ATOM 4685 O O . GLY A 1 597 ? -21.405 24.865 13.687 1.00 89.94 597 GLY A O 1
ATOM 4686 N N . CYS A 1 598 ? -19.594 24.824 12.365 1.00 90.06 598 CYS A N 1
ATOM 4687 C CA . CYS A 1 598 ? -19.306 23.400 12.554 1.00 90.06 598 CYS A CA 1
ATOM 4688 C C . CYS A 1 598 ? -18.959 23.054 14.013 1.00 90.06 598 CYS A C 1
ATOM 4690 O O . CYS A 1 598 ? -18.340 23.845 14.732 1.00 90.06 598 CYS A O 1
ATOM 4692 N N . ALA A 1 599 ? -19.298 21.836 14.433 1.00 87.00 599 ALA A N 1
ATOM 4693 C CA . ALA A 1 599 ? -19.053 21.301 15.770 1.00 87.00 599 ALA A CA 1
ATOM 4694 C C . ALA A 1 599 ? -17.623 20.754 15.959 1.00 87.00 599 ALA A C 1
ATOM 4696 O O . ALA A 1 599 ? -17.197 20.515 17.094 1.00 87.00 599 ALA A O 1
ATOM 4697 N N . SER A 1 600 ? -16.869 20.548 14.872 1.00 89.38 600 SER A N 1
ATOM 4698 C CA . SER A 1 600 ? -15.460 20.140 14.915 1.00 89.38 600 SER A CA 1
ATOM 4699 C C . SER A 1 600 ? -14.602 20.837 13.848 1.00 89.38 600 SER A C 1
ATOM 4701 O O . SER A 1 600 ? -15.094 21.357 12.844 1.00 89.38 600 SER A O 1
ATOM 4703 N N . ALA A 1 601 ? -13.284 20.846 14.071 1.00 89.75 601 ALA A N 1
ATOM 4704 C CA . ALA A 1 601 ? -12.303 21.364 13.114 1.00 89.75 601 ALA A CA 1
ATOM 4705 C C . ALA A 1 601 ? -12.166 20.485 11.855 1.00 89.75 601 ALA A C 1
ATOM 4707 O O . ALA A 1 601 ? -11.721 20.975 10.819 1.00 89.75 601 ALA A O 1
ATOM 4708 N N . GLU A 1 602 ? -12.527 19.206 11.970 1.00 90.88 602 GLU A N 1
ATOM 4709 C CA . GLU A 1 602 ? -12.529 18.202 10.905 1.00 90.88 602 GLU A CA 1
ATOM 4710 C C . GLU A 1 602 ? -13.754 18.388 10.002 1.00 90.88 602 GLU A C 1
ATOM 4712 O O . GLU A 1 602 ? -13.604 18.575 8.800 1.00 90.88 602 GLU A O 1
ATOM 4717 N N . GLU A 1 603 ? -14.950 18.493 10.592 1.00 93.38 603 GLU A N 1
ATOM 4718 C CA . GLU A 1 603 ? -16.205 18.782 9.886 1.00 93.38 603 GLU A CA 1
ATOM 4719 C C . GLU A 1 603 ? -16.099 20.080 9.070 1.00 93.38 603 GLU A C 1
ATOM 4721 O O . GLU A 1 603 ? -16.491 20.121 7.905 1.00 93.38 603 GLU A O 1
ATOM 4726 N N . ALA A 1 604 ? -15.521 21.135 9.657 1.00 93.50 604 ALA A N 1
ATOM 4727 C CA . ALA A 1 604 ? -15.283 22.401 8.965 1.00 93.50 604 ALA A CA 1
ATOM 4728 C C . ALA A 1 604 ? -14.334 22.259 7.762 1.00 93.50 604 ALA A C 1
ATOM 4730 O O . ALA A 1 604 ? -14.526 22.936 6.753 1.00 93.50 604 ALA A O 1
ATOM 4731 N N . GLU A 1 605 ? -13.312 21.403 7.862 1.00 94.56 605 GLU A N 1
ATOM 4732 C CA . GLU A 1 605 ? -12.332 21.190 6.794 1.00 94.56 605 GLU A CA 1
ATOM 4733 C C . GLU A 1 605 ? -12.892 20.320 5.662 1.00 94.56 605 GLU A C 1
ATOM 4735 O O . GLU A 1 605 ? -12.704 20.661 4.496 1.00 94.56 605 GLU A O 1
ATOM 4740 N N . VAL A 1 606 ? -13.628 19.251 5.988 1.00 94.12 606 VAL A N 1
ATOM 4741 C CA . VAL A 1 606 ? -14.290 18.391 4.995 1.00 94.12 606 VAL A CA 1
ATOM 4742 C C . VAL A 1 606 ? -15.358 19.178 4.232 1.00 94.12 606 VAL A C 1
ATOM 4744 O O . VAL A 1 606 ? -15.310 19.221 3.004 1.00 94.12 606 VAL A O 1
ATOM 4747 N N . LYS A 1 607 ? -16.254 19.890 4.934 1.00 95.25 607 LYS A N 1
ATOM 4748 C CA . LYS A 1 607 ? -17.308 20.700 4.298 1.00 95.25 607 LYS A CA 1
ATOM 4749 C C . LYS A 1 607 ? -16.747 21.762 3.359 1.00 95.25 607 LYS A C 1
ATOM 4751 O O . LYS A 1 607 ? -17.201 21.883 2.225 1.00 95.25 607 LYS A O 1
ATOM 4756 N N . VAL A 1 608 ? -15.739 22.529 3.790 1.00 96.44 608 VAL A N 1
ATOM 4757 C CA . VAL A 1 608 ? -15.174 23.571 2.918 1.00 96.44 608 VAL A CA 1
ATOM 4758 C C . VAL A 1 608 ? -14.337 22.989 1.775 1.00 96.44 608 VAL A C 1
ATOM 4760 O O . VAL A 1 608 ? -14.207 23.635 0.738 1.00 96.44 608 VAL A O 1
ATOM 4763 N N . ALA A 1 609 ? -13.802 21.771 1.916 1.00 96.00 609 ALA A N 1
ATOM 4764 C CA . ALA A 1 609 ? -13.185 21.056 0.805 1.00 96.00 609 ALA A CA 1
ATOM 4765 C C . ALA A 1 609 ? -14.223 20.594 -0.232 1.00 96.00 609 ALA A C 1
ATOM 4767 O O . ALA A 1 609 ? -13.972 20.775 -1.420 1.00 96.00 609 ALA A O 1
ATOM 4768 N N . ASN A 1 610 ? -15.392 20.097 0.191 1.00 95.06 610 ASN A N 1
ATOM 4769 C CA . ASN A 1 610 ? -16.503 19.759 -0.709 1.00 95.06 610 ASN A CA 1
ATOM 4770 C C . ASN A 1 610 ? -16.949 20.989 -1.525 1.00 95.06 610 ASN A C 1
ATOM 4772 O O . ASN A 1 610 ? -16.893 20.968 -2.754 1.00 95.06 610 ASN A O 1
ATOM 4776 N N . VAL A 1 611 ? -17.246 22.112 -0.858 1.00 95.12 611 VAL A N 1
ATOM 4777 C CA . VAL A 1 611 ? -17.625 23.375 -1.530 1.00 95.12 611 VAL A CA 1
ATOM 4778 C C . VAL A 1 611 ? -16.497 23.913 -2.431 1.00 95.12 611 VAL A C 1
ATOM 4780 O O . VAL A 1 611 ? -16.756 24.476 -3.495 1.00 95.12 611 VAL A O 1
ATOM 4783 N N . ALA A 1 612 ? -15.226 23.715 -2.060 1.00 94.44 612 ALA A N 1
ATOM 4784 C CA . ALA A 1 612 ? -14.099 24.080 -2.919 1.00 94.44 612 ALA A CA 1
ATOM 4785 C C . ALA A 1 612 ? -14.010 23.207 -4.186 1.00 94.44 612 ALA A C 1
ATOM 4787 O O . ALA A 1 612 ? -13.688 23.742 -5.244 1.00 94.44 612 ALA A O 1
ATOM 4788 N N . ILE A 1 613 ? -14.313 21.904 -4.118 1.00 93.88 613 ILE A N 1
ATOM 4789 C CA . ILE A 1 613 ? -14.371 21.015 -5.295 1.00 93.88 613 ILE A CA 1
ATOM 4790 C C . ILE A 1 613 ? -15.474 21.476 -6.253 1.00 93.88 613 ILE A C 1
ATOM 4792 O O . ILE A 1 613 ? -15.222 21.602 -7.451 1.00 93.88 613 ILE A O 1
ATOM 4796 N N . GLU A 1 614 ? -16.667 21.788 -5.742 1.00 93.88 614 GLU A N 1
ATOM 4797 C CA . GLU A 1 614 ? -17.775 22.325 -6.545 1.00 93.88 614 GLU A CA 1
ATOM 4798 C C . GLU A 1 614 ? -17.372 23.630 -7.250 1.00 93.88 614 GLU A C 1
ATOM 4800 O O . GLU A 1 614 ? -17.481 23.745 -8.475 1.00 93.88 614 GLU A O 1
ATOM 4805 N N . HIS A 1 615 ? -16.808 24.588 -6.503 1.00 92.56 615 HIS A N 1
ATOM 4806 C CA . HIS A 1 615 ? -16.332 25.852 -7.065 1.00 92.56 615 HIS A CA 1
ATOM 4807 C C . HIS A 1 615 ? -15.246 25.638 -8.132 1.00 92.56 615 HIS A C 1
ATOM 4809 O O . HIS A 1 615 ? -15.286 26.289 -9.175 1.00 92.56 615 HIS A O 1
ATOM 4815 N N . LEU A 1 616 ? -14.269 24.758 -7.890 1.00 91.75 616 LEU A N 1
ATOM 4816 C CA . LEU A 1 616 ? -13.166 24.475 -8.818 1.00 91.75 616 LEU A CA 1
ATOM 4817 C C . LEU A 1 616 ? -13.617 23.693 -10.061 1.00 91.75 616 LEU A C 1
ATOM 4819 O O . LEU A 1 616 ? -12.992 23.813 -11.111 1.00 91.75 616 LEU A O 1
ATOM 4823 N N . THR A 1 617 ? -14.707 22.927 -9.961 1.00 91.31 617 THR A N 1
ATOM 4824 C CA . THR A 1 617 ? -15.326 22.227 -11.099 1.00 91.31 617 THR A CA 1
ATOM 4825 C C . THR A 1 617 ? -16.038 23.214 -12.027 1.00 91.31 617 THR A C 1
ATOM 4827 O O . THR A 1 617 ? -15.932 23.100 -13.246 1.00 91.31 617 THR A O 1
ATOM 4830 N N . LEU A 1 618 ? -16.723 24.214 -11.461 1.00 90.25 618 LEU A N 1
ATOM 4831 C CA . LEU A 1 618 ? -17.384 25.284 -12.220 1.00 90.25 618 LEU A CA 1
ATOM 4832 C C . LEU A 1 618 ? -16.402 26.352 -12.736 1.00 90.25 618 LEU A C 1
ATOM 4834 O O . LEU A 1 618 ? -16.625 26.932 -13.797 1.00 90.25 618 LEU A O 1
ATOM 4838 N N . HIS A 1 619 ? -15.314 26.602 -12.003 1.00 88.12 619 HIS A N 1
ATOM 4839 C CA . HIS A 1 619 ? -14.321 27.637 -12.305 1.00 88.12 619 HIS A CA 1
ATOM 4840 C C . HIS A 1 619 ? -12.888 27.070 -12.224 1.00 88.12 619 HIS A C 1
ATOM 4842 O O . HIS A 1 619 ? -12.200 27.272 -11.216 1.00 88.12 619 HIS A O 1
ATOM 4848 N N . PRO A 1 620 ? -12.416 26.359 -13.268 1.00 83.44 620 PRO A N 1
ATOM 4849 C CA . PRO A 1 620 ? -11.077 25.775 -13.286 1.00 83.44 620 PRO A CA 1
ATOM 4850 C C . PRO A 1 620 ? -9.968 26.829 -13.182 1.00 83.44 620 PRO A C 1
ATOM 4852 O O . PRO A 1 620 ? -10.008 27.871 -13.841 1.00 83.44 620 PRO A O 1
ATOM 4855 N N . VAL A 1 621 ? -8.935 26.537 -12.390 1.00 80.19 621 VAL A N 1
ATOM 4856 C CA . VAL A 1 621 ? -7.761 27.411 -12.250 1.00 80.19 621 VAL A CA 1
ATOM 4857 C C . VAL A 1 621 ? -6.844 27.194 -13.452 1.00 80.19 621 VAL A C 1
ATOM 4859 O O . VAL A 1 621 ? -6.137 26.193 -13.532 1.00 80.19 621 VAL A O 1
ATOM 4862 N N . ILE A 1 622 ? -6.864 28.126 -14.402 1.00 71.31 622 ILE A N 1
ATOM 4863 C CA . ILE A 1 622 ? -5.989 28.091 -15.580 1.00 71.31 622 ILE A CA 1
ATOM 4864 C C . ILE A 1 622 ? -4.579 28.543 -15.173 1.00 71.31 622 ILE A C 1
ATOM 4866 O O . ILE A 1 622 ? -4.417 29.566 -14.509 1.00 71.31 622 ILE A O 1
ATOM 4870 N N . SER A 1 623 ? -3.554 27.796 -15.589 1.00 58.19 623 SER A N 1
ATOM 4871 C CA . SER A 1 623 ? -2.151 28.201 -15.454 1.00 58.19 623 SER A CA 1
ATOM 4872 C C . SER A 1 623 ? -1.832 29.378 -16.383 1.00 58.19 623 SER A C 1
ATOM 4874 O O . SER A 1 623 ? -1.976 29.245 -17.601 1.00 58.19 623 SER A O 1
ATOM 4876 N N . THR A 1 624 ? -1.384 30.495 -15.807 1.00 51.12 624 THR A N 1
ATOM 4877 C CA . THR A 1 624 ? -0.863 31.683 -16.512 1.00 51.12 624 THR A CA 1
ATOM 4878 C C . THR A 1 624 ? 0.611 31.540 -16.865 1.00 51.12 624 THR A C 1
ATOM 4880 O O . THR A 1 624 ? 1.369 31.222 -15.919 1.00 51.12 624 THR A O 1
#

Secondary structure (DSSP, 8-state):
---------------HHHHHHHHHHHHHHHHTT-SSPP-S----SS----SS-GGGHHHHHHHHSSEEEHHHHHHH-SSSPPSEEEEETTTTTEEEEEEEEE--SS--TTPPPEEEEEEPPP---TTSGGGS--SSS--------EEEEEGGGEEEEEEEHHHHHHTTTHHHHHHHHHHHHHHHHHHHTTTTTT----HHHHHHHHB-GGG--SS-SHHHHHHHHHHHHHHHHHHHHHH-TT--HHHHHHHHHHHS-HHHHHHHHHHTTGGGG-B--SS-----HHHHHHHHHHHHHHHHHHHHHHHHH-TTS----S---GGGSPPPS---SSS-HHHHHHHHT---S-HHHHHHHTB-TT-TT-SS---THHHHHHHHHHHHHHHHHHHHTSSS---HHHHHHHHHHHS-HHHHHHHHHH-EEEPP-EEE---STT----EEE-PEEEGGGG-B--SHHHHHHHHHHHHHHHHHHHHHHHHHHT-SB--HHHHHHH---THHHHHHHHHHHHHHHHTTS-HHHHHHHHHHTTHHHHHHHHHHTT-B-S-HHHHHHHHHBTTB-EEEEEEEEEETTEEEEEEEEEETTEEEEEEEEESSHHHHHHHHHHHHHHHHHHS-----

Organism: NCBI:txid1303715

Solvent-accessible surface area (backbone atoms only — not comparable to full-atom values): 35264 Å² total; per-residue (Å²): 135,84,82,79,82,73,85,76,81,69,85,74,87,73,49,75,66,52,51,50,43,35,33,49,42,31,48,50,28,56,42,50,69,34,51,66,83,77,73,93,79,59,88,62,99,71,76,49,67,76,100,64,65,70,83,53,40,59,60,51,43,68,66,34,58,63,68,46,51,37,52,58,54,38,74,75,40,80,83,59,80,75,63,20,31,35,22,37,60,89,57,66,40,42,50,22,37,72,73,45,79,45,72,73,88,76,86,54,104,78,68,73,52,26,35,32,25,31,68,54,84,73,92,62,69,79,59,36,69,85,74,67,72,78,75,83,75,86,75,76,76,72,79,78,66,69,47,80,41,55,23,87,48,26,36,26,36,46,40,39,38,70,53,23,53,49,31,69,46,52,65,62,52,48,52,53,50,49,46,49,52,45,34,49,54,40,45,74,51,85,45,50,88,68,72,80,81,62,57,68,58,49,37,22,24,33,20,33,72,76,40,59,55,74,51,42,15,64,73,23,18,64,45,10,49,54,51,51,50,45,52,46,46,50,48,46,52,73,75,38,72,87,58,56,46,72,60,44,53,56,50,38,55,66,62,69,26,66,75,52,50,56,44,44,37,53,78,69,50,50,66,85,58,45,41,37,47,77,75,66,78,83,82,69,39,70,28,3,52,21,16,47,28,31,77,76,53,36,70,65,41,16,43,55,42,41,32,72,67,40,70,91,47,77,75,86,66,84,73,56,57,77,83,73,54,80,82,66,67,72,82,70,81,86,62,70,58,71,65,46,23,63,59,61,67,51,80,68,86,55,64,57,45,61,50,20,23,30,20,42,72,62,41,77,85,49,92,54,58,61,46,17,55,65,26,21,64,47,7,50,53,49,48,52,54,45,54,50,49,57,60,72,68,44,92,67,89,75,56,65,65,63,51,52,43,46,46,60,54,67,69,25,57,47,55,39,20,48,32,32,64,66,37,56,35,79,42,78,65,41,81,59,84,76,89,68,92,88,60,89,68,86,53,76,43,71,50,74,46,41,59,67,80,61,54,40,68,50,71,66,68,61,57,54,49,52,52,55,34,49,54,37,39,71,74,40,46,68,64,47,51,48,33,72,76,72,42,65,42,58,57,62,55,58,40,38,64,37,55,56,63,64,72,38,20,43,39,54,21,2,44,43,22,30,48,28,54,66,64,35,65,43,60,70,65,42,40,57,39,45,44,72,49,45,52,50,59,51,54,52,45,36,64,74,74,61,34,42,49,71,58,45,54,60,52,40,44,56,71,31,60,89,45,54,54,70,45,78,51,77,44,82,45,77,56,98,88,46,72,26,14,30,15,33,29,26,46,77,85,46,76,70,25,72,35,68,76,25,85,34,74,60,31,14,45,41,52,17,18,50,50,34,40,54,46,42,70,79,52,68,66,72,68,130

Mean predicted aligned error: 17.69 Å

Radius of gyration: 35.0 Å; Cα contacts (8 Å, |Δi|>4): 914; chains: 1; bounding box: 102×60×109 Å

Nearest PDB structures (foldseek):
  7zpi-assembly1_A  TM=6.103E-01  e=2.007E-19  Mus musculus
  7yyn-assembly1_A  TM=6.132E-01  e=4.050E-19  Mus musculus
  7xw2-assembly1_A  TM=6.371E-01  e=9.160E-16  Homo sapiens
  7w0a-assembly1_E  TM=6.789E-01  e=4.854E-15  Drosophila melanogaster
  2eb1-assembly2_B  TM=8.690E-01  e=4.034E-06  Homo sapiens

Foldseek 3Di:
DDPPPPPPPPVDPDDPVLVVLQLVQLQLLQPLQDLDDDDPDRDDPDTDHPPDPSVCSVVVCVQQADKAQLVVVCVVPVPDDAFFWKFQQVPSRRTWAFDHWDDDPDDDPPDFIKTKTFHQPPLDPPLACVVPCPDDDPDDDPPGDIDIGGSNRMMGGSHGHVSNNVSSCVVVVVVVVLLLVLLVVCCVPLVPPLDDPDSVLSSQLLEDVVLVGNHHLLLQLVQLVLLLLLQLLVQLCQVPVPDFPVVSVVVSCVCVPQVNLVVLCVVSPVQVSRCCPVPDDDDSRLSSQLSSLCVVPRSQSSQSSVCSSPVVGDDDDQFLDPVSHDPQDCPPDLDPQVQVCVLLVHRFPDCLLVVQLQEDCQVVVDPRHHHLRSLLSNLLSLVLVLLCVLLVPFPDDDDPVVSVLLSPLLSDLLNLLLLQQVRKDWDDFDFDADDDDDDTDTDTDTDIDGNNVSRHHDDVVVVVLVVVLVVLCVVLVVVQVCCLPPNLARPQLSSLSSVHDNSSNSSSSSVLSSQCSRVSNDSVSSNVSCVSSVSSVSSNCCSVSVRHSPQLLVVLQVLCPPLWGKDKDKDWDADPNQTWIKIFIATPNRTQFIDTRHNDSSSNSSVNSVSSNVSCVVPRRDHD

pLDDT: mean 79.81, std 16.28, range [23.12, 97.56]

Sequence (624 aa):
MELHFDPQILSFETTVETLDQMRRSTALYLQSPSSRQRGDDRDFVALFIPDISHEHLGEWLAVHEGKEPALEVYMRDPTAPPLGIVRDQSKFSEPRLFNRWNVPANVSKSSPIEVECSSLPRRRNLLQMRAMNIAEDGETDAPKKSYVLPAAACVIDKLPAKQAVFGLFISAILDRLEASLVAHRLNDTILKGVGIENIAHVITAISAPIAQASTNYQRYEFFGDSVLKFTVSCQLFFRNTNWHEGYLSESRDKLIQNTRLARAALDLGIDSFVLTSRFTPRNDVVESLIGAAYVDGGIRKAQACLHRFLPEINLFTNDISPLILPPGKGVSNLINHHRLAGLIGYTFKDPALLTEALTHASCEYDTSTQSYQRLEFLGDAVLDMVVMAVIAAHPVEMDQGPMTLLKHSVVNANLLAFFCMELCAPDEPSHVTQFTNGGINLVPRYDQIHLWRFLRSHGPNIKSAQEACLQRHQGLRAEICDALENGTQYPWELFARLRADKFLSDIIESVLGAIFIDCGGNLDVCYAFVERIGLVWYIQRVIADGVNVVHPRNIAQNMVKGAGTLVFKRKRVESGGVATYRCSAIVNKTEIALVEGCASAEEAEVKVANVAIEHLTLHPVIST